Protein AF-0000000065998267 (afdb_homodimer)

Secondary structure (DSSP, 8-state):
-PPPEEEEEESTTSHHHHHHHHHHHTTTTT-TTS-EEEEEE--GGGHHHHHHHHHHHHHHT-TTEEEEEEES-HHHHHTT-SEEEE---PPPPTT--HHHHHHHHHHHHHHHHHHHHHHS-TT-EEEE-SSSHHHHHHHHHHT-TTS-GGGEEE--HHHHHHHHHHHHHHHT--GGGEE--EEEB-SSTT-EEE-SS-EETTEEHHHHH--HHHIIIIIHHHHHTHHHHHHHHHSS--HHHHHHHHHHHHHHHHH-PPTT--EEEEEE--SGGGPPTT-EEEEEEEEETTEEEE-------HHHHHHHHHHHHHHHHHHHHHHHTT--/-PPPEEEEEESTTSHHHHHHHHHHHTTTTT-TTS-EEEEEE--GGGHHHHHHHHHHHHHHT-TTEEEEEEES-HHHHHTT-SEEEE---PPPPTT--HHHHHHHHHHHHHHHHHHHHHHS-TT-EEEE-SSSHHHHHHHHHHT-TTS-GGGEEE--HHHHHHHHHHHHHHHT--GGGEE--EEEB-SSTT-EEE-SS-EETTEEHHHHH--HHHIIIIIHHHHHTHHHHHHHHHSS--HHHHHHHHHHHHHHHHH-PPTT--EEEEEE--SGGGPPTT-EEEEEEEEETTEEEE-------HHHHHHHHHHHHHHHHHHHHHHHTT--

Sequence (656 aa):
MSSPIKIAVTGAAGQIGYSLLFRIASGALFGGDTPVQLRLLEITPALKALEGVVMELDDCAFPALDSVEIGDDADHIFDGVTLALLVGARPRSKGMERGDLLSANGAIFTAQGKALNRVAADDVRIGVTGNPANTNALIAMSNAPDIPASRFSALTRLDHNRAIGQLAAKTHARVGDIRKMTVWGNHSATQYPDIFHAEVAGRNAAEVVNDQDWIENEFIPTVAGRGAAIIEARGASSAASAASATIDAARDWLLGTPEGDWVSMAVASDGSYGVPEGLMYSYPVTTSGGNWEIVEGLEVNDFSRRKMDATAAELFDERAAVANLGLIMSSPIKIAVTGAAGQIGYSLLFRIASGALFGGDTPVQLRLLEITPALKALEGVVMELDDCAFPALDSVEIGDDADHIFDGVTLALLVGARPRSKGMERGDLLSANGAIFTAQGKALNRVAADDVRIGVTGNPANTNALIAMSNAPDIPASRFSALTRLDHNRAIGQLAAKTHARVGDIRKMTVWGNHSATQYPDIFHAEVAGRNAAEVVNDQDWIENEFIPTVAGRGAAIIEARGASSAASAASATIDAARDWLLGTPEGDWVSMAVASDGSYGVPEGLMYSYPVTTSGGNWEIVEGLEVNDFSRRKMDATAAELFDERAAVANLGLI

Solvent-accessible surface area (backbone atoms only — not comparable to full-atom values): 32032 Å² total; per-residue (Å²): 129,80,79,57,46,36,34,25,32,30,32,36,62,39,64,36,27,57,48,30,51,59,42,48,36,60,15,72,53,72,34,56,83,44,33,29,28,42,20,31,28,31,58,72,90,44,43,52,32,30,50,19,53,49,52,34,56,40,26,46,42,37,67,12,45,68,48,76,46,75,46,65,47,58,49,72,40,32,51,53,18,42,33,36,39,40,44,49,50,64,74,86,52,93,88,58,48,70,68,56,50,50,51,56,38,41,53,53,26,30,54,47,15,39,27,41,50,72,33,32,32,95,73,36,35,37,40,18,56,19,61,60,14,31,61,41,32,43,26,16,48,58,35,13,80,82,47,62,63,86,33,42,27,18,59,33,28,40,51,37,24,27,41,46,29,53,51,18,64,74,69,71,44,58,50,73,39,51,41,37,49,29,26,37,26,36,73,45,78,51,32,35,66,43,44,78,72,8,24,49,73,84,36,51,30,46,68,72,66,66,43,70,63,48,49,66,71,41,49,37,53,48,44,45,43,39,58,59,54,25,26,69,36,46,74,43,72,62,25,58,25,46,22,47,20,52,40,51,46,50,31,28,38,49,69,24,41,61,87,96,39,38,43,29,40,15,29,60,29,82,35,68,97,75,39,64,62,64,39,42,32,18,34,39,25,36,29,50,82,55,39,74,42,74,68,75,86,71,88,73,52,72,69,56,47,54,44,47,49,53,13,44,49,52,50,50,52,50,51,52,53,40,41,75,70,64,48,85,131,80,78,57,46,36,35,25,31,29,33,36,61,40,64,36,27,57,48,29,51,60,42,48,36,59,15,72,54,74,35,56,84,46,33,29,27,43,20,32,29,32,59,71,91,45,44,52,32,31,50,20,53,49,52,32,54,42,26,46,42,38,66,12,45,70,47,76,47,76,45,65,48,57,51,71,40,31,49,54,18,41,33,37,39,38,44,49,51,66,74,88,51,95,88,59,49,70,67,56,50,49,51,56,39,39,54,54,26,30,53,47,15,38,26,39,50,72,33,32,33,94,75,35,35,37,40,18,56,19,62,61,14,32,61,42,32,45,25,17,48,58,35,12,81,82,47,64,62,87,32,40,28,20,58,32,28,39,50,36,25,26,42,45,27,53,51,18,64,74,68,73,47,60,48,73,38,51,40,36,48,28,26,35,26,36,71,46,80,51,32,34,65,43,45,76,73,8,23,49,73,86,35,52,30,46,68,72,66,65,45,71,64,48,47,66,72,41,50,37,53,47,46,46,43,39,58,59,53,25,25,70,35,44,74,44,72,60,26,59,23,47,22,45,21,50,41,52,46,51,32,28,36,49,71,24,42,61,87,96,40,38,43,30,41,14,27,59,31,82,36,68,96,76,38,65,62,66,41,42,34,18,34,40,25,38,28,49,80,55,38,75,43,74,66,74,86,71,86,74,54,72,69,55,45,53,43,48,49,54,15,43,49,53,52,50,51,50,50,51,52,39,41,74,70,65,46,84

pLDDT: mean 97.34, std 3.9, range [50.59, 98.94]

Foldseek 3Di:
DPPAAEEEEEPLLDLLNLLQVLCVLQAVQPRLVHAHEYQYAYAPVCVVSVVVSVVVSVVVVRPRHPYYDYDHDLLVSQAAHQEYEYQDADDDDPPDDPLNRCLRLLVVLLRNLQSNLPGYHQNHAYEAEHPQFQLSQLLSLVNNVSHDLQRTWYFPLLLQLLLLVVLCVLLVADSVQKFAWFWKFGLALLIATDQQCIDRNNHRSCVSNVCVCCRPPPSSNCSRCVQVVCCVVVVDGDSNSSSVSSSVVSNCLQAWDPPPGWGWIQGQDPCAPNQDGGGRIIATWTHHNNGIDGDDDDDADPVNNVSNVVSSVVSVVSNVSCVVVVSD/DPDAAEEEEEPLLDLLNLLQVLCVLQAVQPRLVHAYEYQYAYAPVCVVSVVVSVVVSVVVVRPRHPYYDYDHDLLVSQAAHQEYEYQDADDDDVPDDPLNRCLRLLVVLLRNLQSNLPGYHQNHAYEAEYPQFQLSQLLSLVNNVSHDLQRTWYFPLLLQLLLLVVLCVLLVADSVQKFAWFWKFGLALLIQTDQQCIDGNNHRSCVSNVCVCCRPPPSSNCSRCVQVVCCVVVVDGDSNSSSVSSSVVSNCLQAWDPPPGWGWIQGQDPCAPNQDGGGRIIATWTHHNNGIDGDDDDDADPVNNVSNVVSSVVSVVSNVSCVVVVSD

InterPro domains:
  IPR001236 Lactate/malate dehydrogenase, N-terminal [PF00056] (5-146)
  IPR001252 Malate dehydrogenase, active site [PS00068] (155-167)
  IPR001557 L-lactate/malate dehydrogenase [PIRSF000102] (3-313)
  IPR010945 Malate dehydrogenase, type 2 [MF_01517] (1-326)
  IPR010945 Malate dehydrogenase, type 2 [PTHR23382] (4-321)
  IPR010945 Malate dehydrogenase, type 2 [TIGR01759] (3-321)
  IPR015955 Lactate dehydrogenase/glycoside hydrolase, family 4, C-terminal [G3DSA:3.90.110.10] (155-328)
  IPR015955 Lactate dehydrogenase/glycoside hydrolase, family 4, C-terminal [SSF56327] (156-324)
  IPR022383 Lactate/malate dehydrogenase, C-terminal [PF02866] (156-319)
  IPR036291 NAD(P)-binding domain superfamily [SSF51735] (1-154)

Nearest PDB structures (foldseek):
  5kvv-assembly1_B  TM=9.875E-01  e=3.300E-54  Mycobacterium tuberculosis H37Rv
  6pbl-assembly1_B  TM=9.837E-01  e=1.401E-45  Legionella pneumophila subsp. pneumophila str. Philadelphia 1
  6um4-assembly4_G  TM=9.756E-01  e=4.490E-41  Naegleria fowleri
  7mdh-assembly2_D  TM=9.771E-01  e=2.054E-38  Sorghum bicolor
  7mdh-assembly2_C  TM=9.773E-01  e=6.644E-37  Sorghum bicolor

Structure (mmCIF, N/CA/C/O backbone):
data_AF-0000000065998267-model_v1
#
loop_
_entity.id
_entity.type
_entity.pdbx_description
1 polymer 'Malate dehydrogenase'
#
loop_
_atom_site.group_PDB
_atom_site.id
_atom_site.type_symbol
_atom_site.label_atom_id
_atom_site.label_alt_id
_atom_site.label_comp_id
_atom_site.label_asym_id
_atom_site.label_entity_id
_atom_site.label_seq_id
_atom_site.pdbx_PDB_ins_code
_atom_site.Cartn_x
_atom_site.Cartn_y
_atom_site.Cartn_z
_atom_site.occupancy
_atom_site.B_iso_or_equiv
_atom_site.auth_seq_id
_atom_site.auth_comp_id
_atom_site.auth_asym_id
_atom_site.auth_atom_id
_atom_site.pdbx_PDB_model_num
ATOM 1 N N . MET A 1 1 ? 19.359 -5.352 18.625 1 50.59 1 MET A N 1
ATOM 2 C CA . MET A 1 1 ? 18.312 -5.32 17.609 1 50.59 1 MET A CA 1
ATOM 3 C C . MET A 1 1 ? 18.547 -6.402 16.562 1 50.59 1 MET A C 1
ATOM 5 O O . MET A 1 1 ? 19.672 -6.816 16.328 1 50.59 1 MET A O 1
ATOM 9 N N . SER A 1 2 ? 17.406 -7.129 16.156 1 72.19 2 SER A N 1
ATOM 10 C CA . SER A 1 2 ? 17.547 -8.188 15.156 1 72.19 2 SER A CA 1
ATOM 11 C C . SER A 1 2 ? 18.188 -7.652 13.875 1 72.19 2 SER A C 1
ATOM 13 O O . SER A 1 2 ? 18.031 -6.473 13.547 1 72.19 2 SER A O 1
ATOM 15 N N . SER A 1 3 ? 19.156 -8.273 13.25 1 89.62 3 SER A N 1
ATOM 16 C CA . SER A 1 3 ? 19.797 -7.914 11.992 1 89.62 3 SER A CA 1
ATOM 17 C C . SER A 1 3 ? 18.75 -7.648 10.906 1 89.62 3 SER A C 1
ATOM 19 O O . SER A 1 3 ? 17.781 -8.398 10.758 1 89.62 3 SER A O 1
ATOM 21 N N . PRO A 1 4 ? 18.812 -6.512 10.273 1 96.19 4 PRO A N 1
ATOM 22 C CA . PRO A 1 4 ? 17.859 -6.191 9.219 1 96.19 4 PRO A CA 1
ATOM 23 C C . PRO A 1 4 ? 17.781 -7.262 8.133 1 96.19 4 PRO A C 1
ATOM 25 O O . PRO A 1 4 ? 18.812 -7.871 7.801 1 96.19 4 PRO A O 1
ATOM 28 N N . ILE A 1 5 ? 16.688 -7.555 7.676 1 98.06 5 ILE A N 1
ATOM 29 C CA . ILE A 1 5 ? 16.484 -8.477 6.562 1 98.06 5 ILE A CA 1
ATOM 30 C C . ILE A 1 5 ? 16.688 -7.734 5.242 1 98.06 5 ILE A C 1
ATOM 32 O O . ILE A 1 5 ? 16.062 -6.707 4.996 1 98.06 5 ILE A O 1
ATOM 36 N N . LYS A 1 6 ? 17.625 -8.203 4.453 1 98.56 6 LYS A N 1
ATOM 37 C CA . LYS A 1 6 ? 17.922 -7.59 3.162 1 98.56 6 LYS A CA 1
ATOM 38 C C . LYS A 1 6 ? 17.016 -8.156 2.07 1 98.56 6 LYS A C 1
ATOM 40 O O . LYS A 1 6 ? 17.094 -9.336 1.736 1 98.56 6 LYS A O 1
ATOM 45 N N . ILE A 1 7 ? 16.125 -7.297 1.419 1 98.94 7 ILE A N 1
ATOM 46 C CA . ILE A 1 7 ? 15.117 -7.691 0.444 1 98.94 7 ILE A CA 1
ATOM 47 C C . ILE A 1 7 ? 15.375 -6.977 -0.882 1 98.94 7 ILE A C 1
ATOM 49 O O . ILE A 1 7 ? 15.414 -5.746 -0.934 1 98.94 7 ILE A O 1
ATOM 53 N N . ALA A 1 8 ? 15.57 -7.707 -1.922 1 98.94 8 ALA A N 1
ATOM 54 C CA . ALA A 1 8 ? 15.695 -7.117 -3.252 1 98.94 8 ALA A CA 1
ATOM 55 C C . ALA A 1 8 ? 14.352 -7.074 -3.967 1 98.94 8 ALA A C 1
ATOM 57 O O . ALA A 1 8 ? 13.562 -8.016 -3.869 1 98.94 8 ALA A O 1
ATOM 58 N N . VAL A 1 9 ? 14.055 -6.012 -4.637 1 98.94 9 VAL A N 1
ATOM 59 C CA . VAL A 1 9 ? 12.898 -5.879 -5.527 1 98.94 9 VAL A CA 1
ATOM 60 C C . VAL A 1 9 ? 13.359 -5.367 -6.891 1 98.94 9 VAL A C 1
ATOM 62 O O . VAL A 1 9 ? 14.023 -4.332 -6.98 1 98.94 9 VAL A O 1
ATOM 65 N N . THR A 1 10 ? 13.086 -6.094 -7.945 1 98.94 10 THR A N 1
ATOM 66 C CA . THR A 1 10 ? 13.398 -5.633 -9.297 1 98.94 10 THR A CA 1
ATOM 67 C C . THR A 1 10 ? 12.195 -4.93 -9.914 1 98.94 10 THR A C 1
ATOM 69 O O . THR A 1 10 ? 11.047 -5.191 -9.531 1 98.94 10 THR A O 1
ATOM 72 N N . GLY A 1 11 ? 12.508 -4.074 -10.945 1 98.44 11 GLY A N 1
ATOM 73 C CA . GLY A 1 11 ? 11.406 -3.27 -11.453 1 98.44 11 GLY A CA 1
ATOM 74 C C . GLY A 1 11 ? 10.766 -2.393 -10.398 1 98.44 11 GLY A C 1
ATOM 75 O O . GLY A 1 11 ? 9.547 -2.223 -10.383 1 98.44 11 GLY A O 1
ATOM 76 N N . ALA A 1 12 ? 11.555 -1.846 -9.516 1 98.44 12 ALA A N 1
ATOM 77 C CA . ALA A 1 12 ? 11.094 -1.256 -8.258 1 98.44 12 ALA A CA 1
ATOM 78 C C . ALA A 1 12 ? 10.352 0.055 -8.508 1 98.44 12 ALA A C 1
ATOM 80 O O . ALA A 1 12 ? 9.523 0.47 -7.695 1 98.44 12 ALA A O 1
ATOM 81 N N . ALA A 1 13 ? 10.609 0.722 -9.609 1 98 13 ALA A N 1
ATOM 82 C CA . ALA A 1 13 ? 9.969 1.998 -9.906 1 98 13 ALA A CA 1
ATOM 83 C C . ALA A 1 13 ? 8.602 1.786 -10.562 1 98 13 ALA A C 1
ATOM 85 O O . ALA A 1 13 ? 7.816 2.727 -10.695 1 98 13 ALA A O 1
ATOM 86 N N . GLY A 1 14 ? 8.328 0.519 -11.023 1 97.12 14 GLY A N 1
ATOM 87 C CA . GLY A 1 14 ? 7.055 0.227 -11.664 1 97.12 14 GLY A CA 1
ATOM 88 C C . GLY A 1 14 ? 5.879 0.256 -10.703 1 97.12 14 GLY A C 1
ATOM 89 O O . GLY A 1 14 ? 6.062 0.443 -9.5 1 97.12 14 GLY A O 1
ATOM 90 N N . GLN A 1 15 ? 4.719 0.016 -11.211 1 96.81 15 GLN A N 1
ATOM 91 C CA . GLN A 1 15 ? 3.494 0.172 -10.43 1 96.81 15 GLN A CA 1
ATOM 92 C C . GLN A 1 15 ? 3.379 -0.913 -9.367 1 96.81 15 GLN A C 1
ATOM 94 O O . GLN A 1 15 ? 2.92 -0.649 -8.25 1 96.81 15 GLN A O 1
ATOM 99 N N . ILE A 1 16 ? 3.734 -2.152 -9.695 1 98.25 16 ILE A N 1
ATOM 100 C CA . ILE A 1 16 ? 3.693 -3.193 -8.672 1 98.25 16 ILE A CA 1
ATOM 101 C C . ILE A 1 16 ? 4.711 -2.883 -7.578 1 98.25 16 ILE A C 1
ATOM 103 O O . ILE A 1 16 ? 4.414 -3.01 -6.391 1 98.25 16 ILE A O 1
ATOM 107 N N . GLY A 1 17 ? 5.953 -2.492 -8.016 1 98.31 17 GLY A N 1
ATOM 108 C CA . GLY A 1 17 ? 6.945 -2.074 -7.043 1 98.31 17 GLY A CA 1
ATOM 109 C C . GLY A 1 17 ? 6.453 -0.971 -6.125 1 98.31 17 GLY A C 1
ATOM 110 O O . GLY A 1 17 ? 6.617 -1.054 -4.902 1 98.31 17 GLY A O 1
ATOM 111 N N . TYR A 1 18 ? 5.809 0.015 -6.684 1 98.12 18 TYR A N 1
ATOM 112 C CA . TYR A 1 18 ? 5.285 1.151 -5.938 1 98.12 18 TYR A CA 1
ATOM 113 C C . TYR A 1 18 ? 4.242 0.701 -4.918 1 98.12 18 TYR A C 1
ATOM 115 O O . TYR A 1 18 ? 4.18 1.233 -3.809 1 98.12 18 TYR A O 1
ATOM 123 N N . SER A 1 19 ? 3.412 -0.257 -5.27 1 98.19 19 SER A N 1
ATOM 124 C CA . SER A 1 19 ? 2.4 -0.779 -4.355 1 98.19 19 SER A CA 1
ATOM 125 C C . SER A 1 19 ? 3.016 -1.725 -3.33 1 98.19 19 SER A C 1
ATOM 127 O O . SER A 1 19 ? 2.451 -1.935 -2.256 1 98.19 19 SER A O 1
ATOM 129 N N . LEU A 1 20 ? 4.16 -2.24 -3.607 1 98.75 20 LEU A N 1
ATOM 130 C CA . LEU A 1 20 ? 4.801 -3.295 -2.83 1 98.75 20 LEU A CA 1
ATOM 131 C C . LEU A 1 20 ? 5.742 -2.703 -1.784 1 98.75 20 LEU A C 1
ATOM 133 O O . LEU A 1 20 ? 5.707 -3.096 -0.616 1 98.75 20 LEU A O 1
ATOM 137 N N . LEU A 1 21 ? 6.566 -1.745 -2.158 1 98.88 21 LEU A N 1
ATOM 138 C CA . LEU A 1 21 ? 7.68 -1.263 -1.349 1 98.88 21 LEU A CA 1
ATOM 139 C C . LEU A 1 21 ? 7.176 -0.635 -0.052 1 98.88 21 LEU A C 1
ATOM 141 O O . LEU A 1 21 ? 7.715 -0.908 1.023 1 98.88 21 LEU A O 1
ATOM 145 N N . PHE A 1 22 ? 6.145 0.145 -0.114 1 98.69 22 PHE A N 1
ATOM 146 C CA . PHE A 1 22 ? 5.648 0.855 1.06 1 98.69 22 PHE A CA 1
ATOM 147 C C . PHE A 1 22 ? 4.977 -0.107 2.031 1 98.69 22 PHE A C 1
ATOM 149 O O . PHE A 1 22 ? 5.039 0.087 3.248 1 98.69 22 PHE A O 1
ATOM 156 N N . ARG A 1 23 ? 4.363 -1.182 1.485 1 98.5 23 ARG A N 1
ATOM 157 C CA . ARG A 1 23 ? 3.787 -2.221 2.332 1 98.5 23 ARG A CA 1
ATOM 158 C C . ARG A 1 23 ? 4.875 -2.996 3.064 1 98.5 23 ARG A C 1
ATOM 160 O O . ARG A 1 23 ? 4.762 -3.252 4.266 1 98.5 23 ARG A O 1
ATOM 167 N N . ILE A 1 24 ? 5.938 -3.303 2.338 1 98.62 24 ILE A N 1
ATOM 168 C CA . ILE A 1 24 ? 7.043 -4.027 2.957 1 98.62 24 ILE A CA 1
ATOM 169 C C . ILE A 1 24 ? 7.691 -3.154 4.031 1 98.62 24 ILE A C 1
ATOM 171 O O . ILE A 1 24 ? 7.902 -3.604 5.16 1 98.62 24 ILE A O 1
ATOM 175 N N . ALA A 1 25 ? 7.965 -1.896 3.701 1 98.38 25 ALA A N 1
ATOM 176 C CA . ALA A 1 25 ? 8.664 -0.973 4.59 1 98.38 25 ALA A CA 1
ATOM 177 C C . ALA A 1 25 ? 7.84 -0.689 5.844 1 98.38 25 ALA A C 1
ATOM 179 O O . ALA A 1 25 ? 8.391 -0.41 6.91 1 98.38 25 ALA A O 1
ATOM 180 N N . SER A 1 26 ? 6.508 -0.768 5.703 1 97.69 26 SER A N 1
ATOM 181 C CA . SER A 1 26 ? 5.629 -0.476 6.832 1 97.69 26 SER A CA 1
ATOM 182 C C . SER A 1 26 ? 5.426 -1.709 7.707 1 97.69 26 SER A C 1
ATOM 184 O O . SER A 1 26 ? 4.746 -1.642 8.734 1 97.69 26 SER A O 1
ATOM 186 N N . GLY A 1 27 ? 5.965 -2.91 7.273 1 96.81 27 GLY A N 1
ATOM 187 C CA . GLY A 1 27 ? 5.945 -4.074 8.141 1 96.81 27 GLY A CA 1
ATOM 188 C C . GLY A 1 27 ? 4.945 -5.129 7.707 1 96.81 27 GLY A C 1
ATOM 189 O O . GLY A 1 27 ? 4.641 -6.055 8.461 1 96.81 27 GLY A O 1
ATOM 190 N N . ALA A 1 28 ? 4.414 -5.059 6.516 1 96.56 28 ALA A N 1
ATOM 191 C CA . ALA A 1 28 ? 3.369 -5.973 6.062 1 96.56 28 ALA A CA 1
ATOM 192 C C . ALA A 1 28 ? 3.9 -7.398 5.945 1 96.56 28 ALA A C 1
ATOM 194 O O . ALA A 1 28 ? 3.143 -8.367 6.07 1 96.56 28 ALA A O 1
ATOM 195 N N . LEU A 1 29 ? 5.203 -7.531 5.727 1 96.44 29 LEU A N 1
ATOM 196 C CA . LEU A 1 29 ? 5.77 -8.859 5.508 1 96.44 29 LEU A CA 1
ATOM 197 C C . LEU A 1 29 ? 6.27 -9.453 6.816 1 96.44 29 LEU A C 1
ATOM 199 O O . LEU A 1 29 ? 5.887 -10.57 7.184 1 96.44 29 LEU A O 1
ATOM 203 N N . PHE A 1 30 ? 7.066 -8.68 7.629 1 95.88 30 PHE A N 1
ATOM 204 C CA . PHE A 1 30 ? 7.762 -9.234 8.781 1 95.88 30 PHE A CA 1
ATOM 205 C C . PHE A 1 30 ? 7.285 -8.578 10.07 1 95.88 30 PHE A C 1
ATOM 207 O O . PHE A 1 30 ? 7.781 -8.891 11.156 1 95.88 30 PHE A O 1
ATOM 214 N N . GLY A 1 31 ? 6.301 -7.715 9.977 1 92.81 31 GLY A N 1
ATOM 215 C CA . GLY A 1 31 ? 5.879 -6.953 11.141 1 92.81 31 GLY A CA 1
ATOM 216 C C . GLY A 1 31 ? 6.609 -5.633 11.281 1 92.81 31 GLY A C 1
ATOM 217 O O . GLY A 1 31 ? 7.688 -5.449 10.711 1 92.81 31 GLY A O 1
ATOM 218 N N . GLY A 1 32 ? 6.086 -4.746 12.031 1 90.88 32 GLY A N 1
ATOM 219 C CA . GLY A 1 32 ? 6.586 -3.383 12.156 1 90.88 32 GLY A CA 1
ATOM 220 C C . GLY A 1 32 ? 7.844 -3.281 12.992 1 90.88 32 GLY A C 1
ATOM 221 O O . GLY A 1 32 ? 8.531 -2.26 12.969 1 90.88 32 GLY A O 1
ATOM 222 N N . ASP A 1 33 ? 8.211 -4.34 13.672 1 91.75 33 ASP A N 1
ATOM 223 C CA . ASP A 1 33 ? 9.344 -4.285 14.578 1 91.75 33 ASP A CA 1
ATOM 224 C C . ASP A 1 33 ? 10.586 -4.914 13.945 1 91.75 33 ASP A C 1
ATOM 226 O O . ASP A 1 33 ? 11.672 -4.891 14.531 1 91.75 33 ASP A O 1
ATOM 230 N N . THR A 1 34 ? 10.469 -5.492 12.781 1 95.88 34 THR A N 1
ATOM 231 C CA . THR A 1 34 ? 11.594 -6.133 12.102 1 95.88 34 THR A CA 1
ATOM 232 C C . THR A 1 34 ? 12.211 -5.191 11.07 1 95.88 34 THR A C 1
ATOM 234 O O . THR A 1 34 ? 11.57 -4.852 10.078 1 95.88 34 THR A O 1
ATOM 237 N N . PRO A 1 35 ? 13.438 -4.781 11.289 1 97.19 35 PRO A N 1
ATOM 238 C CA . PRO A 1 35 ? 14.062 -3.871 10.32 1 97.19 35 PRO A CA 1
ATOM 239 C C . PRO A 1 35 ? 14.312 -4.531 8.969 1 97.19 35 PRO A C 1
ATOM 241 O O . PRO A 1 35 ? 14.68 -5.707 8.914 1 97.19 35 PRO A O 1
ATOM 244 N N . VAL A 1 36 ? 14.086 -3.805 7.922 1 98.31 36 VAL A N 1
ATOM 245 C CA . VAL A 1 36 ? 14.344 -4.312 6.578 1 98.31 36 VAL A CA 1
ATOM 246 C C . VAL A 1 36 ? 15.266 -3.352 5.828 1 98.31 36 VAL A C 1
ATOM 248 O O . VAL A 1 36 ? 15.227 -2.141 6.055 1 98.31 36 VAL A O 1
ATOM 251 N N . GLN A 1 37 ? 16.172 -3.887 5.016 1 98.75 37 GLN A N 1
ATOM 252 C CA . GLN A 1 37 ? 16.953 -3.168 4.016 1 98.75 37 GLN A CA 1
ATOM 253 C C . GLN A 1 37 ? 16.422 -3.438 2.609 1 98.75 37 GLN A C 1
ATOM 255 O O . GLN A 1 37 ? 16.375 -4.586 2.166 1 98.75 37 GLN A O 1
ATOM 260 N N . LEU A 1 38 ? 15.977 -2.387 1.96 1 98.94 38 LEU A N 1
ATOM 261 C CA . LEU A 1 38 ? 15.461 -2.533 0.601 1 98.94 38 LEU A CA 1
ATOM 262 C C . LEU A 1 38 ? 16.578 -2.33 -0.423 1 98.94 38 LEU A C 1
ATOM 264 O O . LEU A 1 38 ? 17.266 -1.313 -0.394 1 98.94 38 LEU A O 1
ATOM 268 N N . ARG A 1 39 ? 16.797 -3.324 -1.256 1 98.94 39 ARG A N 1
ATOM 269 C CA . ARG A 1 39 ? 17.703 -3.307 -2.398 1 98.94 39 ARG A CA 1
ATOM 270 C C . ARG A 1 39 ? 16.922 -3.26 -3.713 1 98.94 39 ARG A C 1
ATOM 272 O O . ARG A 1 39 ? 16.359 -4.27 -4.145 1 98.94 39 ARG A O 1
ATOM 279 N N . LEU A 1 40 ? 16.984 -2.086 -4.363 1 98.94 40 LEU A N 1
ATOM 280 C CA . LEU A 1 40 ? 16.031 -1.856 -5.445 1 98.94 40 LEU A CA 1
ATOM 281 C C . LEU A 1 40 ? 16.75 -1.797 -6.793 1 98.94 40 LEU A C 1
ATOM 283 O O . LEU A 1 40 ? 17.625 -0.955 -6.996 1 98.94 40 LEU A O 1
ATOM 287 N N . LEU A 1 41 ? 16.375 -2.686 -7.707 1 98.94 41 LEU A N 1
ATOM 288 C CA . LEU A 1 41 ? 17 -2.807 -9.023 1 98.94 41 LEU A CA 1
ATOM 289 C C . LEU A 1 41 ? 16.109 -2.205 -10.102 1 98.94 41 LEU A C 1
ATOM 291 O O . LEU A 1 41 ? 14.898 -2.443 -10.117 1 98.94 41 LEU A O 1
ATOM 295 N N . GLU A 1 42 ? 16.672 -1.38 -10.914 1 98.31 42 GLU A N 1
ATOM 296 C CA . GLU A 1 42 ? 16 -0.826 -12.086 1 98.31 42 GLU A CA 1
ATOM 297 C C . GLU A 1 42 ? 16.938 -0.735 -13.281 1 98.31 42 GLU A C 1
ATOM 299 O O . GLU A 1 42 ? 18.172 -0.824 -13.125 1 98.31 42 GLU A O 1
ATOM 304 N N . ILE A 1 43 ? 16.312 -0.662 -14.461 1 97.5 43 ILE A N 1
ATOM 305 C CA . ILE A 1 43 ? 17.109 -0.294 -15.625 1 97.5 43 ILE A CA 1
ATOM 306 C C . ILE A 1 43 ? 17.562 1.16 -15.508 1 97.5 43 ILE A C 1
ATOM 308 O O . ILE A 1 43 ? 16.891 1.97 -14.852 1 97.5 43 ILE A O 1
ATOM 312 N N . THR A 1 44 ? 18.609 1.511 -16.172 1 98 44 THR A N 1
ATOM 313 C CA . THR A 1 44 ? 19.25 2.809 -16.016 1 98 44 THR A CA 1
ATOM 314 C C . THR A 1 44 ? 18.266 3.941 -16.297 1 98 44 THR A C 1
ATOM 316 O O . THR A 1 44 ? 18.188 4.898 -15.523 1 98 44 THR A O 1
ATOM 319 N N . PRO A 1 45 ? 17.422 3.842 -17.344 1 97.25 45 PRO A N 1
ATOM 320 C CA . PRO A 1 45 ? 16.531 4.957 -17.656 1 97.25 45 PRO A CA 1
ATOM 321 C C . PRO A 1 45 ? 15.477 5.203 -16.578 1 97.25 45 PRO A C 1
ATOM 323 O O . PRO A 1 45 ? 14.875 6.281 -16.531 1 97.25 45 PRO A O 1
ATOM 326 N N . ALA A 1 46 ? 15.25 4.234 -15.719 1 97.75 46 ALA A N 1
ATOM 327 C CA . ALA A 1 46 ? 14.18 4.348 -14.734 1 97.75 46 ALA A CA 1
ATOM 328 C C . ALA A 1 46 ? 14.734 4.723 -13.367 1 97.75 46 ALA A C 1
ATOM 330 O O . ALA A 1 46 ? 13.984 4.824 -12.391 1 97.75 46 ALA A O 1
ATOM 331 N N . LEU A 1 47 ? 16.062 4.934 -13.234 1 98.56 47 LEU A N 1
ATOM 332 C CA . LEU A 1 47 ? 16.703 5.203 -11.953 1 98.56 47 LEU A CA 1
ATOM 333 C C . LEU A 1 47 ? 16.203 6.527 -11.367 1 98.56 47 LEU A C 1
ATOM 335 O O . LEU A 1 47 ? 16.047 6.652 -10.156 1 98.56 47 LEU A O 1
ATOM 339 N N . LYS A 1 48 ? 16 7.543 -12.219 1 98.38 48 LYS A N 1
ATOM 340 C CA . LYS A 1 48 ? 15.523 8.828 -11.719 1 98.38 48 LYS A CA 1
ATOM 341 C C . LYS A 1 48 ? 14.148 8.68 -11.07 1 98.38 48 LYS A C 1
ATOM 343 O O . LYS A 1 48 ? 13.906 9.211 -9.984 1 98.38 48 LYS A O 1
ATOM 348 N N . ALA A 1 49 ? 13.242 7.98 -11.781 1 98.44 49 ALA A N 1
ATOM 349 C CA . ALA A 1 49 ? 11.922 7.715 -11.211 1 98.44 49 ALA A CA 1
ATOM 350 C C . ALA A 1 49 ? 12.039 6.953 -9.891 1 98.44 49 ALA A C 1
ATOM 352 O O . ALA A 1 49 ? 11.297 7.215 -8.945 1 98.44 49 ALA A O 1
ATOM 353 N N . LEU A 1 50 ? 12.977 6.008 -9.82 1 98.75 50 LEU A N 1
ATOM 354 C CA . LEU A 1 50 ? 13.188 5.234 -8.602 1 98.75 50 LEU A CA 1
ATOM 355 C C . LEU A 1 50 ? 13.656 6.133 -7.461 1 98.75 50 LEU A C 1
ATOM 357 O O . LEU A 1 50 ? 13.289 5.914 -6.305 1 98.75 50 LEU A O 1
ATOM 361 N N . GLU A 1 51 ? 14.453 7.137 -7.742 1 98.75 51 GLU A N 1
ATOM 362 C CA . GLU A 1 51 ? 14.852 8.102 -6.727 1 98.75 51 GLU A CA 1
ATOM 363 C C . GLU A 1 51 ? 13.641 8.797 -6.117 1 98.75 51 GLU A C 1
ATOM 365 O O . GLU A 1 51 ? 13.609 9.062 -4.914 1 98.75 51 GLU A O 1
ATOM 370 N N . GLY A 1 52 ? 12.68 9.125 -6.977 1 98.69 52 GLY A N 1
ATOM 371 C CA . GLY A 1 52 ? 11.438 9.688 -6.469 1 98.69 52 GLY A CA 1
ATOM 372 C C . GLY A 1 52 ? 10.703 8.766 -5.52 1 98.69 52 GLY A C 1
ATOM 373 O O . GLY A 1 52 ? 10.172 9.211 -4.5 1 98.69 52 GLY A O 1
ATOM 374 N N . VAL A 1 53 ? 10.695 7.469 -5.879 1 98.81 53 VAL A N 1
ATOM 375 C CA . VAL A 1 53 ? 10.078 6.477 -5.008 1 98.81 53 VAL A CA 1
ATOM 376 C C . VAL A 1 53 ? 10.805 6.441 -3.664 1 98.81 53 VAL A C 1
ATOM 378 O O . VAL A 1 53 ? 10.164 6.375 -2.609 1 98.81 53 VAL A O 1
ATOM 381 N N . VAL A 1 54 ? 12.141 6.535 -3.666 1 98.81 54 VAL A N 1
ATOM 382 C CA . VAL A 1 54 ? 12.953 6.512 -2.453 1 98.81 54 VAL A CA 1
ATOM 383 C C . VAL A 1 54 ? 12.648 7.742 -1.604 1 98.81 54 VAL A C 1
ATOM 385 O O . VAL A 1 54 ? 12.57 7.656 -0.376 1 98.81 54 VAL A O 1
ATOM 388 N N . MET A 1 55 ? 12.469 8.922 -2.285 1 98.75 55 MET A N 1
ATOM 389 C CA . MET A 1 55 ? 12.078 10.117 -1.546 1 98.75 55 MET A CA 1
ATOM 390 C C . MET A 1 55 ? 10.797 9.867 -0.755 1 98.75 55 MET A C 1
ATOM 392 O O . MET A 1 55 ? 10.695 10.25 0.412 1 98.75 55 MET A O 1
ATOM 396 N N . GLU A 1 56 ? 9.867 9.203 -1.369 1 98.88 56 GLU A N 1
ATOM 397 C CA . GLU A 1 56 ? 8.609 8.93 -0.677 1 98.88 56 GLU A CA 1
ATOM 398 C C . GLU A 1 56 ? 8.812 7.938 0.461 1 98.88 56 GLU A C 1
ATOM 400 O O . GLU A 1 56 ? 8.172 8.047 1.51 1 98.88 56 GLU A O 1
ATOM 405 N N . LEU A 1 57 ? 9.641 6.941 0.213 1 98.81 57 LEU A N 1
ATOM 406 C CA . LEU A 1 57 ? 9.945 6.016 1.299 1 98.81 57 LEU A CA 1
ATOM 407 C C . LEU A 1 57 ? 10.516 6.758 2.502 1 98.81 57 LEU A C 1
ATOM 409 O O . LEU A 1 57 ? 10.109 6.512 3.641 1 98.81 57 LEU A O 1
ATOM 413 N N . ASP A 1 58 ? 11.422 7.676 2.236 1 98.31 58 ASP A N 1
ATOM 414 C CA . ASP A 1 58 ? 11.984 8.508 3.297 1 98.31 58 ASP A CA 1
ATOM 415 C C . ASP A 1 58 ? 10.898 9.328 3.988 1 98.31 58 ASP A C 1
ATOM 417 O O . ASP A 1 58 ? 10.906 9.469 5.211 1 98.31 58 ASP A O 1
ATOM 421 N N . ASP A 1 59 ? 9.984 9.781 3.172 1 98.69 59 ASP A N 1
ATOM 422 C CA . ASP A 1 59 ? 8.938 10.68 3.648 1 98.69 59 ASP A CA 1
ATOM 423 C C . ASP A 1 59 ? 7.91 9.93 4.488 1 98.69 59 ASP A C 1
ATOM 425 O O . ASP A 1 59 ? 7.086 10.547 5.172 1 98.69 59 ASP A O 1
ATOM 429 N N . CYS A 1 60 ? 7.914 8.625 4.438 1 98.69 60 CYS A N 1
ATOM 430 C CA . CYS A 1 60 ? 6.988 7.84 5.242 1 98.69 60 CYS A CA 1
ATOM 431 C C . CYS A 1 60 ? 7.527 7.637 6.656 1 98.69 60 CYS A C 1
ATOM 433 O O . CYS A 1 60 ? 6.781 7.277 7.566 1 98.69 60 CYS A O 1
ATOM 435 N N . ALA A 1 61 ? 8.859 7.816 6.828 1 98.12 61 ALA A N 1
ATOM 436 C CA . ALA A 1 61 ? 9.508 7.699 8.133 1 98.12 61 ALA A CA 1
ATOM 437 C C . ALA A 1 61 ? 9.117 6.398 8.82 1 98.12 61 ALA A C 1
ATOM 439 O O . ALA A 1 61 ? 8.766 6.395 10.008 1 98.12 61 ALA A O 1
ATOM 440 N N . PHE A 1 62 ? 9.086 5.281 8.109 1 97.75 62 PHE A N 1
ATOM 441 C CA . PHE A 1 62 ? 8.789 3.984 8.703 1 97.75 62 PHE A CA 1
ATOM 442 C C . PHE A 1 62 ? 9.883 3.564 9.672 1 97.75 62 PHE A C 1
ATOM 444 O O . PHE A 1 62 ? 11.055 3.482 9.297 1 97.75 62 PHE A O 1
ATOM 451 N N . PRO A 1 63 ? 9.555 3.207 10.875 1 95.62 63 PRO A N 1
ATOM 452 C CA . PRO A 1 63 ? 10.586 2.785 11.828 1 95.62 63 PRO A CA 1
ATOM 453 C C . PRO A 1 63 ? 11.289 1.497 11.406 1 95.62 63 PRO A C 1
ATOM 455 O O . PRO A 1 63 ? 12.461 1.296 11.727 1 95.62 63 PRO A O 1
ATOM 458 N N . ALA A 1 64 ? 10.602 0.664 10.633 1 95.75 64 ALA A N 1
ATOM 459 C CA . ALA A 1 64 ? 11.133 -0.647 10.273 1 95.75 64 ALA A CA 1
ATOM 460 C C . ALA A 1 64 ? 12.039 -0.553 9.047 1 95.75 64 ALA A C 1
ATOM 462 O O . ALA A 1 64 ? 12.75 -1.505 8.719 1 95.75 64 ALA A O 1
ATOM 463 N N . LEU A 1 65 ? 12.07 0.58 8.352 1 97.88 65 LEU A N 1
ATOM 464 C CA . LEU A 1 65 ? 12.922 0.735 7.18 1 97.88 65 LEU A CA 1
ATOM 465 C C . LEU A 1 65 ? 14.336 1.15 7.59 1 97.88 65 LEU A C 1
ATOM 467 O O . LEU A 1 65 ? 14.555 2.295 7.988 1 97.88 65 LEU A O 1
ATOM 471 N N . ASP A 1 66 ? 15.242 0.243 7.484 1 97.38 66 ASP A N 1
ATOM 472 C CA . ASP A 1 66 ? 16.609 0.46 7.922 1 97.38 66 ASP A CA 1
ATOM 473 C C . ASP A 1 66 ? 17.391 1.269 6.887 1 97.38 66 ASP A C 1
ATOM 475 O O . ASP A 1 66 ? 18.109 2.207 7.238 1 97.38 66 ASP A O 1
ATOM 479 N N . SER A 1 67 ? 17.281 0.881 5.645 1 97.62 67 SER A N 1
ATOM 480 C CA . SER A 1 67 ? 17.984 1.57 4.574 1 97.62 67 SER A CA 1
ATOM 481 C C . SER A 1 67 ? 17.438 1.186 3.207 1 97.62 67 SER A C 1
ATOM 483 O O . SER A 1 67 ? 16.719 0.196 3.08 1 97.62 67 SER A O 1
ATOM 485 N N . VAL A 1 68 ? 17.703 1.98 2.25 1 98.69 68 VAL A N 1
ATOM 486 C CA . VAL A 1 68 ? 17.359 1.744 0.853 1 98.69 68 VAL A CA 1
ATOM 487 C C . VAL A 1 68 ? 18.594 1.939 -0.025 1 98.69 68 VAL A C 1
ATOM 489 O O . VAL A 1 68 ? 19.312 2.93 0.119 1 98.69 68 VAL A O 1
ATOM 492 N N . GLU A 1 69 ? 18.875 0.997 -0.817 1 98.75 69 GLU A N 1
ATOM 493 C CA . GLU A 1 69 ? 19.906 1.104 -1.851 1 98.75 69 GLU A CA 1
ATOM 494 C C . GLU A 1 69 ? 19.312 0.844 -3.236 1 98.75 69 GLU A C 1
ATOM 496 O O . GLU A 1 69 ? 18.516 -0.07 -3.414 1 98.75 69 GLU A O 1
ATOM 501 N N . ILE A 1 70 ? 19.672 1.714 -4.168 1 98.88 70 ILE A N 1
ATOM 502 C CA . ILE A 1 70 ? 19.125 1.562 -5.516 1 98.88 70 ILE A CA 1
ATOM 503 C C . ILE A 1 70 ? 20.281 1.399 -6.512 1 98.88 70 ILE A C 1
ATOM 505 O O . ILE A 1 70 ? 21.406 1.8 -6.234 1 98.88 70 ILE A O 1
ATOM 509 N N . GLY A 1 71 ? 20 0.801 -7.688 1 98.81 71 GLY A N 1
ATOM 510 C CA . GLY A 1 71 ? 21 0.688 -8.734 1 98.81 71 GLY A CA 1
ATOM 511 C C . GLY A 1 71 ? 20.516 -0.104 -9.938 1 98.81 71 GLY A C 1
ATOM 512 O O . GLY A 1 71 ? 19.422 -0.668 -9.914 1 98.81 71 GLY A O 1
ATOM 513 N N . ASP A 1 72 ? 21.344 -0.108 -10.984 1 98.75 72 ASP A N 1
ATOM 514 C CA . ASP A 1 72 ? 21.016 -0.845 -12.203 1 98.75 72 ASP A CA 1
ATOM 515 C C . ASP A 1 72 ? 21.969 -2.027 -12.398 1 98.75 72 ASP A C 1
ATOM 517 O O . ASP A 1 72 ? 21.969 -2.656 -13.461 1 98.75 72 ASP A O 1
ATOM 521 N N . ASP A 1 73 ? 22.766 -2.35 -11.398 1 98.69 73 ASP A N 1
ATOM 522 C CA . ASP A 1 73 ? 23.672 -3.492 -11.406 1 98.69 73 ASP A CA 1
ATOM 523 C C . ASP A 1 73 ? 23.156 -4.613 -10.5 1 98.69 73 ASP A C 1
ATOM 525 O O . ASP A 1 73 ? 23.141 -4.473 -9.281 1 98.69 73 ASP A O 1
ATOM 529 N N . ALA A 1 74 ? 22.844 -5.738 -11.07 1 98.81 74 ALA A N 1
ATOM 530 C CA . ALA A 1 74 ? 22.203 -6.84 -10.352 1 98.81 74 ALA A CA 1
ATOM 531 C C . ALA A 1 74 ? 23.125 -7.41 -9.281 1 98.81 74 ALA A C 1
ATOM 533 O O . ALA A 1 74 ? 22.688 -7.73 -8.18 1 98.81 74 ALA A O 1
ATOM 534 N N . ASP A 1 75 ? 24.438 -7.539 -9.57 1 98.88 75 ASP A N 1
ATOM 535 C CA . ASP A 1 75 ? 25.375 -8.07 -8.586 1 98.88 75 ASP A CA 1
ATOM 536 C C . ASP A 1 75 ? 25.406 -7.207 -7.332 1 98.88 75 ASP A C 1
ATOM 538 O O . ASP A 1 75 ? 25.406 -7.723 -6.215 1 98.88 75 ASP A O 1
ATOM 542 N N . HIS A 1 76 ? 25.406 -5.957 -7.574 1 98.81 76 HIS A N 1
ATOM 543 C CA . HIS A 1 76 ? 25.438 -5.012 -6.465 1 98.81 76 HIS A CA 1
ATOM 544 C C . HIS A 1 76 ? 24.141 -5.078 -5.656 1 98.81 76 HIS A C 1
ATOM 546 O O . HIS A 1 76 ? 24.172 -5.164 -4.426 1 98.81 76 HIS A O 1
ATOM 552 N N . ILE A 1 77 ? 23.016 -5.113 -6.266 1 98.88 77 ILE A N 1
ATOM 553 C CA . ILE A 1 77 ? 21.703 -5.023 -5.613 1 98.88 77 ILE A CA 1
ATOM 554 C C . ILE A 1 77 ? 21.391 -6.344 -4.922 1 98.88 77 ILE A C 1
ATOM 556 O O . ILE A 1 77 ? 20.797 -6.355 -3.842 1 98.88 77 ILE A O 1
ATOM 560 N N . PHE A 1 78 ? 21.828 -7.477 -5.48 1 98.94 78 PHE A N 1
ATOM 561 C CA . PHE A 1 78 ? 21.453 -8.781 -4.953 1 98.94 78 PHE A CA 1
ATOM 562 C C . PHE A 1 78 ? 22.453 -9.242 -3.883 1 98.94 78 PHE A C 1
ATOM 564 O O . PHE A 1 78 ? 22.25 -10.273 -3.248 1 98.94 78 PHE A O 1
ATOM 571 N N . ASP A 1 79 ? 23.531 -8.453 -3.676 1 98.88 79 ASP A N 1
ATOM 572 C CA . ASP A 1 79 ? 24.609 -8.859 -2.77 1 98.88 79 ASP A CA 1
ATOM 573 C C . ASP A 1 79 ? 24.062 -9.117 -1.364 1 98.88 79 ASP A C 1
ATOM 575 O O . ASP A 1 79 ? 23.688 -8.18 -0.659 1 98.88 79 ASP A O 1
ATOM 579 N N . GLY A 1 80 ? 24 -10.367 -1.007 1 98.81 80 GLY A N 1
ATOM 580 C CA . GLY A 1 80 ? 23.688 -10.75 0.363 1 98.81 80 GLY A CA 1
ATOM 581 C C . GLY A 1 80 ? 22.203 -10.758 0.666 1 98.81 80 GLY A C 1
ATOM 582 O O . GLY A 1 80 ? 21.812 -10.883 1.824 1 98.81 80 GLY A O 1
ATOM 583 N N . VAL A 1 81 ? 21.375 -10.648 -0.328 1 98.81 81 VAL A N 1
ATOM 584 C CA . VAL A 1 81 ? 19.953 -10.609 -0.059 1 98.81 81 VAL A CA 1
ATOM 585 C C . VAL A 1 81 ? 19.469 -11.992 0.357 1 98.81 81 VAL A C 1
ATOM 587 O O . VAL A 1 81 ? 19.953 -13.008 -0.136 1 98.81 81 VAL A O 1
ATOM 590 N N . THR A 1 82 ? 18.516 -12.008 1.26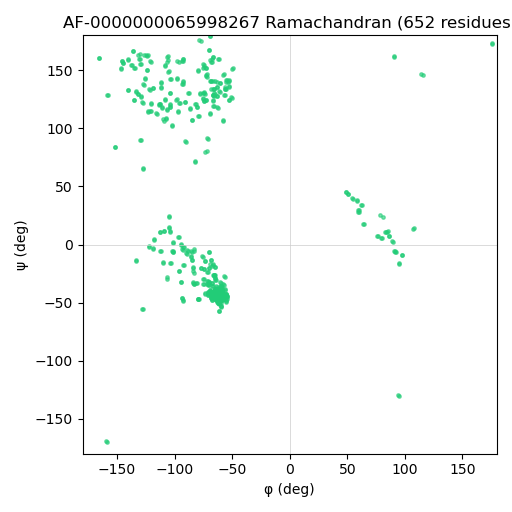8 1 98.62 82 THR A N 1
ATOM 591 C CA . THR A 1 82 ? 17.922 -13.266 1.711 1 98.62 82 THR A CA 1
ATOM 592 C C . THR A 1 82 ? 16.547 -13.461 1.084 1 98.62 82 THR A C 1
ATOM 594 O O . THR A 1 82 ? 15.992 -14.57 1.12 1 98.62 82 THR A O 1
ATOM 597 N N . LEU A 1 83 ? 15.953 -12.453 0.546 1 98.88 83 LEU A N 1
ATOM 598 C CA . LEU A 1 83 ? 14.703 -12.484 -0.205 1 98.88 83 LEU A CA 1
ATOM 599 C C . LEU A 1 83 ? 14.812 -11.641 -1.471 1 98.88 83 LEU A C 1
ATOM 601 O O . LEU A 1 83 ? 15.227 -10.477 -1.416 1 98.88 83 LEU A O 1
ATOM 605 N N . ALA A 1 84 ? 14.555 -12.195 -2.584 1 98.94 84 ALA A N 1
ATOM 606 C CA . ALA A 1 84 ? 14.531 -11.5 -3.867 1 98.94 84 ALA A CA 1
ATOM 607 C C . ALA A 1 84 ? 13.164 -11.609 -4.531 1 98.94 84 ALA A C 1
ATOM 609 O O . ALA A 1 84 ? 12.711 -12.711 -4.844 1 98.94 84 ALA A O 1
ATOM 610 N N . LEU A 1 85 ? 12.523 -10.508 -4.668 1 98.94 85 LEU A N 1
ATOM 611 C CA . LEU A 1 85 ? 11.242 -10.422 -5.367 1 98.94 85 LEU A CA 1
ATOM 612 C C . LEU A 1 85 ? 11.438 -9.852 -6.77 1 98.94 85 LEU A C 1
ATOM 614 O O . LEU A 1 85 ? 11.648 -8.648 -6.934 1 98.94 85 LEU A O 1
ATOM 618 N N . LEU A 1 86 ? 11.414 -10.719 -7.746 1 98.94 86 LEU A N 1
ATOM 619 C CA . LEU A 1 86 ? 11.68 -10.344 -9.133 1 98.94 86 LEU A CA 1
ATOM 620 C C . LEU A 1 86 ? 10.383 -9.969 -9.852 1 98.94 86 LEU A C 1
ATOM 622 O O . LEU A 1 86 ? 9.758 -10.812 -10.492 1 98.94 86 LEU A O 1
ATOM 626 N N . VAL A 1 87 ? 10.062 -8.672 -9.742 1 98.62 87 VAL A N 1
ATOM 627 C CA . VAL A 1 87 ? 8.789 -8.141 -10.219 1 98.62 87 VAL A CA 1
ATOM 628 C C . VAL A 1 87 ? 8.961 -7.594 -11.633 1 98.62 87 VAL A C 1
ATOM 630 O O . VAL A 1 87 ? 8.047 -7.688 -12.453 1 98.62 87 VAL A O 1
ATOM 633 N N . GLY A 1 88 ? 10.133 -7.082 -11.938 1 97.25 88 GLY A N 1
ATOM 634 C CA . GLY A 1 88 ? 10.367 -6.414 -13.203 1 97.25 88 GLY A CA 1
ATOM 635 C C . GLY A 1 88 ? 10.477 -7.379 -14.375 1 97.25 88 GLY A C 1
ATOM 636 O O . GLY A 1 88 ? 11.281 -8.305 -14.352 1 97.25 88 GLY A O 1
ATOM 637 N N . ALA A 1 89 ? 9.656 -7.188 -15.359 1 96.75 89 ALA A N 1
ATOM 638 C CA . ALA A 1 89 ? 9.695 -7.898 -16.641 1 96.75 89 ALA A CA 1
ATOM 639 C C . ALA A 1 89 ? 9.281 -6.988 -17.781 1 96.75 89 ALA A C 1
ATOM 641 O O . ALA A 1 89 ? 8.656 -5.949 -17.578 1 96.75 89 ALA A O 1
ATOM 642 N N . ARG A 1 90 ? 9.703 -7.309 -18.938 1 93.06 90 ARG A N 1
ATOM 643 C CA . ARG A 1 90 ? 9.258 -6.57 -20.109 1 93.06 90 ARG A CA 1
ATOM 644 C C . ARG A 1 90 ? 7.805 -6.895 -20.453 1 93.06 90 ARG A C 1
ATOM 646 O O . ARG A 1 90 ? 7.445 -8.062 -20.594 1 93.06 90 ARG A O 1
ATOM 653 N N . PRO A 1 91 ? 7.031 -5.832 -20.516 1 87.62 91 PRO A N 1
ATOM 654 C CA . PRO A 1 91 ? 5.648 -6.094 -20.922 1 87.62 91 PRO A CA 1
ATOM 655 C C . PRO A 1 91 ? 5.527 -6.434 -22.406 1 87.62 91 PRO A C 1
ATOM 657 O O . PRO A 1 91 ? 6.391 -6.051 -23.203 1 87.62 91 PRO A O 1
ATOM 660 N N . ARG A 1 92 ? 4.484 -7.227 -22.656 1 81.88 92 ARG A N 1
ATOM 661 C CA . ARG A 1 92 ? 4.223 -7.496 -24.062 1 81.88 92 ARG A CA 1
ATOM 662 C C . ARG A 1 92 ? 3.781 -6.23 -24.781 1 81.88 92 ARG A C 1
ATOM 664 O O . ARG A 1 92 ? 2.91 -5.504 -24.312 1 81.88 92 ARG A O 1
ATOM 671 N N . SER A 1 93 ? 4.422 -5.828 -25.828 1 84.62 93 SER A N 1
ATOM 672 C CA . SER A 1 93 ? 4.047 -4.668 -26.625 1 84.62 93 SER A CA 1
ATOM 673 C C . SER A 1 93 ? 3.246 -5.086 -27.859 1 84.62 93 SER A C 1
ATOM 675 O O . SER A 1 93 ? 3.238 -6.262 -28.234 1 84.62 93 SER A O 1
ATOM 677 N N . LYS A 1 94 ? 2.443 -4.098 -28.406 1 82.38 94 LYS A N 1
ATOM 678 C CA . LYS A 1 94 ? 1.651 -4.336 -29.609 1 82.38 94 LYS A CA 1
ATOM 679 C C . LYS A 1 94 ? 2.52 -4.883 -30.734 1 82.38 94 LYS A C 1
ATOM 681 O O . LYS A 1 94 ? 3.578 -4.324 -31.031 1 82.38 94 LYS A O 1
ATOM 686 N N . GLY A 1 95 ? 2.066 -6.047 -31.234 1 85.56 95 GLY A N 1
ATOM 687 C CA . GLY A 1 95 ? 2.766 -6.621 -32.375 1 85.56 95 GLY A CA 1
ATOM 688 C C . GLY A 1 95 ? 3.869 -7.582 -31.969 1 85.56 95 GLY A C 1
ATOM 689 O O . GLY A 1 95 ? 4.461 -8.25 -32.812 1 85.56 95 GLY A O 1
ATOM 690 N N . MET A 1 96 ? 4.145 -7.676 -30.719 1 86 96 MET A N 1
ATOM 691 C CA . MET A 1 96 ? 5.23 -8.531 -30.234 1 86 96 MET A CA 1
ATOM 692 C C . MET A 1 96 ? 4.82 -10 -30.281 1 86 96 MET A C 1
ATOM 694 O O . MET A 1 96 ? 3.779 -10.375 -29.734 1 86 96 MET A O 1
ATOM 698 N N . GLU A 1 97 ? 5.684 -10.727 -30.969 1 87 97 GLU A N 1
ATOM 699 C CA . GLU A 1 97 ? 5.457 -12.172 -31 1 87 97 GLU A CA 1
ATOM 700 C C . GLU A 1 97 ? 5.828 -12.82 -29.672 1 87 97 GLU A C 1
ATOM 702 O O . GLU A 1 97 ? 6.652 -12.289 -28.922 1 87 97 GLU A O 1
ATOM 707 N N . ARG A 1 98 ? 5.188 -13.938 -29.438 1 83.81 98 ARG A N 1
ATOM 708 C CA . ARG A 1 98 ? 5.434 -14.648 -28.188 1 83.81 98 ARG A CA 1
ATOM 709 C C . ARG A 1 98 ? 6.91 -14.984 -28.031 1 83.81 98 ARG A C 1
ATOM 711 O O . ARG A 1 98 ? 7.473 -14.844 -26.938 1 83.81 98 ARG A O 1
ATOM 718 N N . GLY A 1 99 ? 7.434 -15.43 -29.016 1 86.69 99 GLY A N 1
ATOM 719 C CA . GLY A 1 99 ? 8.852 -15.766 -28.984 1 86.69 99 GLY A CA 1
ATOM 720 C C . GLY A 1 99 ? 9.742 -14.586 -28.656 1 86.69 99 GLY A C 1
ATOM 721 O O . GLY A 1 99 ? 10.734 -14.734 -27.938 1 86.69 99 GLY A O 1
ATOM 722 N N . ASP A 1 100 ? 9.453 -13.414 -29.125 1 90.56 100 ASP A N 1
ATOM 723 C CA . ASP A 1 100 ? 10.203 -12.195 -28.828 1 90.56 100 ASP A CA 1
ATOM 724 C C . ASP A 1 100 ? 10.102 -11.836 -27.344 1 90.56 100 ASP A C 1
ATOM 726 O O . ASP A 1 100 ? 11.086 -11.445 -26.719 1 90.56 100 ASP A O 1
ATOM 730 N N . LEU A 1 101 ? 8.945 -12 -26.844 1 91.62 101 LEU A N 1
ATOM 731 C CA . LEU A 1 101 ? 8.734 -11.727 -25.422 1 91.62 101 LEU A CA 1
ATOM 732 C C . LEU A 1 101 ? 9.547 -12.672 -24.547 1 91.62 101 LEU A C 1
ATOM 734 O O . LEU A 1 101 ? 10.195 -12.242 -23.594 1 91.62 101 LEU A O 1
ATOM 738 N N . LEU A 1 102 ? 9.531 -13.914 -24.938 1 93.12 102 LEU A N 1
ATOM 739 C CA . LEU A 1 102 ? 10.281 -14.914 -24.188 1 93.12 102 LEU A CA 1
ATOM 740 C C . LEU A 1 102 ? 11.781 -14.633 -24.266 1 93.12 102 LEU A C 1
ATOM 742 O O . LEU A 1 102 ? 12.492 -14.789 -23.266 1 93.12 102 LEU A O 1
ATOM 746 N N . SER A 1 103 ? 12.219 -14.203 -25.391 1 93.25 103 SER A N 1
ATOM 747 C CA . SER A 1 103 ? 13.633 -13.898 -25.547 1 93.25 103 SER A CA 1
ATOM 748 C C . SER A 1 103 ? 14.031 -12.688 -24.719 1 93.25 103 SER A C 1
ATOM 750 O O . SER A 1 103 ? 15.078 -12.695 -24.047 1 93.25 103 SER A O 1
ATOM 752 N N . ALA A 1 104 ? 13.258 -11.695 -24.781 1 93.81 104 ALA A N 1
ATOM 753 C CA . ALA A 1 104 ? 13.555 -10.469 -24.047 1 93.81 104 ALA A CA 1
ATOM 754 C C . ALA A 1 104 ? 13.57 -10.727 -22.547 1 93.81 104 ALA A C 1
ATOM 756 O O . ALA A 1 104 ? 14.523 -10.336 -21.859 1 93.81 104 ALA A O 1
ATOM 757 N N . ASN A 1 105 ? 12.555 -11.344 -22.062 1 95.75 105 ASN A N 1
ATOM 758 C CA . ASN A 1 105 ? 12.5 -11.648 -20.625 1 95.75 105 ASN A CA 1
ATOM 759 C C . ASN A 1 105 ? 13.516 -12.727 -20.25 1 95.75 105 ASN A C 1
ATOM 761 O O . ASN A 1 105 ? 14.062 -12.703 -19.141 1 95.75 105 ASN A O 1
ATOM 765 N N . GLY A 1 106 ? 13.742 -13.625 -21.203 1 96.94 106 GLY A N 1
ATOM 766 C CA . GLY A 1 106 ? 14.781 -14.625 -20.969 1 96.94 106 GLY A CA 1
ATOM 767 C C . GLY A 1 106 ? 16.125 -14.016 -20.641 1 96.94 106 GLY A C 1
ATOM 768 O O . GLY A 1 106 ? 16.828 -14.492 -19.75 1 96.94 106 GLY A O 1
ATOM 769 N N . ALA A 1 107 ? 16.5 -12.961 -21.375 1 96.5 107 ALA A N 1
ATOM 770 C CA . ALA A 1 107 ? 17.766 -12.281 -21.125 1 96.5 107 ALA A CA 1
ATOM 771 C C . ALA A 1 107 ? 17.797 -11.672 -19.719 1 96.5 107 ALA A C 1
ATOM 773 O O . ALA A 1 107 ? 18.797 -11.758 -19.016 1 96.5 107 ALA A O 1
ATOM 774 N N . ILE A 1 108 ? 16.719 -11.078 -19.328 1 97.88 108 ILE A N 1
ATOM 775 C CA . ILE A 1 108 ? 16.609 -10.414 -18.031 1 97.88 108 ILE A CA 1
ATOM 776 C C . ILE A 1 108 ? 16.766 -11.438 -16.906 1 97.88 108 ILE A C 1
ATOM 778 O O . ILE A 1 108 ? 17.594 -11.273 -16.016 1 97.88 108 ILE A O 1
ATOM 782 N N . PHE A 1 109 ? 16.078 -12.531 -16.969 1 98.75 109 PHE A N 1
ATOM 783 C CA . PHE A 1 109 ? 16.016 -13.484 -15.867 1 98.75 109 PHE A CA 1
ATOM 784 C C . PHE A 1 109 ? 17.219 -14.414 -15.891 1 98.75 109 PHE A C 1
ATOM 786 O O . PHE A 1 109 ? 17.594 -14.984 -14.859 1 98.75 109 PHE A O 1
ATOM 793 N N . THR A 1 110 ? 17.859 -14.609 -17.078 1 98.75 110 THR A N 1
ATOM 794 C CA . THR A 1 110 ? 19.156 -15.266 -17.125 1 98.75 110 THR A CA 1
ATOM 795 C C . THR A 1 110 ? 20.188 -14.469 -16.344 1 98.75 110 THR A C 1
ATOM 797 O O . THR A 1 110 ? 20.875 -15.016 -15.461 1 98.75 110 THR A O 1
ATOM 800 N N . ALA A 1 111 ? 20.266 -13.172 -16.641 1 98.62 111 ALA A N 1
ATOM 801 C CA . ALA A 1 111 ? 21.234 -12.305 -15.969 1 98.62 111 ALA A CA 1
ATOM 802 C C . ALA A 1 111 ? 20.969 -12.242 -14.469 1 98.62 111 ALA A C 1
ATOM 804 O O . ALA A 1 111 ? 21.906 -12.258 -13.664 1 98.62 111 ALA A O 1
ATOM 805 N N . GLN A 1 112 ? 19.719 -12.164 -14.086 1 98.88 112 GLN A N 1
ATOM 806 C CA . GLN A 1 112 ? 19.375 -12.078 -12.672 1 98.88 112 GLN A CA 1
ATOM 807 C C . GLN A 1 112 ? 19.656 -13.391 -11.945 1 98.88 112 GLN A C 1
ATOM 809 O O . GLN A 1 112 ? 20.156 -13.391 -10.82 1 98.88 112 GLN A O 1
ATOM 814 N N . GLY A 1 113 ? 19.297 -14.531 -12.594 1 98.94 113 GLY A N 1
ATOM 815 C CA . GLY A 1 113 ? 19.672 -15.812 -12.023 1 98.94 113 GLY A CA 1
ATOM 816 C C . GLY A 1 113 ? 21.156 -15.938 -11.758 1 98.94 113 GLY A C 1
ATOM 817 O O . GLY A 1 113 ? 21.562 -16.328 -10.656 1 98.94 113 GLY A O 1
ATOM 818 N N . LYS A 1 114 ? 21.969 -15.555 -12.75 1 98.94 114 LYS A N 1
ATOM 819 C CA . LYS A 1 114 ? 23.422 -15.641 -12.625 1 98.94 114 LYS A CA 1
ATOM 820 C C . LYS A 1 114 ? 23.922 -14.727 -11.508 1 98.94 114 LYS A C 1
ATOM 822 O O . LYS A 1 114 ? 24.797 -15.117 -10.727 1 98.94 114 LYS A O 1
ATOM 827 N N . ALA A 1 115 ? 23.391 -13.531 -11.438 1 98.94 115 ALA A N 1
ATOM 828 C CA . ALA A 1 115 ? 23.812 -12.594 -10.398 1 98.94 115 ALA A CA 1
ATOM 829 C C . ALA A 1 115 ? 23.453 -13.125 -9.008 1 98.94 115 ALA A C 1
ATOM 831 O O . ALA A 1 115 ? 24.297 -13.117 -8.109 1 98.94 115 ALA A O 1
ATOM 832 N N . LEU A 1 116 ? 22.219 -13.625 -8.828 1 98.94 116 LEU A N 1
ATOM 833 C CA . LEU A 1 116 ? 21.812 -14.219 -7.562 1 98.94 116 LEU A CA 1
ATOM 834 C C . LEU A 1 116 ? 22.734 -15.375 -7.184 1 98.94 116 LEU A C 1
ATOM 836 O O . LEU A 1 116 ? 23.156 -15.484 -6.031 1 98.94 116 LEU A O 1
ATOM 840 N N . ASN A 1 117 ? 23.031 -16.156 -8.18 1 98.94 117 ASN A N 1
ATOM 841 C CA . ASN A 1 117 ? 23.906 -17.297 -7.965 1 98.94 117 ASN A CA 1
ATOM 842 C C . ASN A 1 117 ? 25.266 -16.875 -7.398 1 98.94 117 ASN A C 1
ATOM 844 O O . ASN A 1 117 ? 25.828 -17.562 -6.559 1 98.94 117 ASN A O 1
ATOM 848 N N . ARG A 1 118 ? 25.688 -15.719 -7.828 1 98.88 118 ARG A N 1
ATOM 849 C CA . ARG A 1 118 ? 27.031 -15.258 -7.469 1 98.88 118 ARG A CA 1
ATOM 850 C C . ARG A 1 118 ? 27.031 -14.602 -6.09 1 98.88 118 ARG A C 1
ATOM 852 O O . ARG A 1 118 ? 27.984 -14.75 -5.328 1 98.88 118 ARG A O 1
ATOM 859 N N . VAL A 1 119 ? 25.906 -13.891 -5.723 1 98.94 119 VAL A N 1
ATOM 860 C CA . VAL A 1 119 ? 26.203 -12.93 -4.664 1 98.94 119 VAL A CA 1
ATOM 861 C C . VAL A 1 119 ? 25.125 -13.023 -3.58 1 98.94 119 VAL A C 1
ATOM 863 O O . VAL A 1 119 ? 25.281 -12.469 -2.492 1 98.94 119 VAL A O 1
ATOM 866 N N . ALA A 1 120 ? 23.969 -13.695 -3.807 1 98.88 120 ALA A N 1
ATOM 867 C CA . ALA A 1 120 ? 22.906 -13.727 -2.812 1 98.88 120 ALA A CA 1
ATOM 868 C C . ALA A 1 120 ? 23.328 -14.547 -1.591 1 98.88 120 ALA A C 1
ATOM 870 O O . ALA A 1 120 ? 24.297 -15.297 -1.642 1 98.88 120 ALA A O 1
ATOM 871 N N . ALA A 1 121 ? 22.703 -14.336 -0.487 1 98.75 121 ALA A N 1
ATOM 872 C CA . ALA A 1 121 ? 22.938 -15.141 0.707 1 98.75 121 ALA A CA 1
ATOM 873 C C . ALA A 1 121 ? 22.594 -16.609 0.454 1 98.75 121 ALA A C 1
ATOM 875 O O . ALA A 1 121 ? 21.781 -16.906 -0.429 1 98.75 121 ALA A O 1
ATOM 876 N N . ASP A 1 122 ? 23.109 -17.484 1.241 1 98 122 ASP A N 1
ATOM 877 C CA . ASP A 1 122 ? 22.922 -18.938 1.078 1 98 122 ASP A CA 1
ATOM 878 C C . ASP A 1 122 ? 21.469 -19.328 1.294 1 98 122 ASP A C 1
ATOM 880 O O . ASP A 1 122 ? 21 -20.312 0.722 1 98 122 ASP A O 1
ATOM 884 N N . ASP A 1 123 ? 20.766 -18.562 2.053 1 97.75 123 ASP A N 1
ATOM 885 C CA . ASP A 1 123 ? 19.391 -18.938 2.398 1 97.75 123 ASP A CA 1
ATOM 886 C C . ASP A 1 123 ? 18.391 -18.094 1.608 1 97.75 123 ASP A C 1
ATOM 888 O O . ASP A 1 123 ? 17.234 -17.938 2.031 1 97.75 123 ASP A O 1
ATOM 892 N N . VAL A 1 124 ? 18.781 -17.578 0.482 1 98.69 124 VAL A N 1
ATOM 893 C CA . VAL A 1 124 ? 17.938 -16.703 -0.323 1 98.69 124 VAL A CA 1
ATOM 894 C C . VAL A 1 124 ? 16.672 -17.438 -0.74 1 98.69 124 VAL A C 1
ATOM 896 O O . VAL A 1 124 ? 16.703 -18.656 -0.997 1 98.69 124 VAL A O 1
ATOM 899 N N . ARG A 1 125 ? 15.562 -16.781 -0.703 1 98.88 125 ARG A N 1
ATOM 900 C CA . ARG A 1 125 ? 14.32 -17.188 -1.364 1 98.88 125 ARG A CA 1
ATOM 901 C C . ARG A 1 125 ? 13.977 -16.234 -2.502 1 98.88 125 ARG A C 1
ATOM 903 O O . ARG A 1 125 ? 14.07 -15.016 -2.35 1 98.88 125 ARG A O 1
ATOM 910 N N . ILE A 1 126 ? 13.586 -16.797 -3.641 1 98.94 126 ILE A N 1
ATOM 911 C CA . ILE A 1 126 ? 13.398 -16 -4.852 1 98.94 126 ILE A CA 1
ATOM 912 C C . ILE A 1 126 ? 11.977 -16.172 -5.371 1 98.94 126 ILE A C 1
ATOM 914 O O . ILE A 1 126 ? 11.555 -17.281 -5.703 1 98.94 126 ILE A O 1
ATOM 918 N N . GLY A 1 127 ? 11.219 -15.102 -5.348 1 98.88 127 GLY A N 1
ATOM 919 C CA . GLY A 1 127 ? 9.875 -15.07 -5.902 1 98.88 127 GLY A CA 1
ATOM 920 C C . GLY A 1 127 ? 9.773 -14.266 -7.188 1 98.88 127 GLY A C 1
ATOM 921 O O . GLY A 1 127 ? 10.109 -13.086 -7.211 1 98.88 127 GLY A O 1
ATOM 922 N N . VAL A 1 128 ? 9.266 -14.875 -8.258 1 98.94 128 VAL A N 1
ATOM 923 C CA . VAL A 1 128 ? 9.156 -14.211 -9.555 1 98.94 128 VAL A CA 1
ATOM 924 C C . VAL A 1 128 ? 7.707 -13.812 -9.805 1 98.94 128 VAL A C 1
ATOM 926 O O . VAL A 1 128 ? 6.805 -14.656 -9.773 1 98.94 128 VAL A O 1
ATOM 929 N N . THR A 1 129 ? 7.453 -12.539 -10 1 98.31 129 THR A N 1
ATOM 930 C CA . THR A 1 129 ? 6.137 -11.992 -10.312 1 98.31 129 THR A CA 1
ATOM 931 C C . THR A 1 129 ? 6.062 -11.578 -11.781 1 98.31 129 THR A C 1
ATOM 933 O O . THR A 1 129 ? 4.996 -11.648 -12.398 1 98.31 129 THR A O 1
ATOM 936 N N . GLY A 1 130 ? 7.176 -11.18 -12.375 1 97 130 GLY A N 1
ATOM 937 C CA . GLY A 1 130 ? 7.199 -10.695 -13.75 1 97 130 GLY A CA 1
ATOM 938 C C . GLY A 1 130 ? 6.715 -11.727 -14.758 1 97 130 GLY A C 1
ATOM 939 O O . GLY A 1 130 ? 7.199 -12.859 -14.766 1 97 130 GLY A O 1
ATOM 940 N N . ASN A 1 131 ? 5.848 -11.414 -15.633 1 94.31 131 ASN A N 1
ATOM 941 C CA . ASN A 1 131 ? 5.273 -12.336 -16.609 1 94.31 131 ASN A CA 1
ATOM 942 C C . ASN A 1 131 ? 6.219 -12.57 -17.781 1 94.31 131 ASN A C 1
ATOM 944 O O . ASN A 1 131 ? 6.941 -11.656 -18.188 1 94.31 131 ASN A O 1
ATOM 948 N N . PRO A 1 132 ? 6.117 -13.781 -18.344 1 96.38 132 PRO A N 1
ATOM 949 C CA . PRO A 1 132 ? 5.414 -14.969 -17.844 1 96.38 132 PRO A CA 1
ATOM 950 C C . PRO A 1 132 ? 6.082 -15.578 -16.625 1 96.38 132 PRO A C 1
ATOM 952 O O . PRO A 1 132 ? 7.168 -16.156 -16.719 1 96.38 132 PRO A O 1
ATOM 955 N N . ALA A 1 133 ? 5.465 -15.539 -15.492 1 97.94 133 ALA A N 1
ATOM 956 C CA . ALA A 1 133 ? 6.07 -15.719 -14.172 1 97.94 133 ALA A CA 1
ATOM 957 C C . ALA A 1 133 ? 6.691 -17.109 -14.039 1 97.94 133 ALA A C 1
ATOM 959 O O . ALA A 1 133 ? 7.855 -17.234 -13.656 1 97.94 133 ALA A O 1
ATOM 960 N N . ASN A 1 134 ? 5.934 -18.188 -14.383 1 98.44 134 ASN A N 1
ATOM 961 C CA . ASN A 1 134 ? 6.43 -19.547 -14.242 1 98.44 134 ASN A CA 1
ATOM 962 C C . ASN A 1 134 ? 7.672 -19.781 -15.094 1 98.44 134 ASN A C 1
ATOM 964 O O . ASN A 1 134 ? 8.672 -20.312 -14.609 1 98.44 134 ASN A O 1
ATOM 968 N N . THR A 1 135 ? 7.578 -19.328 -16.312 1 97.94 135 THR A N 1
ATOM 969 C CA . THR A 1 135 ? 8.68 -19.547 -17.25 1 97.94 135 THR A CA 1
ATOM 970 C C . THR A 1 135 ? 9.891 -18.719 -16.859 1 97.94 135 THR A C 1
ATOM 972 O O . THR A 1 135 ? 11.023 -19.188 -16.906 1 97.94 135 THR A O 1
ATOM 975 N N . ASN A 1 136 ? 9.688 -17.484 -16.453 1 98.56 136 ASN A N 1
ATOM 976 C CA . ASN A 1 136 ? 10.781 -16.641 -15.992 1 98.56 136 ASN A CA 1
ATOM 977 C C . ASN A 1 136 ? 11.469 -17.219 -14.758 1 98.56 136 ASN A C 1
ATOM 979 O O . ASN A 1 136 ? 12.688 -17.141 -14.625 1 98.56 136 ASN A O 1
ATOM 983 N N . ALA A 1 137 ? 10.672 -17.797 -13.883 1 98.88 137 ALA A N 1
ATOM 984 C CA . ALA A 1 137 ? 11.234 -18.469 -12.711 1 98.88 137 ALA A CA 1
ATOM 985 C C . ALA A 1 137 ? 12.109 -19.656 -13.117 1 98.88 137 ALA A C 1
ATOM 987 O O . ALA A 1 137 ? 13.18 -19.859 -12.547 1 98.88 137 ALA A O 1
ATOM 988 N N . LEU A 1 138 ? 11.617 -20.422 -14.078 1 98.75 138 LEU A N 1
ATOM 989 C CA . LEU A 1 138 ? 12.391 -21.547 -14.586 1 98.75 138 LEU A CA 1
ATOM 990 C C . LEU A 1 138 ? 13.719 -21.078 -15.156 1 98.75 138 LEU A C 1
ATOM 992 O O . LEU A 1 138 ? 14.758 -21.703 -14.906 1 98.75 138 LEU A O 1
ATOM 996 N N . ILE A 1 139 ? 13.688 -20 -15.93 1 98.75 139 ILE A N 1
ATOM 997 C CA . ILE A 1 139 ? 14.898 -19.453 -16.531 1 98.75 139 ILE A CA 1
ATOM 998 C C . ILE A 1 139 ? 15.867 -19 -15.445 1 98.75 139 ILE A C 1
ATOM 1000 O O . ILE A 1 139 ? 17.047 -19.344 -15.477 1 98.75 139 ILE A O 1
ATOM 1004 N N . ALA A 1 140 ? 15.383 -18.234 -14.469 1 98.94 140 ALA A N 1
ATOM 1005 C CA . ALA A 1 140 ? 16.25 -17.766 -13.383 1 98.94 140 ALA A CA 1
ATOM 1006 C C . ALA A 1 140 ? 16.859 -18.938 -12.625 1 98.94 140 ALA A C 1
ATOM 1008 O O . ALA A 1 140 ? 18.062 -18.969 -12.375 1 98.94 140 ALA A O 1
ATOM 1009 N N . MET A 1 141 ? 16.031 -19.922 -12.273 1 98.88 141 MET A N 1
ATOM 1010 C CA . MET A 1 141 ? 16.453 -21.109 -11.539 1 98.88 141 MET A CA 1
ATOM 1011 C C . MET A 1 141 ? 17.531 -21.875 -12.305 1 98.88 141 MET A C 1
ATOM 1013 O O . MET A 1 141 ? 18.531 -22.281 -11.719 1 98.88 141 MET A O 1
ATOM 1017 N N . SER A 1 142 ? 17.359 -22.016 -13.586 1 98.69 142 SER A N 1
ATOM 1018 C CA . SER A 1 142 ? 18.281 -22.781 -14.43 1 98.69 142 SER A CA 1
ATOM 1019 C C . SER A 1 142 ? 19.625 -22.062 -14.57 1 98.69 142 SER A C 1
ATOM 1021 O O . SER A 1 142 ? 20.625 -22.688 -14.93 1 98.69 142 SER A O 1
ATOM 1023 N N . ASN A 1 143 ? 19.656 -20.812 -14.32 1 98.81 143 ASN A N 1
ATOM 1024 C CA . ASN A 1 143 ? 20.875 -20.031 -14.453 1 98.81 143 ASN A CA 1
ATOM 1025 C C . ASN A 1 143 ? 21.484 -19.719 -13.094 1 98.81 143 ASN A C 1
ATOM 1027 O O . ASN A 1 143 ? 22.375 -18.859 -12.984 1 98.81 143 ASN A O 1
ATOM 1031 N N . ALA A 1 144 ? 21.016 -20.328 -12.109 1 98.81 144 ALA A N 1
ATOM 1032 C CA . ALA A 1 144 ? 21.547 -20.25 -10.75 1 98.81 144 ALA A CA 1
ATOM 1033 C C . ALA A 1 144 ? 21.812 -21.656 -10.188 1 98.81 144 ALA A C 1
ATOM 1035 O O . ALA A 1 144 ? 21.219 -22.047 -9.18 1 98.81 144 ALA A O 1
ATOM 1036 N N . PRO A 1 145 ? 22.719 -22.375 -10.758 1 98.25 145 PRO A N 1
ATOM 1037 C CA . PRO A 1 145 ? 22.891 -23.797 -10.445 1 98.25 145 PRO A CA 1
ATOM 1038 C C . PRO A 1 145 ? 23.328 -24.031 -9 1 98.25 145 PRO A C 1
ATOM 1040 O O . PRO A 1 145 ? 23.156 -25.141 -8.477 1 98.25 145 PRO A O 1
ATOM 1043 N N . ASP A 1 146 ? 23.875 -23.062 -8.297 1 98.62 146 ASP A N 1
ATOM 1044 C CA . ASP A 1 146 ? 24.359 -23.25 -6.93 1 98.62 146 ASP A CA 1
ATOM 1045 C C . ASP A 1 146 ? 23.25 -22.969 -5.914 1 98.62 146 ASP A C 1
ATOM 1047 O O . ASP A 1 146 ? 23.438 -23.172 -4.711 1 98.62 146 ASP A O 1
ATOM 1051 N N . ILE A 1 147 ? 22.156 -22.484 -6.32 1 98.81 147 ILE A N 1
ATOM 1052 C CA . ILE A 1 147 ? 21 -22.266 -5.457 1 98.81 147 ILE A CA 1
ATOM 1053 C C . ILE A 1 147 ? 20.016 -23.422 -5.605 1 98.81 147 ILE A C 1
ATOM 1055 O O . ILE A 1 147 ? 19.594 -23.75 -6.719 1 98.81 147 ILE A O 1
ATOM 1059 N N . PRO A 1 148 ? 19.688 -24.031 -4.496 1 98.62 148 PRO A N 1
ATOM 1060 C CA . PRO A 1 148 ? 18.719 -25.125 -4.594 1 98.62 148 PRO A CA 1
ATOM 1061 C C . PRO A 1 148 ? 17.422 -24.719 -5.285 1 98.62 148 PRO A C 1
ATOM 1063 O O . PRO A 1 148 ? 16.938 -23.609 -5.07 1 98.62 148 PRO A O 1
ATOM 1066 N N . ALA A 1 149 ? 16.859 -25.609 -6.109 1 98.31 149 ALA A N 1
ATOM 1067 C CA . ALA A 1 149 ? 15.633 -25.359 -6.855 1 98.31 149 ALA A CA 1
ATOM 1068 C C . ALA A 1 149 ? 14.484 -25 -5.914 1 98.31 149 ALA A C 1
ATOM 1070 O O . ALA A 1 149 ? 13.594 -24.234 -6.285 1 98.31 149 ALA A O 1
ATOM 1071 N N . SER A 1 150 ? 14.562 -25.5 -4.668 1 98.38 150 SER A N 1
ATOM 1072 C CA . SER A 1 150 ? 13.492 -25.297 -3.693 1 98.38 150 SER A CA 1
ATOM 1073 C C . SER A 1 150 ? 13.438 -23.828 -3.244 1 98.38 150 SER A C 1
ATOM 1075 O O . SER A 1 150 ? 12.508 -23.422 -2.549 1 98.38 150 SER A O 1
ATOM 1077 N N . ARG A 1 151 ? 14.43 -23.031 -3.689 1 98.69 151 ARG A N 1
ATOM 1078 C CA . ARG A 1 151 ? 14.5 -21.625 -3.279 1 98.69 151 ARG A CA 1
ATOM 1079 C C . ARG A 1 151 ? 13.82 -20.734 -4.301 1 98.69 151 ARG A C 1
ATOM 1081 O O . ARG A 1 151 ? 13.781 -19.5 -4.129 1 98.69 151 ARG A O 1
ATOM 1088 N N . PHE A 1 152 ? 13.266 -21.297 -5.395 1 98.88 152 PHE A N 1
ATOM 1089 C CA . PHE A 1 152 ? 12.617 -20.516 -6.445 1 98.88 152 PHE A CA 1
ATOM 1090 C C . PHE A 1 152 ? 11.117 -20.781 -6.469 1 98.88 152 PHE A C 1
ATOM 1092 O O . PHE A 1 152 ? 10.68 -21.922 -6.305 1 98.88 152 PHE A O 1
ATOM 1099 N N . SER A 1 153 ? 10.336 -19.75 -6.66 1 98.88 153 SER A N 1
ATOM 1100 C CA . SER A 1 153 ? 8.891 -19.844 -6.848 1 98.88 153 SER A CA 1
ATOM 1101 C C . SER A 1 153 ? 8.391 -18.766 -7.809 1 98.88 153 SER A C 1
ATOM 1103 O O . SER A 1 153 ? 9.062 -17.75 -8.016 1 98.88 153 SER A O 1
ATOM 1105 N N . ALA A 1 154 ? 7.348 -19 -8.5 1 98.81 154 ALA A N 1
ATOM 1106 C CA . ALA A 1 154 ? 6.625 -18.016 -9.281 1 98.81 154 ALA A CA 1
ATOM 1107 C C . ALA A 1 154 ? 5.281 -17.672 -8.641 1 98.81 154 ALA A C 1
ATOM 1109 O O . ALA A 1 154 ? 4.695 -18.5 -7.941 1 98.81 154 ALA A O 1
ATOM 1110 N N . LEU A 1 155 ? 4.789 -16.5 -8.906 1 98.75 155 LEU A N 1
ATOM 1111 C CA . LEU A 1 155 ? 3.605 -16 -8.211 1 98.75 155 LEU A CA 1
ATOM 1112 C C . LEU A 1 155 ? 2.336 -16.609 -8.797 1 98.75 155 LEU A C 1
ATOM 1114 O O . LEU A 1 155 ? 1.925 -16.266 -9.906 1 98.75 155 LEU A O 1
ATOM 1118 N N . THR A 1 156 ? 1.691 -17.438 -8.086 1 98.88 156 THR A N 1
ATOM 1119 C CA . THR A 1 156 ? 0.346 -17.906 -8.375 1 98.88 156 THR A CA 1
ATOM 1120 C C . THR A 1 156 ? -0.601 -17.609 -7.219 1 98.88 156 THR A C 1
ATOM 1122 O O . THR A 1 156 ? -1.798 -17.891 -7.297 1 98.88 156 THR A O 1
ATOM 1125 N N . ARG A 1 157 ? -0.063 -17.016 -6.176 1 98.81 157 ARG A N 1
ATOM 1126 C CA . ARG A 1 157 ? -0.848 -16.562 -5.027 1 98.81 157 ARG A CA 1
ATOM 1127 C C . ARG A 1 157 ? -1.895 -15.539 -5.445 1 98.81 157 ARG A C 1
ATOM 1129 O O . ARG A 1 157 ? -2.975 -15.469 -4.855 1 98.81 157 ARG A O 1
ATOM 1136 N N . LEU A 1 158 ? -1.586 -14.703 -6.484 1 98.81 158 LEU A N 1
ATOM 1137 C CA . LEU A 1 158 ? -2.572 -13.75 -6.988 1 98.81 158 LEU A CA 1
ATOM 1138 C C . LEU A 1 158 ? -3.838 -14.469 -7.441 1 98.81 158 LEU A C 1
ATOM 1140 O O . LEU A 1 158 ? -4.945 -14.078 -7.074 1 98.81 158 LEU A O 1
ATOM 1144 N N . ASP A 1 159 ? -3.689 -15.516 -8.188 1 98.88 159 ASP A N 1
ATOM 1145 C CA . ASP A 1 159 ? -4.812 -16.328 -8.648 1 98.88 159 ASP A CA 1
ATOM 1146 C C . ASP A 1 159 ? -5.52 -17 -7.48 1 98.88 159 ASP A C 1
ATOM 1148 O O . ASP A 1 159 ? -6.746 -17.109 -7.469 1 98.88 159 ASP A O 1
ATOM 1152 N N . HIS A 1 160 ? -4.688 -17.484 -6.578 1 98.88 160 HIS A N 1
ATOM 1153 C CA . HIS A 1 160 ? -5.191 -18.094 -5.348 1 98.88 160 HIS A CA 1
ATOM 1154 C C . HIS A 1 160 ? -6.105 -17.125 -4.598 1 98.88 160 HIS A C 1
ATOM 1156 O O . HIS A 1 160 ? -7.215 -17.484 -4.211 1 98.88 160 HIS A O 1
ATOM 1162 N N . ASN A 1 161 ? -5.664 -15.875 -4.402 1 98.88 161 ASN A N 1
ATOM 1163 C CA . ASN A 1 161 ? -6.453 -14.867 -3.711 1 98.88 161 ASN A CA 1
ATOM 1164 C C . ASN A 1 161 ? -7.695 -14.484 -4.508 1 98.88 161 ASN A C 1
ATOM 1166 O O . ASN A 1 161 ? -8.773 -14.305 -3.939 1 98.88 161 ASN A O 1
ATOM 1170 N N . ARG A 1 162 ? -7.543 -14.344 -5.848 1 98.88 162 ARG A N 1
ATOM 1171 C CA . ARG A 1 162 ? -8.688 -14.078 -6.707 1 98.88 162 ARG A CA 1
ATOM 1172 C C . ARG A 1 162 ? -9.758 -15.156 -6.539 1 98.88 162 ARG A C 1
ATOM 1174 O O . ARG A 1 162 ? -10.945 -14.852 -6.473 1 98.88 162 ARG A O 1
ATOM 1181 N N . ALA A 1 163 ? -9.312 -16.422 -6.5 1 98.94 163 ALA A N 1
ATOM 1182 C CA . ALA A 1 163 ? -10.234 -17.547 -6.34 1 98.94 163 ALA A CA 1
ATOM 1183 C C . ALA A 1 163 ? -10.984 -17.453 -5.016 1 98.94 163 ALA A C 1
ATOM 1185 O O . ALA A 1 163 ? -12.195 -17.672 -4.961 1 98.94 163 ALA A O 1
ATOM 1186 N N . ILE A 1 164 ? -10.25 -17.125 -3.986 1 98.88 164 ILE A N 1
ATOM 1187 C CA . ILE A 1 164 ? -10.867 -16.969 -2.674 1 98.88 164 ILE A CA 1
ATOM 1188 C C . ILE A 1 164 ? -11.93 -15.875 -2.729 1 98.88 164 ILE A C 1
ATOM 1190 O O . ILE A 1 164 ? -13.047 -16.062 -2.244 1 98.88 164 ILE A O 1
ATOM 1194 N N . GLY A 1 165 ? -11.586 -14.75 -3.322 1 98.5 165 GLY A N 1
ATOM 1195 C CA . GLY A 1 165 ? -12.531 -13.656 -3.447 1 98.5 165 GLY A CA 1
ATOM 1196 C C . GLY A 1 165 ? -13.797 -14.047 -4.191 1 98.5 165 GLY A C 1
ATOM 1197 O O . GLY A 1 165 ? -14.906 -13.742 -3.746 1 98.5 165 GLY A O 1
ATOM 1198 N N . GLN A 1 166 ? -13.656 -14.719 -5.328 1 98.62 166 GLN A N 1
ATOM 1199 C CA . GLN A 1 166 ? -14.797 -15.133 -6.141 1 98.62 166 GLN A CA 1
ATOM 1200 C C . GLN A 1 166 ? -15.672 -16.125 -5.391 1 98.62 166 GLN A C 1
ATOM 1202 O O . GLN A 1 166 ? -16.906 -16.047 -5.449 1 98.62 166 GLN A O 1
ATOM 1207 N N . LEU A 1 167 ? -15 -17.094 -4.742 1 98.81 167 LEU A N 1
ATOM 1208 C CA . LEU A 1 167 ? -15.742 -18.109 -3.99 1 98.81 167 LEU A CA 1
ATOM 1209 C C . LEU A 1 167 ? -16.484 -17.469 -2.826 1 98.81 167 LEU A C 1
ATOM 1211 O O . LEU A 1 167 ? -17.641 -17.828 -2.549 1 98.81 167 LEU A O 1
ATOM 1215 N N . ALA A 1 168 ? -15.867 -16.516 -2.104 1 98.56 168 ALA A N 1
ATOM 1216 C CA . ALA A 1 168 ? -16.516 -15.797 -1.015 1 98.56 168 ALA A CA 1
ATOM 1217 C C . ALA A 1 168 ? -17.766 -15.078 -1.507 1 98.56 168 ALA A C 1
ATOM 1219 O O . ALA A 1 168 ? -18.828 -15.148 -0.871 1 98.56 168 ALA A O 1
ATOM 1220 N N . ALA A 1 169 ? -17.672 -14.438 -2.637 1 97.81 169 ALA A N 1
ATOM 1221 C CA . ALA A 1 169 ? -18.797 -13.711 -3.209 1 97.81 169 ALA A CA 1
ATOM 1222 C C . ALA A 1 169 ? -19.938 -14.664 -3.574 1 97.81 169 ALA A C 1
ATOM 1224 O O . ALA A 1 169 ? -21.094 -14.391 -3.291 1 97.81 169 ALA A O 1
ATOM 1225 N N . LYS A 1 170 ? -19.609 -15.797 -4.207 1 98.44 170 LYS A N 1
ATOM 1226 C CA . LYS A 1 170 ? -20.594 -16.781 -4.652 1 98.44 170 LYS A CA 1
ATOM 1227 C C . LYS A 1 170 ? -21.344 -17.391 -3.469 1 98.44 170 LYS A C 1
ATOM 1229 O O . LYS A 1 170 ? -22.547 -17.641 -3.551 1 98.44 170 LYS A O 1
ATOM 1234 N N . THR A 1 171 ? -20.672 -17.625 -2.387 1 98.38 171 THR A N 1
ATOM 1235 C CA . THR A 1 171 ? -21.25 -18.391 -1.275 1 98.38 171 THR A CA 1
ATOM 1236 C C . THR A 1 171 ? -21.688 -17.453 -0.154 1 98.38 171 THR A C 1
ATOM 1238 O O . THR A 1 171 ? -22.25 -17.891 0.849 1 98.38 171 THR A O 1
ATOM 1241 N N . HIS A 1 172 ? -21.375 -16.109 -0.28 1 96.62 172 HIS A N 1
ATOM 1242 C CA . HIS A 1 172 ? -21.656 -15.102 0.741 1 96.62 172 HIS A CA 1
ATOM 1243 C C . HIS A 1 172 ? -20.953 -15.43 2.049 1 96.62 172 HIS A C 1
ATOM 1245 O O . HIS A 1 172 ? -21.5 -15.195 3.131 1 96.62 172 HIS A O 1
ATOM 1251 N N . ALA A 1 173 ? -19.812 -16.109 1.921 1 97.19 173 ALA A N 1
ATOM 1252 C CA . ALA A 1 173 ? -18.984 -16.422 3.082 1 97.19 173 ALA A CA 1
ATOM 1253 C C . ALA A 1 173 ? -17.922 -15.336 3.297 1 97.19 173 ALA A C 1
ATOM 1255 O O . ALA A 1 173 ? -17.641 -14.547 2.391 1 97.19 173 ALA A O 1
ATOM 1256 N N . ARG A 1 174 ? -17.438 -15.32 4.539 1 95.75 174 ARG A N 1
ATOM 1257 C CA . ARG A 1 174 ? -16.266 -14.484 4.789 1 95.75 174 ARG A CA 1
ATOM 1258 C C . ARG A 1 174 ? -15.016 -15.094 4.16 1 95.75 174 ARG A C 1
ATOM 1260 O O . ARG A 1 174 ? -14.852 -16.312 4.133 1 95.75 174 ARG A O 1
ATOM 1267 N N . VAL A 1 175 ? -14.094 -14.219 3.689 1 96.62 175 VAL A N 1
ATOM 1268 C CA . VAL A 1 175 ? -12.836 -14.648 3.076 1 96.62 175 VAL A CA 1
ATOM 1269 C C . VAL A 1 175 ? -12.07 -15.547 4.043 1 96.62 175 VAL A C 1
ATOM 1271 O O . VAL A 1 175 ? -11.477 -16.547 3.637 1 96.62 175 VAL A O 1
ATOM 1274 N N . GLY A 1 176 ? -12.109 -15.195 5.355 1 94.06 176 GLY A N 1
ATOM 1275 C CA . GLY A 1 176 ? -11.367 -15.93 6.367 1 94.06 176 GLY A CA 1
ATOM 1276 C C . GLY A 1 176 ? -11.898 -17.328 6.598 1 94.06 176 GLY A C 1
ATOM 1277 O O . GLY A 1 176 ? -11.227 -18.172 7.203 1 94.06 176 GLY A O 1
ATOM 1278 N N . ASP A 1 177 ? -13.109 -17.609 6.07 1 96.19 177 ASP A N 1
ATOM 1279 C CA . ASP A 1 177 ? -13.734 -18.906 6.254 1 96.19 177 ASP A CA 1
ATOM 1280 C C . ASP A 1 177 ? -13.398 -19.844 5.102 1 96.19 177 ASP A C 1
ATOM 1282 O O . ASP A 1 177 ? -13.797 -21.016 5.105 1 96.19 177 ASP A O 1
ATOM 1286 N N . ILE A 1 178 ? -12.711 -19.391 4.098 1 98.25 178 ILE A N 1
ATOM 1287 C CA . ILE A 1 178 ? -12.328 -20.188 2.943 1 98.25 178 ILE A CA 1
ATOM 1288 C C . ILE A 1 178 ? -10.914 -20.719 3.139 1 98.25 178 ILE A C 1
ATOM 1290 O O . ILE A 1 178 ? -9.977 -19.953 3.361 1 98.25 178 ILE A O 1
ATOM 1294 N N . ARG A 1 179 ? -10.742 -22.016 3.111 1 98.31 179 ARG A N 1
ATOM 1295 C CA . ARG A 1 179 ? -9.469 -22.703 3.334 1 98.31 179 ARG A CA 1
ATOM 1296 C C . ARG A 1 179 ? -9.195 -23.719 2.236 1 98.31 179 ARG A C 1
ATOM 1298 O O . ARG A 1 179 ? -10.109 -24.125 1.509 1 98.31 179 ARG A O 1
ATOM 1305 N N . LYS A 1 180 ? -7.93 -24.062 2.113 1 98.75 180 LYS A N 1
ATOM 1306 C CA . LYS A 1 180 ? -7.477 -25.156 1.257 1 98.75 180 LYS A CA 1
ATOM 1307 C C . LYS A 1 180 ? -7.797 -24.875 -0.209 1 98.75 180 LYS A C 1
ATOM 1309 O O . LYS A 1 180 ? -8.219 -25.766 -0.941 1 98.75 180 LYS A O 1
ATOM 1314 N N . MET A 1 181 ? -7.73 -23.578 -0.563 1 98.88 181 MET A N 1
ATOM 1315 C CA . MET A 1 181 ? -7.82 -23.188 -1.97 1 98.88 181 MET A CA 1
ATOM 1316 C C . MET A 1 181 ? -6.586 -23.641 -2.738 1 98.88 181 MET A C 1
ATOM 1318 O O . MET A 1 181 ? -5.469 -23.562 -2.225 1 98.88 181 MET A O 1
ATOM 1322 N N . THR A 1 182 ? -6.801 -24.125 -4.012 1 98.88 182 THR A N 1
ATOM 1323 C CA . THR A 1 182 ? -5.688 -24.578 -4.832 1 98.88 182 THR A CA 1
ATOM 1324 C C . THR A 1 182 ? -5.762 -23.984 -6.234 1 98.88 182 THR A C 1
ATOM 1326 O O . THR A 1 182 ? -6.824 -23.969 -6.859 1 98.88 182 THR A O 1
ATOM 1329 N N . VAL A 1 183 ? -4.707 -23.438 -6.656 1 98.94 183 VAL A N 1
ATOM 1330 C CA . VAL A 1 183 ? -4.5 -23.125 -8.062 1 98.94 183 VAL A CA 1
ATOM 1331 C C . VAL A 1 183 ? -3.418 -24.031 -8.648 1 98.94 183 VAL A C 1
ATOM 1333 O O . VAL A 1 183 ? -2.281 -24.047 -8.164 1 98.94 183 VAL A O 1
ATOM 1336 N N . TRP A 1 184 ? -3.756 -24.828 -9.617 1 98.88 184 TRP A N 1
ATOM 1337 C CA . TRP A 1 184 ? -2.805 -25.719 -10.281 1 98.88 184 TRP A CA 1
ATOM 1338 C C . TRP A 1 184 ? -2.201 -25.047 -11.508 1 98.88 184 TRP A C 1
ATOM 1340 O O . TRP A 1 184 ? -2.904 -24.375 -12.266 1 98.88 184 TRP A O 1
ATOM 1350 N N . GLY A 1 185 ? -0.954 -25.25 -11.719 1 98.75 185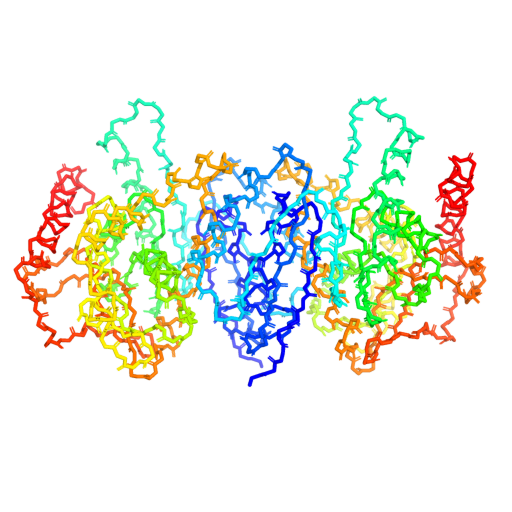 GLY A N 1
ATOM 1351 C CA . GLY A 1 185 ? -0.365 -25.062 -13.031 1 98.75 185 GLY A CA 1
ATOM 1352 C C . GLY A 1 185 ? 0.245 -23.672 -13.219 1 98.75 185 GLY A C 1
ATOM 1353 O O . GLY A 1 185 ? 1.044 -23.234 -12.391 1 98.75 185 GLY A O 1
ATOM 1354 N N . ASN A 1 186 ? -0.098 -23.016 -14.273 1 98.44 186 ASN A N 1
ATOM 1355 C CA . ASN A 1 186 ? 0.545 -21.812 -14.789 1 98.44 186 ASN A CA 1
ATOM 1356 C C . ASN A 1 186 ? -0.209 -20.547 -14.367 1 98.44 186 ASN A C 1
ATOM 1358 O O . ASN A 1 186 ? -1.432 -20.578 -14.219 1 98.44 186 ASN A O 1
ATOM 1362 N N . HIS A 1 187 ? 0.486 -19.453 -14.062 1 98.06 187 HIS A N 1
ATOM 1363 C CA . HIS A 1 187 ? -0.157 -18.141 -14.062 1 98.06 187 HIS A CA 1
ATOM 1364 C C . HIS A 1 187 ? -0.427 -17.656 -15.484 1 98.06 187 HIS A C 1
ATOM 1366 O O . HIS A 1 187 ? 0.315 -16.828 -16.016 1 98.06 187 HIS A O 1
ATOM 1372 N N . SER A 1 188 ? -1.412 -18.094 -16.109 1 96.38 188 SER A N 1
ATOM 1373 C CA . SER A 1 188 ? -1.862 -17.828 -17.469 1 96.38 188 SER A CA 1
ATOM 1374 C C . SER A 1 188 ? -3.344 -18.141 -17.641 1 96.38 188 SER A C 1
ATOM 1376 O O . SER A 1 188 ? -4.055 -18.344 -16.656 1 96.38 188 SER A O 1
ATOM 1378 N N . ALA A 1 189 ? -3.789 -18.125 -18.844 1 95.19 189 ALA A N 1
ATOM 1379 C CA . ALA A 1 189 ? -5.195 -18.422 -19.109 1 95.19 189 ALA A CA 1
ATOM 1380 C C . ALA A 1 189 ? -5.52 -19.875 -18.812 1 95.19 189 ALA A C 1
ATOM 1382 O O . ALA A 1 189 ? -6.684 -20.234 -18.594 1 95.19 189 ALA A O 1
ATOM 1383 N N . THR A 1 190 ? -4.492 -20.75 -18.734 1 97.69 190 THR A N 1
ATOM 1384 C CA . THR A 1 190 ? -4.754 -22.172 -18.531 1 97.69 190 THR A CA 1
ATOM 1385 C C . THR A 1 190 ? -4.758 -22.516 -17.047 1 97.69 190 THR A C 1
ATOM 1387 O O . THR A 1 190 ? -4.953 -23.672 -16.688 1 97.69 190 THR A O 1
ATOM 1390 N N . GLN A 1 191 ? -4.469 -21.469 -16.188 1 98.62 191 GLN A N 1
ATOM 1391 C CA . GLN A 1 191 ? -4.484 -21.734 -14.758 1 98.62 191 GLN A CA 1
ATOM 1392 C C . GLN A 1 191 ? -5.762 -22.453 -14.336 1 98.62 191 GLN A C 1
ATOM 1394 O O . GLN A 1 191 ? -6.812 -22.266 -14.953 1 98.62 191 GLN A O 1
ATOM 1399 N N . TYR A 1 192 ? -5.633 -23.25 -13.234 1 98.88 192 TYR A N 1
ATOM 1400 C CA . TYR A 1 192 ? -6.801 -24.016 -12.82 1 98.88 192 TYR A CA 1
ATOM 1401 C C . TYR A 1 192 ? -7.074 -23.828 -11.328 1 98.88 192 TYR A C 1
ATOM 1403 O O . TYR A 1 192 ? -6.52 -24.531 -10.492 1 98.88 192 TYR A O 1
ATOM 1411 N N . PRO A 1 193 ? -7.918 -22.781 -10.961 1 98.94 193 PRO A N 1
ATOM 1412 C CA . PRO A 1 193 ? -8.438 -22.75 -9.594 1 98.94 193 PRO A CA 1
ATOM 1413 C C . PRO A 1 193 ? -9.391 -23.906 -9.281 1 98.94 193 PRO A C 1
ATOM 1415 O O . PRO A 1 193 ? -10.398 -24.078 -9.969 1 98.94 193 PRO A O 1
ATOM 1418 N N . ASP A 1 194 ? -9.055 -24.703 -8.344 1 98.88 194 ASP A N 1
ATOM 1419 C CA . ASP A 1 194 ? -9.742 -25.938 -7.996 1 98.88 194 ASP A CA 1
ATOM 1420 C C . ASP A 1 194 ? -10.383 -25.844 -6.617 1 98.88 194 ASP A C 1
ATOM 1422 O O . ASP A 1 194 ? -9.688 -25.688 -5.609 1 98.88 194 ASP A O 1
ATOM 1426 N N . ILE A 1 195 ? -11.75 -26.016 -6.523 1 98.81 195 ILE A N 1
ATOM 1427 C CA . ILE A 1 195 ? -12.414 -25.828 -5.238 1 98.81 195 ILE A CA 1
ATOM 1428 C C . ILE A 1 195 ? -12.891 -27.172 -4.695 1 98.81 195 ILE A C 1
ATOM 1430 O O . ILE A 1 195 ? -13.641 -27.219 -3.723 1 98.81 195 ILE A O 1
ATOM 1434 N N . PHE A 1 196 ? -12.414 -28.297 -5.336 1 98.75 196 PHE A N 1
ATOM 1435 C CA . PHE A 1 196 ? -12.945 -29.594 -4.973 1 98.75 196 PHE A CA 1
ATOM 1436 C C . PHE A 1 196 ? -12.391 -30.047 -3.631 1 98.75 196 PHE A C 1
ATOM 1438 O O . PHE A 1 196 ? -12.93 -30.969 -3.006 1 98.75 196 PHE A O 1
ATOM 1445 N N . HIS A 1 197 ? -11.289 -29.531 -3.17 1 98.75 197 HIS A N 1
ATOM 1446 C CA . HIS A 1 197 ? -10.781 -29.828 -1.837 1 98.75 197 HIS A CA 1
ATOM 1447 C C . HIS A 1 197 ? -10.844 -28.609 -0.934 1 98.75 197 HIS A C 1
ATOM 1449 O O . HIS A 1 197 ? -10.461 -28.672 0.236 1 98.75 197 HIS A O 1
ATOM 1455 N N . ALA A 1 198 ? -11.234 -27.438 -1.489 1 98.81 198 ALA A N 1
ATOM 1456 C CA . ALA A 1 198 ? -11.391 -26.219 -0.683 1 98.81 198 ALA A CA 1
ATOM 1457 C C . ALA A 1 198 ? -12.547 -26.375 0.302 1 98.81 198 ALA A C 1
ATOM 1459 O O . ALA A 1 198 ? -13.383 -27.25 0.155 1 98.81 198 ALA A O 1
ATOM 1460 N N . GLU A 1 199 ? -12.523 -25.531 1.308 1 98.81 199 GLU A N 1
ATOM 1461 C CA . GLU A 1 199 ? -13.57 -25.531 2.324 1 98.81 199 GLU A CA 1
ATOM 1462 C C . GLU A 1 199 ? -14.172 -24.156 2.508 1 98.81 199 GLU A C 1
ATOM 1464 O O . GLU A 1 199 ? -13.461 -23.141 2.434 1 98.81 199 GLU A O 1
ATOM 1469 N N . VAL A 1 200 ? -15.445 -24.062 2.623 1 98.62 200 VAL A N 1
ATOM 1470 C CA . VAL A 1 200 ? -16.188 -22.891 3.086 1 98.62 200 VAL A CA 1
ATOM 1471 C C . VAL A 1 200 ? -16.781 -23.156 4.465 1 98.62 200 VAL A C 1
ATOM 1473 O O . VAL A 1 200 ? -17.719 -23.938 4.602 1 98.62 200 VAL A O 1
ATOM 1476 N N . ALA A 1 201 ? -16.188 -22.547 5.461 1 97.5 201 ALA A N 1
ATOM 1477 C CA . ALA A 1 201 ? -16.625 -22.719 6.84 1 97.5 201 ALA A CA 1
ATOM 1478 C C . ALA A 1 201 ? -16.641 -24.203 7.223 1 97.5 201 ALA A C 1
ATOM 1480 O O . ALA A 1 201 ? -17.625 -24.688 7.801 1 97.5 201 ALA A O 1
ATOM 1481 N N . GLY A 1 202 ? -15.68 -24.906 6.781 1 97.75 202 GLY A N 1
ATOM 1482 C CA . GLY A 1 202 ? -15.477 -26.281 7.199 1 97.75 202 GLY A CA 1
ATOM 1483 C C . GLY A 1 202 ? -16.172 -27.281 6.305 1 97.75 202 GLY A C 1
ATOM 1484 O O . GLY A 1 202 ? -15.992 -28.5 6.457 1 97.75 202 GLY A O 1
ATOM 1485 N N . ARG A 1 203 ? -16.938 -26.812 5.379 1 98.69 203 ARG A N 1
ATOM 1486 C CA . ARG A 1 203 ? -17.625 -27.688 4.438 1 98.69 203 ARG A CA 1
ATOM 1487 C C . ARG A 1 203 ? -16.953 -27.656 3.066 1 98.69 203 ARG A C 1
ATOM 1489 O O . ARG A 1 203 ? -16.438 -26.625 2.645 1 98.69 203 ARG A O 1
ATOM 1496 N N . ASN A 1 204 ? -17.062 -28.781 2.41 1 98.69 204 ASN A N 1
ATOM 1497 C CA . ASN A 1 204 ? -16.484 -28.828 1.075 1 98.69 204 ASN A CA 1
ATOM 1498 C C . ASN A 1 204 ? -17.047 -27.734 0.17 1 98.69 204 ASN A C 1
ATOM 1500 O O . ASN A 1 204 ? -18.266 -27.625 0.036 1 98.69 204 ASN A O 1
ATOM 1504 N N . ALA A 1 205 ? -16.188 -26.984 -0.469 1 98.88 205 ALA A N 1
ATOM 1505 C CA . ALA A 1 205 ? -16.594 -25.812 -1.234 1 98.88 205 ALA A CA 1
ATOM 1506 C C . ALA A 1 205 ? -17.422 -26.203 -2.455 1 98.88 205 ALA A C 1
ATOM 1508 O O . ALA A 1 205 ? -18.406 -25.547 -2.781 1 98.88 205 ALA A O 1
ATOM 1509 N N . ALA A 1 206 ? -16.938 -27.25 -3.201 1 98.69 206 ALA A N 1
ATOM 1510 C CA . ALA A 1 206 ? -17.672 -27.688 -4.387 1 98.69 206 ALA A CA 1
ATOM 1511 C C . ALA A 1 206 ? -19.094 -28.125 -4.027 1 98.69 206 ALA A C 1
ATOM 1513 O O . ALA A 1 206 ? -20.031 -27.906 -4.793 1 98.69 206 ALA A O 1
ATOM 1514 N N . GLU A 1 207 ? -19.234 -28.75 -2.857 1 98.44 207 GLU A N 1
ATOM 1515 C CA . GLU A 1 207 ? -20.547 -29.172 -2.385 1 98.44 207 GLU A CA 1
ATOM 1516 C C . GLU A 1 207 ? -21.406 -27.969 -2 1 98.44 207 GLU A C 1
ATOM 1518 O O . GLU A 1 207 ? -22.609 -27.938 -2.277 1 98.44 207 GLU A O 1
ATOM 1523 N N . VAL A 1 208 ? -20.812 -26.969 -1.338 1 98.62 208 VAL A N 1
ATOM 1524 C CA . VAL A 1 208 ? -21.516 -25.766 -0.938 1 98.62 208 VAL A CA 1
ATOM 1525 C C . VAL A 1 208 ? -22.016 -25.016 -2.176 1 98.62 208 VAL A C 1
ATOM 1527 O O . VAL A 1 208 ? -23.172 -24.578 -2.217 1 98.62 208 VAL A O 1
ATOM 1530 N N . VAL A 1 209 ? -21.156 -24.875 -3.184 1 98.56 209 VAL A N 1
ATOM 1531 C CA . VAL A 1 209 ? -21.531 -24.203 -4.426 1 98.56 209 VAL A CA 1
ATOM 1532 C C . VAL A 1 209 ? -22.578 -25.031 -5.164 1 98.56 209 VAL A C 1
ATOM 1534 O O . VAL A 1 209 ? -23.594 -24.5 -5.633 1 98.56 209 VAL A O 1
ATOM 1537 N N . ASN A 1 210 ? -22.375 -26.359 -5.266 1 98.44 210 ASN A N 1
ATOM 1538 C CA . ASN A 1 210 ? -23.266 -27.328 -5.887 1 98.44 210 ASN A CA 1
ATOM 1539 C C . ASN A 1 210 ? -23.719 -26.859 -7.266 1 98.44 210 ASN A C 1
ATOM 1541 O O . ASN A 1 210 ? -24.922 -26.859 -7.559 1 98.44 210 ASN A O 1
ATOM 1545 N N . ASP A 1 211 ? -22.891 -26.375 -8.109 1 98.44 211 ASP A N 1
ATOM 1546 C CA . ASP A 1 211 ? -23.141 -25.812 -9.43 1 98.44 211 ASP A CA 1
ATOM 1547 C C . ASP A 1 211 ? -21.938 -25.984 -10.344 1 98.44 211 ASP A C 1
ATOM 1549 O O . ASP A 1 211 ? -21.141 -25.047 -10.508 1 98.44 211 ASP A O 1
ATOM 1553 N N . GLN A 1 212 ? -21.812 -27.188 -11.008 1 98.06 212 GLN A N 1
ATOM 1554 C CA . GLN A 1 212 ? -20.672 -27.516 -11.867 1 98.06 212 GLN A CA 1
ATOM 1555 C C . GLN A 1 212 ? -20.562 -26.516 -13.016 1 98.06 212 GLN A C 1
ATOM 1557 O O . GLN A 1 212 ? -19.453 -26.203 -13.461 1 98.06 212 GLN A O 1
ATOM 1562 N N . ASP A 1 213 ? -21.656 -26.078 -13.5 1 98.56 213 ASP A N 1
ATOM 1563 C CA . ASP A 1 213 ? -21.641 -25.109 -14.586 1 98.56 213 ASP A CA 1
ATOM 1564 C C . ASP A 1 213 ? -20.984 -23.797 -14.141 1 98.56 213 ASP A C 1
ATOM 1566 O O . ASP A 1 213 ? -20.203 -23.219 -14.891 1 98.56 213 ASP A O 1
ATOM 1570 N N . TRP A 1 214 ? -21.297 -23.297 -12.953 1 98.81 214 TRP A N 1
ATOM 1571 C CA . TRP A 1 214 ? -20.672 -22.094 -12.422 1 98.81 214 TRP A CA 1
ATOM 1572 C C . TRP A 1 214 ? -19.156 -22.281 -12.258 1 98.81 214 TRP A C 1
ATOM 1574 O O . TRP A 1 214 ? -18.375 -21.406 -12.609 1 98.81 214 TRP A O 1
ATOM 1584 N N . ILE A 1 215 ? -18.75 -23.453 -11.75 1 98.75 215 ILE A N 1
ATOM 1585 C CA . ILE A 1 215 ? -17.328 -23.734 -11.539 1 98.75 215 ILE A CA 1
ATOM 1586 C C . ILE A 1 215 ? -16.578 -23.672 -12.867 1 98.75 215 ILE A C 1
ATOM 1588 O O . ILE A 1 215 ? -15.586 -22.953 -12.992 1 98.75 215 ILE A O 1
ATOM 1592 N N . GLU A 1 216 ? -17.125 -24.359 -13.859 1 98.31 216 GLU A N 1
ATOM 1593 C CA . GLU A 1 216 ? -16.406 -24.594 -15.109 1 98.31 216 GLU A CA 1
ATOM 1594 C C . GLU A 1 216 ? -16.5 -23.375 -16.031 1 98.31 216 GLU A C 1
ATOM 1596 O O . GLU A 1 216 ? -15.531 -23.031 -16.703 1 98.31 216 GLU A O 1
ATOM 1601 N N . ASN A 1 217 ? -17.578 -22.656 -16 1 98.56 217 ASN A N 1
ATOM 1602 C CA . ASN A 1 217 ? -17.828 -21.688 -17.062 1 98.56 217 ASN A CA 1
ATOM 1603 C C . ASN A 1 217 ? -17.906 -20.266 -16.516 1 98.56 217 ASN A C 1
ATOM 1605 O O . ASN A 1 217 ? -18.016 -19.297 -17.281 1 98.56 217 ASN A O 1
ATOM 1609 N N . GLU A 1 218 ? -17.828 -20.062 -15.25 1 98.75 218 GLU A N 1
ATOM 1610 C CA . GLU A 1 218 ? -17.828 -18.719 -14.656 1 98.75 218 GLU A CA 1
ATOM 1611 C C . GLU A 1 218 ? -16.641 -18.531 -13.719 1 98.75 218 GLU A C 1
ATOM 1613 O O . GLU A 1 218 ? -15.812 -17.641 -13.922 1 98.75 218 GLU A O 1
ATOM 1618 N N . PHE A 1 219 ? -16.516 -19.438 -12.719 1 98.81 219 PHE A N 1
ATOM 1619 C CA . PHE A 1 219 ? -15.484 -19.312 -11.688 1 98.81 219 PHE A CA 1
ATOM 1620 C C . PHE A 1 219 ? -14.086 -19.359 -12.305 1 98.81 219 PHE A C 1
ATOM 1622 O O . PHE A 1 219 ? -13.305 -18.422 -12.156 1 98.81 219 PHE A O 1
ATOM 1629 N N . ILE A 1 220 ? -13.75 -20.422 -13.031 1 98.88 220 ILE A N 1
ATOM 1630 C CA . ILE A 1 220 ? -12.414 -20.641 -13.578 1 98.88 220 ILE A CA 1
ATOM 1631 C C . ILE A 1 220 ? -12.078 -19.547 -14.578 1 98.88 220 ILE A C 1
ATOM 1633 O O . ILE A 1 220 ? -11.047 -18.875 -14.453 1 98.88 220 ILE A O 1
ATOM 1637 N N . PRO A 1 221 ? -13.023 -19.172 -15.539 1 98.69 221 PRO A N 1
ATOM 1638 C CA . PRO A 1 221 ? -12.695 -18.094 -16.484 1 98.69 221 PRO A CA 1
ATOM 1639 C C . PRO A 1 221 ? -12.578 -16.734 -15.805 1 98.69 221 PRO A C 1
ATOM 1641 O O . PRO A 1 221 ? -11.773 -15.898 -16.219 1 98.69 221 PRO A O 1
ATOM 1644 N N . THR A 1 222 ? -13.367 -16.469 -14.734 1 98.75 222 THR A N 1
ATOM 1645 C CA . THR A 1 222 ? -13.312 -15.18 -14.047 1 98.75 222 THR A CA 1
ATOM 1646 C C . THR A 1 222 ? -11.961 -14.984 -13.367 1 98.75 222 THR A C 1
ATOM 1648 O O . THR A 1 222 ? -11.352 -13.922 -13.477 1 98.75 222 THR A O 1
ATOM 1651 N N . VAL A 1 223 ? -11.469 -16.016 -12.695 1 98.81 223 VAL A N 1
ATOM 1652 C CA . VAL A 1 223 ? -10.18 -15.938 -12.023 1 98.81 223 VAL A CA 1
ATOM 1653 C C . VAL A 1 223 ? -9.07 -15.727 -13.055 1 98.81 223 VAL A C 1
ATOM 1655 O O . VAL A 1 223 ? -8.234 -14.836 -12.898 1 98.81 223 VAL A O 1
ATOM 1658 N N . ALA A 1 224 ? -9.109 -16.5 -14.156 1 98.38 224 ALA A N 1
ATOM 1659 C CA . ALA A 1 224 ? -8.07 -16.438 -15.18 1 98.38 224 ALA A CA 1
ATOM 1660 C C . ALA A 1 224 ? -8.094 -15.094 -15.906 1 98.38 224 ALA A C 1
ATOM 1662 O O . ALA A 1 224 ? -7.047 -14.57 -16.281 1 98.38 224 ALA A O 1
ATOM 1663 N N . GLY A 1 225 ? -9.289 -14.492 -16.125 1 98 225 GLY A N 1
ATOM 1664 C CA . GLY A 1 225 ? -9.461 -13.289 -16.922 1 98 225 GLY A CA 1
ATOM 1665 C C . GLY A 1 225 ? -9.508 -12.023 -16.094 1 98 225 GLY A C 1
ATOM 1666 O O . GLY A 1 225 ? -9.789 -10.945 -16.609 1 98 225 GLY A O 1
ATOM 1667 N N . ARG A 1 226 ? -9.258 -12.133 -14.805 1 98.38 226 ARG A N 1
ATOM 1668 C CA . ARG A 1 226 ? -9.477 -11.023 -13.883 1 98.38 226 ARG A CA 1
ATOM 1669 C C . ARG A 1 226 ? -8.578 -9.844 -14.219 1 98.38 226 ARG A C 1
ATOM 1671 O O . ARG A 1 226 ? -8.992 -8.688 -14.117 1 98.38 226 ARG A O 1
ATOM 1678 N N . GLY A 1 227 ? -7.281 -10.102 -14.594 1 97 227 GLY A N 1
ATOM 1679 C CA . GLY A 1 227 ? -6.395 -9.023 -14.992 1 97 227 GLY A CA 1
ATOM 1680 C C . GLY A 1 227 ? -6.953 -8.18 -16.125 1 97 227 GLY A C 1
ATOM 1681 O O . GLY A 1 227 ? -6.891 -6.945 -16.078 1 97 227 GLY A O 1
ATOM 1682 N N . ALA A 1 228 ? -7.5 -8.828 -17.109 1 96.75 228 ALA A N 1
ATOM 1683 C CA . ALA A 1 228 ? -8.094 -8.133 -18.25 1 96.75 228 ALA A CA 1
ATOM 1684 C C . ALA A 1 228 ? -9.305 -7.309 -17.812 1 96.75 228 ALA A C 1
ATOM 1686 O O . ALA A 1 228 ? -9.508 -6.195 -18.297 1 96.75 228 ALA A O 1
ATOM 1687 N N . ALA A 1 229 ? -10.117 -7.891 -16.906 1 98.25 229 ALA A N 1
ATOM 1688 C CA . ALA A 1 229 ? -11.289 -7.18 -16.406 1 98.25 229 ALA A CA 1
ATOM 1689 C C . ALA A 1 229 ? -10.891 -5.898 -15.68 1 98.25 229 ALA A C 1
ATOM 1691 O O . ALA A 1 229 ? -11.539 -4.863 -15.828 1 98.25 229 ALA A O 1
ATOM 1692 N N . ILE A 1 230 ? -9.852 -5.949 -14.945 1 98.38 230 ILE A N 1
ATOM 1693 C CA . ILE A 1 230 ? -9.367 -4.797 -14.195 1 98.38 230 ILE A CA 1
ATOM 1694 C C . ILE A 1 230 ? -8.836 -3.74 -15.156 1 98.38 230 ILE A C 1
ATOM 1696 O O . ILE A 1 230 ? -9.117 -2.551 -15.008 1 98.38 230 ILE A O 1
ATOM 1700 N N . ILE A 1 231 ? -8.047 -4.18 -16.125 1 97 231 ILE A N 1
ATOM 1701 C CA . ILE A 1 231 ? -7.512 -3.242 -17.109 1 97 231 ILE A CA 1
ATOM 1702 C C . ILE A 1 231 ? -8.664 -2.523 -17.812 1 97 231 ILE A C 1
ATOM 1704 O O . ILE A 1 231 ? -8.617 -1.308 -18.016 1 97 231 ILE A O 1
ATOM 1708 N N . GLU A 1 232 ? -9.664 -3.291 -18.172 1 97.94 232 GLU A N 1
ATOM 1709 C CA . GLU A 1 232 ? -10.82 -2.709 -18.844 1 97.94 232 GLU A CA 1
ATOM 1710 C C . GLU A 1 232 ? -11.516 -1.683 -17.953 1 97.94 232 GLU A C 1
ATOM 1712 O O . GLU A 1 232 ? -11.938 -0.627 -18.438 1 97.94 232 GLU A O 1
ATOM 1717 N N . ALA A 1 233 ? -11.641 -1.946 -16.688 1 98.12 233 ALA A N 1
ATOM 1718 C CA . ALA A 1 233 ? -12.375 -1.088 -15.766 1 98.12 233 ALA A CA 1
ATOM 1719 C C . ALA A 1 233 ? -11.531 0.109 -15.344 1 98.12 233 ALA A C 1
ATOM 1721 O O . ALA A 1 233 ? -11.992 1.252 -15.391 1 98.12 233 ALA A O 1
ATOM 1722 N N . ARG A 1 234 ? -10.312 -0.093 -14.977 1 96.56 234 ARG A N 1
ATOM 1723 C CA . ARG A 1 234 ? -9.484 0.914 -14.32 1 96.56 234 ARG A CA 1
ATOM 1724 C C . ARG A 1 234 ? -8.609 1.641 -15.336 1 96.56 234 ARG A C 1
ATOM 1726 O O . ARG A 1 234 ? -8.102 2.73 -15.055 1 96.56 234 ARG A O 1
ATOM 1733 N N . GLY A 1 235 ? -8.359 0.985 -16.516 1 95.62 235 GLY A N 1
ATOM 1734 C CA . GLY A 1 235 ? -7.422 1.53 -17.484 1 95.62 235 GLY A CA 1
ATOM 1735 C C . GLY A 1 235 ? -5.973 1.256 -17.125 1 95.62 235 GLY A C 1
ATOM 1736 O O . GLY A 1 235 ? -5.062 1.805 -17.75 1 95.62 235 GLY A O 1
ATOM 1737 N N . ALA A 1 236 ? -5.723 0.461 -16.062 1 94.94 236 ALA A N 1
ATOM 1738 C CA . ALA A 1 236 ? -4.379 0.103 -15.617 1 94.94 236 ALA A CA 1
ATOM 1739 C C . ALA A 1 236 ? -4.348 -1.316 -15.062 1 94.94 236 ALA A C 1
ATOM 1741 O O . ALA A 1 236 ? -5.371 -1.837 -14.609 1 94.94 236 ALA A O 1
ATOM 1742 N N . SER A 1 237 ? -3.176 -1.893 -15.055 1 94.5 237 SER A N 1
ATOM 1743 C CA . SER A 1 237 ? -3.01 -3.266 -14.594 1 94.5 237 SER A CA 1
ATOM 1744 C C . SER A 1 237 ? -3.205 -3.363 -13.078 1 94.5 237 SER A C 1
ATOM 1746 O O . SER A 1 237 ? -3.195 -2.348 -12.383 1 94.5 237 SER A O 1
ATOM 1748 N N . SER A 1 238 ? -3.342 -4.578 -12.578 1 96.5 238 SER A N 1
ATOM 1749 C CA . SER A 1 238 ? -3.652 -4.879 -11.18 1 96.5 238 SER A CA 1
ATOM 1750 C C . SER A 1 238 ? -2.398 -4.832 -10.312 1 96.5 238 SER A C 1
ATOM 1752 O O . SER A 1 238 ? -2.002 -5.844 -9.734 1 96.5 238 SER A O 1
ATOM 1754 N N . ALA A 1 239 ? -1.901 -3.682 -10.109 1 97.75 239 ALA A N 1
ATOM 1755 C CA . ALA A 1 239 ? -0.63 -3.521 -9.414 1 97.75 239 ALA A CA 1
ATOM 1756 C C . ALA A 1 239 ? -0.791 -3.785 -7.918 1 97.75 239 ALA A C 1
ATOM 1758 O O . ALA A 1 239 ? 0.007 -4.512 -7.32 1 97.75 239 ALA A O 1
ATOM 1759 N N . ALA A 1 240 ? -1.855 -3.295 -7.316 1 98.5 240 ALA A N 1
ATOM 1760 C CA . ALA A 1 240 ? -2.021 -3.389 -5.867 1 98.5 240 ALA A CA 1
ATOM 1761 C C . ALA A 1 240 ? -2.305 -4.824 -5.438 1 98.5 240 ALA A C 1
ATOM 1763 O O . ALA A 1 240 ? -1.766 -5.297 -4.438 1 98.5 240 ALA A O 1
ATOM 1764 N N . SER A 1 241 ? -3.184 -5.512 -6.184 1 98.75 241 SER A N 1
ATOM 1765 C CA . SER A 1 241 ? -3.492 -6.891 -5.816 1 98.75 241 SER A CA 1
ATOM 1766 C C . SER A 1 241 ? -2.309 -7.812 -6.09 1 98.75 241 SER A C 1
ATOM 1768 O O . SER A 1 241 ? -2.074 -8.766 -5.344 1 98.75 241 SER A O 1
ATOM 1770 N N . ALA A 1 242 ? -1.54 -7.539 -7.176 1 98.69 242 ALA A N 1
ATOM 1771 C CA . ALA A 1 242 ? -0.318 -8.305 -7.418 1 98.69 242 ALA A CA 1
ATOM 1772 C C . ALA A 1 242 ? 0.694 -8.086 -6.297 1 98.69 242 ALA A C 1
ATOM 1774 O O . ALA A 1 242 ? 1.34 -9.031 -5.844 1 98.69 242 ALA A O 1
ATOM 1775 N N . ALA A 1 243 ? 0.851 -6.855 -5.844 1 98.81 243 ALA A N 1
ATOM 1776 C CA . ALA A 1 243 ? 1.739 -6.547 -4.727 1 98.81 243 ALA A CA 1
ATOM 1777 C C . ALA A 1 243 ? 1.302 -7.277 -3.461 1 98.81 243 ALA A C 1
ATOM 1779 O O . ALA A 1 243 ? 2.129 -7.859 -2.754 1 98.81 243 ALA A O 1
ATOM 1780 N N . SER A 1 244 ? -0.016 -7.262 -3.184 1 98.75 244 SER A N 1
ATOM 1781 C CA . SER A 1 244 ? -0.543 -7.949 -2.008 1 98.75 244 SER A CA 1
ATOM 1782 C C . SER A 1 244 ? -0.261 -9.445 -2.066 1 98.75 244 SER A C 1
ATOM 1784 O O . SER A 1 244 ? 0.138 -10.047 -1.067 1 98.75 244 SER A O 1
ATOM 1786 N N . ALA A 1 245 ? -0.485 -10.008 -3.229 1 98.88 245 ALA A N 1
ATOM 1787 C CA . ALA A 1 245 ? -0.239 -11.438 -3.402 1 98.88 245 ALA A CA 1
ATOM 1788 C C . ALA A 1 245 ? 1.24 -11.766 -3.221 1 98.88 245 ALA A C 1
ATOM 1790 O O . ALA A 1 245 ? 1.588 -12.812 -2.676 1 98.88 245 ALA A O 1
ATOM 1791 N N . THR A 1 246 ? 2.119 -10.898 -3.734 1 98.88 246 THR A N 1
ATOM 1792 C CA . THR A 1 246 ? 3.559 -11.078 -3.58 1 98.88 246 THR A CA 1
ATOM 1793 C C . THR A 1 246 ? 3.947 -11.086 -2.105 1 98.88 246 THR A C 1
ATOM 1795 O O . THR A 1 246 ? 4.734 -11.93 -1.672 1 98.88 246 THR A O 1
ATOM 1798 N N . ILE A 1 247 ? 3.357 -10.211 -1.32 1 98.69 247 ILE A N 1
ATOM 1799 C CA . ILE A 1 247 ? 3.617 -10.133 0.113 1 98.69 247 ILE A CA 1
ATOM 1800 C C . ILE A 1 247 ? 3.09 -11.391 0.8 1 98.69 247 ILE A C 1
ATOM 1802 O O . ILE A 1 247 ? 3.799 -12.016 1.59 1 98.69 247 ILE A O 1
ATOM 1806 N N . ASP A 1 248 ? 1.845 -11.781 0.478 1 98.38 248 ASP A N 1
ATOM 1807 C CA . ASP A 1 248 ? 1.236 -12.961 1.08 1 98.38 248 ASP A CA 1
ATOM 1808 C C . ASP A 1 248 ? 2.072 -14.211 0.804 1 98.38 248 ASP A C 1
ATOM 1810 O O . ASP A 1 248 ? 2.303 -15.023 1.704 1 98.38 248 ASP A O 1
ATOM 1814 N N . ALA A 1 249 ? 2.486 -14.312 -0.467 1 98.69 249 ALA A N 1
ATOM 1815 C CA . ALA A 1 249 ? 3.268 -15.484 -0.871 1 98.69 249 ALA A CA 1
ATOM 1816 C C . ALA A 1 249 ? 4.586 -15.555 -0.103 1 98.69 249 ALA A C 1
ATOM 1818 O O . ALA A 1 249 ? 4.941 -16.609 0.436 1 98.69 249 ALA A O 1
ATOM 1819 N N . ALA A 1 250 ? 5.312 -14.445 -0.045 1 98.69 250 ALA A N 1
ATOM 1820 C CA . ALA A 1 250 ? 6.59 -14.398 0.662 1 98.69 250 ALA A CA 1
ATOM 1821 C C . ALA A 1 250 ? 6.398 -14.664 2.152 1 98.69 250 ALA A C 1
ATOM 1823 O O . ALA A 1 250 ? 7.16 -15.422 2.76 1 98.69 250 ALA A O 1
ATOM 1824 N N . ARG A 1 251 ? 5.406 -14.031 2.746 1 97.88 251 ARG A N 1
ATOM 1825 C CA . ARG A 1 251 ? 5.145 -14.18 4.172 1 97.88 251 ARG A CA 1
ATOM 1826 C C . ARG A 1 251 ? 4.859 -15.633 4.527 1 97.88 251 ARG A C 1
ATOM 1828 O O . ARG A 1 251 ? 5.477 -16.188 5.438 1 97.88 251 ARG A O 1
ATOM 1835 N N . ASP A 1 252 ? 3.895 -16.25 3.82 1 97.75 252 ASP A N 1
ATOM 1836 C CA . ASP A 1 252 ? 3.545 -17.625 4.109 1 97.75 252 ASP A CA 1
ATOM 1837 C C . ASP A 1 252 ? 4.734 -18.562 3.873 1 97.75 252 ASP A C 1
ATOM 1839 O O . ASP A 1 252 ? 4.945 -19.516 4.625 1 97.75 252 ASP A O 1
ATOM 1843 N N . TRP A 1 253 ? 5.484 -18.266 2.777 1 98.31 253 TRP A N 1
ATOM 1844 C CA . TRP A 1 253 ? 6.66 -19.078 2.49 1 98.31 253 TRP A CA 1
ATOM 1845 C C . TRP A 1 253 ? 7.652 -19.031 3.646 1 98.31 253 TRP A C 1
ATOM 1847 O O . TRP A 1 253 ? 8.125 -20.062 4.113 1 98.31 253 TRP A O 1
ATOM 1857 N N . LEU A 1 254 ? 7.961 -17.844 4.168 1 97.44 254 LEU A N 1
ATOM 1858 C CA . LEU A 1 254 ? 9.039 -17.625 5.125 1 97.44 254 LEU A CA 1
ATOM 1859 C C . LEU A 1 254 ? 8.57 -17.922 6.547 1 97.44 254 LEU A C 1
ATOM 1861 O O . LEU A 1 254 ? 9.344 -18.391 7.379 1 97.44 254 LEU A O 1
ATOM 1865 N N . LEU A 1 255 ? 7.25 -17.641 6.805 1 95.81 255 LEU A N 1
ATOM 1866 C CA . LEU A 1 255 ? 6.812 -17.703 8.195 1 95.81 255 LEU A CA 1
ATOM 1867 C C . LEU A 1 255 ? 5.887 -18.891 8.414 1 95.81 255 LEU A C 1
ATOM 1869 O O . LEU A 1 255 ? 5.605 -19.266 9.562 1 95.81 255 LEU A O 1
ATOM 1873 N N . GLY A 1 256 ? 5.395 -19.469 7.359 1 97.69 256 GLY A N 1
ATOM 1874 C CA . GLY A 1 256 ? 4.594 -20.672 7.48 1 97.69 256 GLY A CA 1
ATOM 1875 C C . GLY A 1 256 ? 3.15 -20.469 7.059 1 97.69 256 GLY A C 1
ATOM 1876 O O . GLY A 1 256 ? 2.6 -19.375 7.211 1 97.69 256 GLY A O 1
ATOM 1877 N N . THR A 1 257 ? 2.553 -21.484 6.504 1 97.56 257 THR A N 1
ATOM 1878 C CA . THR A 1 257 ? 1.123 -21.484 6.207 1 97.56 257 THR A CA 1
ATOM 1879 C C . THR A 1 257 ? 0.307 -21.672 7.484 1 97.56 257 THR A C 1
ATOM 1881 O O . THR A 1 257 ? 0.791 -22.25 8.461 1 97.56 257 THR A O 1
ATOM 1884 N N . PRO A 1 258 ? -0.913 -21.156 7.52 1 94.44 258 PRO A N 1
ATOM 1885 C CA . PRO A 1 258 ? -1.752 -21.406 8.695 1 94.44 258 PRO A CA 1
ATOM 1886 C C . PRO A 1 258 ? -1.958 -22.891 8.961 1 94.44 258 PRO A C 1
ATOM 1888 O O . PRO A 1 258 ? -2.037 -23.688 8.023 1 94.44 258 PRO A O 1
ATOM 1891 N N . GLU A 1 259 ? -2.059 -23.234 10.234 1 94.5 259 GLU A N 1
ATOM 1892 C CA . GLU A 1 259 ? -2.254 -24.641 10.617 1 94.5 259 GLU A CA 1
ATOM 1893 C C . GLU A 1 259 ? -3.492 -25.219 9.945 1 94.5 259 GLU A C 1
ATOM 1895 O O . GLU A 1 259 ? -4.555 -24.594 9.938 1 94.5 259 GLU A O 1
ATOM 1900 N N . GLY A 1 260 ? -3.332 -26.359 9.414 1 95.56 260 GLY A N 1
ATOM 1901 C CA . GLY A 1 260 ? -4.441 -27.094 8.828 1 95.56 260 GLY A CA 1
ATOM 1902 C C . GLY A 1 260 ? -4.855 -26.547 7.469 1 95.56 260 GLY A C 1
ATOM 1903 O O . GLY A 1 260 ? -5.891 -26.953 6.926 1 95.56 260 GLY A O 1
ATOM 1904 N N . ASP A 1 261 ? -4.125 -25.641 6.953 1 98.12 261 ASP A N 1
ATOM 1905 C CA . ASP A 1 261 ? -4.41 -25.047 5.648 1 98.12 261 ASP A CA 1
ATOM 1906 C C . ASP A 1 261 ? -3.217 -25.203 4.707 1 98.12 261 ASP A C 1
ATOM 1908 O O . ASP A 1 261 ? -2.164 -25.703 5.105 1 98.12 261 ASP A O 1
ATOM 1912 N N . TRP A 1 262 ? -3.402 -25.031 3.41 1 98.81 262 TRP A N 1
ATOM 1913 C CA . TRP A 1 262 ? -2.32 -24.938 2.436 1 98.81 262 TRP A CA 1
ATOM 1914 C C . TRP A 1 262 ? -2.52 -23.75 1.514 1 98.81 262 TRP A C 1
ATOM 1916 O O . TRP A 1 262 ? -3.562 -23.094 1.555 1 98.81 262 TRP A O 1
ATOM 1926 N N . VAL A 1 263 ? -1.494 -23.312 0.812 1 98.62 263 VAL A N 1
ATOM 1927 C CA . VAL A 1 263 ? -1.549 -22.234 -0.156 1 98.62 263 VAL A CA 1
ATOM 1928 C C . VAL A 1 263 ? -1.011 -22.703 -1.503 1 98.62 263 VAL A C 1
ATOM 1930 O O . VAL A 1 263 ? -0.387 -23.766 -1.59 1 98.62 263 VAL A O 1
ATOM 1933 N N . SER A 1 264 ? -1.306 -21.969 -2.529 1 98.88 264 SER A N 1
ATOM 1934 C CA . SER A 1 264 ? -0.797 -22.297 -3.857 1 98.88 264 SER A CA 1
ATOM 1935 C C . SER A 1 264 ? 0.567 -21.656 -4.098 1 98.88 264 SER A C 1
ATOM 1937 O O . SER A 1 264 ? 0.756 -20.469 -3.838 1 98.88 264 SER A O 1
ATOM 1939 N N . MET A 1 265 ? 1.509 -22.391 -4.539 1 98.81 265 MET A N 1
ATOM 1940 C CA . MET A 1 265 ? 2.84 -21.922 -4.922 1 98.81 265 MET A CA 1
ATOM 1941 C C . MET A 1 265 ? 3.322 -22.656 -6.176 1 98.81 265 MET A C 1
ATOM 1943 O O . MET A 1 265 ? 3.16 -23.875 -6.297 1 98.81 265 MET A O 1
ATOM 1947 N N . ALA A 1 266 ? 3.83 -21.859 -7.105 1 98.94 266 ALA A N 1
ATOM 1948 C CA . ALA A 1 266 ? 4.527 -22.484 -8.227 1 98.94 266 ALA A CA 1
ATOM 1949 C C . ALA A 1 266 ? 5.953 -22.875 -7.844 1 98.94 266 ALA A C 1
ATOM 1951 O O . ALA A 1 266 ? 6.758 -22.016 -7.484 1 98.94 266 ALA A O 1
ATOM 1952 N N . VAL A 1 267 ? 6.262 -24.125 -7.895 1 98.81 267 VAL A N 1
ATOM 1953 C CA . VAL A 1 267 ? 7.562 -24.656 -7.488 1 98.81 267 VAL A CA 1
ATOM 1954 C C . VAL A 1 267 ? 8.055 -25.672 -8.516 1 98.81 267 VAL A C 1
ATOM 1956 O O . VAL A 1 267 ? 7.312 -26.062 -9.414 1 98.81 267 VAL A O 1
ATOM 1959 N N . ALA A 1 268 ? 9.328 -26 -8.406 1 98.44 268 ALA A N 1
ATOM 1960 C CA . ALA A 1 268 ? 9.867 -27.031 -9.289 1 98.44 268 ALA A CA 1
ATOM 1961 C C . ALA A 1 268 ? 9.18 -28.375 -9.047 1 98.44 268 ALA A C 1
ATOM 1963 O O . ALA A 1 268 ? 9.266 -28.922 -7.953 1 98.44 268 ALA A O 1
ATOM 1964 N N . SER A 1 269 ? 8.508 -28.891 -10.055 1 98.56 269 SER A N 1
ATOM 1965 C CA . SER A 1 269 ? 7.758 -30.141 -9.93 1 98.56 269 SER A CA 1
ATOM 1966 C C . SER A 1 269 ? 8.688 -31.312 -9.625 1 98.56 269 SER A C 1
ATOM 1968 O O . SER A 1 269 ? 9.758 -31.438 -10.227 1 98.56 269 SER A O 1
ATOM 1970 N N . ASP A 1 270 ? 8.297 -32.125 -8.711 1 98.19 270 ASP A N 1
ATOM 1971 C CA . ASP A 1 270 ? 9.039 -33.344 -8.391 1 98.19 270 ASP A CA 1
ATOM 1972 C C . ASP A 1 270 ? 8.344 -34.594 -8.945 1 98.19 270 ASP A C 1
ATOM 1974 O O . ASP A 1 270 ? 8.594 -35.719 -8.492 1 98.19 270 ASP A O 1
ATOM 1978 N N . GLY A 1 271 ? 7.418 -34.344 -9.844 1 98.25 271 GLY A N 1
ATOM 1979 C CA . GLY A 1 271 ? 6.668 -35.469 -10.406 1 98.25 271 GLY A CA 1
ATOM 1980 C C . GLY A 1 271 ? 5.328 -35.688 -9.734 1 98.25 271 GLY A C 1
ATOM 1981 O O . GLY A 1 271 ? 4.523 -36.5 -10.188 1 98.25 271 GLY A O 1
ATOM 1982 N N . SER A 1 272 ? 5.09 -34.969 -8.633 1 98.44 272 SER A N 1
ATOM 1983 C CA . SER A 1 272 ? 3.834 -35.094 -7.898 1 98.44 272 SER A CA 1
ATOM 1984 C C . SER A 1 272 ? 2.633 -34.906 -8.812 1 98.44 272 SER A C 1
ATOM 1986 O O . SER A 1 272 ? 2.652 -34.031 -9.695 1 98.44 272 SER A O 1
ATOM 1988 N N . TYR A 1 273 ? 1.613 -35.75 -8.664 1 98.44 273 TYR A N 1
ATOM 1989 C CA . TYR A 1 273 ? 0.336 -35.719 -9.367 1 98.44 273 TYR A CA 1
ATOM 1990 C C . TYR A 1 273 ? 0.535 -35.938 -10.859 1 98.44 273 TYR A C 1
ATOM 1992 O O . TYR A 1 273 ? -0.247 -35.438 -11.672 1 98.44 273 TYR A O 1
ATOM 2000 N N . GLY A 1 274 ? 1.672 -36.469 -11.281 1 97.94 274 GLY A N 1
ATOM 2001 C CA . GLY A 1 274 ? 1.915 -36.812 -12.672 1 97.94 274 GLY A CA 1
ATOM 2002 C C . GLY A 1 274 ? 2.436 -35.656 -13.492 1 97.94 274 GLY A C 1
ATOM 2003 O O . GLY A 1 274 ? 2.488 -35.719 -14.719 1 97.94 274 GLY A O 1
ATOM 2004 N N . VAL A 1 275 ? 2.742 -34.562 -12.891 1 98.38 275 VAL A N 1
ATOM 2005 C CA . VAL A 1 275 ? 3.301 -33.406 -13.578 1 98.38 275 VAL A CA 1
ATOM 2006 C C . VAL A 1 275 ? 4.785 -33.625 -13.852 1 98.38 275 VAL A C 1
ATOM 2008 O O . VAL A 1 275 ? 5.535 -34.031 -12.961 1 98.38 275 VAL A O 1
ATOM 2011 N N . PRO A 1 276 ? 5.195 -33.406 -15.078 1 96.75 276 PRO A N 1
ATOM 2012 C CA . PRO A 1 276 ? 6.605 -33.656 -15.398 1 96.75 276 PRO A CA 1
ATOM 2013 C C . PRO A 1 276 ? 7.562 -32.938 -14.453 1 96.75 276 PRO A C 1
ATOM 2015 O O . PRO A 1 276 ? 7.312 -31.781 -14.078 1 96.75 276 PRO A O 1
ATOM 2018 N N . GLU A 1 277 ? 8.648 -33.594 -14.086 1 97.25 277 GLU A N 1
ATOM 2019 C CA . GLU A 1 277 ? 9.656 -33.031 -13.188 1 97.25 277 GLU A CA 1
ATOM 2020 C C . GLU A 1 277 ? 10.32 -31.797 -13.797 1 97.25 277 GLU A C 1
ATOM 2022 O O . GLU A 1 277 ? 10.516 -31.734 -15.016 1 97.25 277 GLU A O 1
ATOM 2027 N N . GLY A 1 278 ? 10.539 -30.844 -12.961 1 94.81 278 GLY A N 1
ATOM 2028 C CA . GLY A 1 278 ? 11.336 -29.703 -13.359 1 94.81 278 GLY A CA 1
ATOM 2029 C C . GLY A 1 278 ? 10.508 -28.531 -13.867 1 94.81 278 GLY A C 1
ATOM 2030 O O . GLY A 1 278 ? 11.016 -27.422 -13.992 1 94.81 278 GLY A O 1
ATOM 2031 N N . LEU A 1 279 ? 9.273 -28.766 -14.188 1 98 279 LEU A N 1
ATOM 2032 C CA . LEU A 1 279 ? 8.383 -27.656 -14.523 1 98 279 LEU A CA 1
ATOM 2033 C C . LEU A 1 279 ? 8.133 -26.766 -13.312 1 98 279 LEU A C 1
ATOM 2035 O O . LEU A 1 279 ? 7.977 -27.266 -12.195 1 98 279 LEU A O 1
ATOM 2039 N N . MET A 1 280 ? 8.219 -25.469 -13.469 1 98.81 280 MET A N 1
ATOM 2040 C CA . MET A 1 280 ? 7.715 -24.578 -12.43 1 98.81 280 MET A CA 1
ATOM 2041 C C . MET A 1 280 ? 6.188 -24.609 -12.391 1 98.81 280 MET A C 1
ATOM 2043 O O . MET A 1 280 ? 5.535 -23.844 -13.102 1 98.81 280 MET A O 1
ATOM 2047 N N . TYR A 1 281 ? 5.613 -25.422 -11.648 1 98.94 281 TYR A N 1
ATOM 2048 C CA . TYR A 1 281 ? 4.191 -25.75 -11.625 1 98.94 281 TYR A CA 1
ATOM 2049 C C . TYR A 1 281 ? 3.578 -25.406 -10.266 1 98.94 281 TYR A C 1
ATOM 2051 O O . TYR A 1 281 ? 4.191 -25.656 -9.227 1 98.94 281 TYR A O 1
ATOM 2059 N N . SER A 1 282 ? 2.406 -24.766 -10.258 1 98.94 282 SER A N 1
ATOM 2060 C CA . SER A 1 282 ? 1.714 -24.391 -9.023 1 98.94 282 SER A CA 1
ATOM 2061 C C . SER A 1 282 ? 1.058 -25.609 -8.375 1 98.94 282 SER A C 1
ATOM 2063 O O . SER A 1 282 ? 0.389 -26.391 -9.055 1 98.94 282 SER A O 1
ATOM 2065 N N . TYR A 1 283 ? 1.266 -25.828 -7.137 1 98.94 283 TYR A N 1
ATOM 2066 C CA . TYR A 1 283 ? 0.728 -26.906 -6.301 1 98.94 283 TYR A CA 1
ATOM 2067 C C . TYR A 1 283 ? 0.124 -26.344 -5.02 1 98.94 283 TYR A C 1
ATOM 2069 O O . TYR A 1 283 ? 0.445 -25.219 -4.613 1 98.94 283 TYR A O 1
ATOM 2077 N N . PRO A 1 284 ? -0.85 -27.078 -4.391 1 98.88 284 PRO A N 1
ATOM 2078 C CA . PRO A 1 284 ? -1.029 -26.812 -2.959 1 98.88 284 PRO A CA 1
ATOM 2079 C C . PRO A 1 284 ? 0.194 -27.203 -2.133 1 98.88 284 PRO A C 1
ATOM 2081 O O . PRO A 1 284 ? 0.722 -28.312 -2.285 1 98.88 284 PRO A O 1
ATOM 2084 N N . VAL A 1 285 ? 0.665 -26.359 -1.322 1 98.88 285 VAL A N 1
ATOM 2085 C CA . VAL A 1 285 ? 1.836 -26.641 -0.501 1 98.88 285 VAL A CA 1
ATOM 2086 C C . VAL A 1 285 ? 1.578 -26.203 0.938 1 98.88 285 VAL A C 1
ATOM 2088 O O . VAL A 1 285 ? 0.76 -25.312 1.186 1 98.88 285 VAL A O 1
ATOM 2091 N N . THR A 1 286 ? 2.182 -26.812 1.884 1 98.81 286 THR A N 1
ATOM 2092 C CA . THR A 1 286 ? 2.369 -26.297 3.234 1 98.81 286 THR A CA 1
ATOM 2093 C C . THR A 1 286 ? 3.803 -25.812 3.436 1 98.81 286 THR A C 1
ATOM 2095 O O . THR A 1 286 ? 4.73 -26.328 2.805 1 98.81 286 THR A O 1
ATOM 2098 N N . THR A 1 287 ? 3.959 -24.75 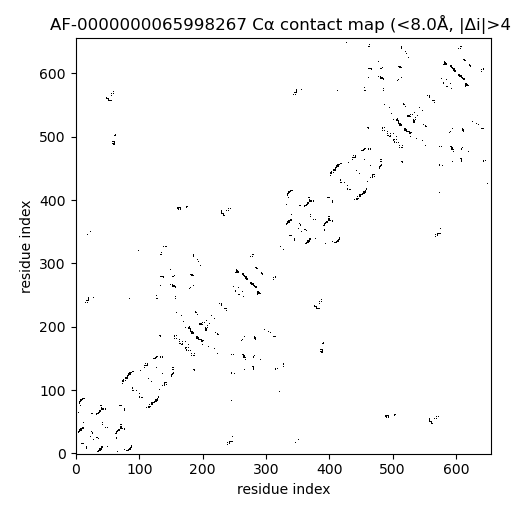4.16 1 98.5 287 THR A N 1
ATOM 2099 C CA . THR A 1 287 ? 5.281 -24.172 4.359 1 98.5 287 THR A CA 1
ATOM 2100 C C . THR A 1 287 ? 5.605 -24.062 5.848 1 98.5 287 THR A C 1
ATOM 2102 O O . THR A 1 287 ? 4.699 -23.938 6.676 1 98.5 287 THR A O 1
ATOM 2105 N N . SER A 1 288 ? 6.855 -24.141 6.211 1 96.94 288 SER A N 1
ATOM 2106 C CA . SER A 1 288 ? 7.383 -23.938 7.555 1 96.94 288 SER A CA 1
ATOM 2107 C C . SER A 1 288 ? 8.867 -23.594 7.52 1 96.94 288 SER A C 1
ATOM 2109 O O . SER A 1 288 ? 9.648 -24.266 6.848 1 96.94 288 SER A O 1
ATOM 2111 N N . GLY A 1 289 ? 9.258 -22.5 8.203 1 92.81 289 GLY A N 1
ATOM 2112 C CA . GLY A 1 289 ? 10.656 -22.125 8.328 1 92.81 289 GLY A CA 1
ATOM 2113 C C . GLY A 1 289 ? 11.328 -21.859 6.988 1 92.81 289 GLY A C 1
ATOM 2114 O O . GLY A 1 289 ? 12.492 -22.203 6.793 1 92.81 289 GLY A O 1
ATOM 2115 N N . GLY A 1 290 ? 10.602 -21.469 6.062 1 95.5 290 GLY A N 1
ATOM 2116 C CA . GLY A 1 290 ? 11.148 -21.156 4.754 1 95.5 290 GLY A CA 1
ATOM 2117 C C . GLY A 1 290 ? 11.203 -22.344 3.816 1 95.5 290 GLY A C 1
ATOM 2118 O O . GLY A 1 290 ? 11.734 -22.25 2.709 1 95.5 290 GLY A O 1
ATOM 2119 N N . ASN A 1 291 ? 10.703 -23.406 4.301 1 97.81 291 ASN A N 1
ATOM 2120 C CA . ASN A 1 291 ? 10.602 -24.609 3.471 1 97.81 291 ASN A CA 1
ATOM 2121 C C . ASN A 1 291 ? 9.164 -24.875 3.043 1 97.81 291 ASN A C 1
ATOM 2123 O O . ASN A 1 291 ? 8.234 -24.281 3.586 1 97.81 291 ASN A O 1
ATOM 2127 N N . TRP A 1 292 ? 9.016 -25.688 1.997 1 98.56 292 TRP A N 1
ATOM 2128 C CA . TRP A 1 292 ? 7.672 -26.047 1.544 1 98.56 292 TRP A CA 1
ATOM 2129 C C . TRP A 1 292 ? 7.59 -27.531 1.216 1 98.56 292 TRP A C 1
ATOM 2131 O O . TRP A 1 292 ? 8.609 -28.172 0.946 1 98.56 292 TRP A O 1
ATOM 2141 N N . GLU A 1 293 ? 6.414 -28.062 1.31 1 98.62 293 GLU A N 1
ATOM 2142 C CA . GLU A 1 293 ? 6.078 -29.422 0.9 1 98.62 293 GLU A CA 1
ATOM 2143 C C . GLU A 1 293 ? 4.789 -29.453 0.084 1 98.62 293 GLU A C 1
ATOM 2145 O O . GLU A 1 293 ? 3.797 -28.828 0.46 1 98.62 293 GLU A O 1
ATOM 2150 N N . ILE A 1 294 ? 4.844 -30.156 -1.051 1 98.81 294 ILE A N 1
ATOM 2151 C CA . ILE A 1 294 ? 3.633 -30.344 -1.841 1 98.81 294 ILE A CA 1
ATOM 2152 C C . ILE A 1 294 ? 2.648 -31.219 -1.07 1 98.81 294 ILE A C 1
ATOM 2154 O O . ILE A 1 294 ? 3.025 -32.25 -0.528 1 98.81 294 ILE A O 1
ATOM 2158 N N . VAL A 1 295 ? 1.401 -30.75 -0.946 1 98.81 295 VAL A N 1
ATOM 2159 C CA . VAL A 1 295 ? 0.365 -31.531 -0.289 1 98.81 295 VAL A CA 1
ATOM 2160 C C . VAL A 1 295 ? 0.109 -32.812 -1.081 1 98.81 295 VAL A C 1
ATOM 2162 O O . VAL A 1 295 ? -0.138 -32.75 -2.289 1 98.81 295 VAL A O 1
ATOM 2165 N N . GLU A 1 296 ? 0.141 -33.969 -0.47 1 98 296 GLU A N 1
ATOM 2166 C CA . GLU A 1 296 ? -0.021 -35.25 -1.137 1 98 296 GLU A CA 1
ATOM 2167 C C . GLU A 1 296 ? -1.391 -35.844 -0.842 1 98 296 GLU A C 1
ATOM 2169 O O . GLU A 1 296 ? -2.059 -35.438 0.116 1 98 296 GLU A O 1
ATOM 2174 N N . GLY A 1 297 ? -1.746 -36.719 -1.716 1 97.62 297 GLY A N 1
ATOM 2175 C CA . GLY A 1 297 ? -2.865 -37.594 -1.417 1 97.62 297 GLY A CA 1
ATOM 2176 C C . GLY A 1 297 ? -4.211 -36.969 -1.735 1 97.62 297 GLY A C 1
ATOM 2177 O O . GLY A 1 297 ? -5.25 -37.469 -1.295 1 97.62 297 GLY A O 1
ATOM 2178 N N . LEU A 1 298 ? -4.25 -35.875 -2.402 1 98.38 298 LEU A N 1
ATOM 2179 C CA . LEU A 1 298 ? -5.531 -35.312 -2.807 1 98.38 298 LEU A CA 1
ATOM 2180 C C . LEU A 1 298 ? -6.137 -36.094 -3.961 1 98.38 298 LEU A C 1
ATOM 2182 O O . LEU A 1 298 ? -5.445 -36.406 -4.934 1 98.38 298 LEU A O 1
ATOM 2186 N N . GLU A 1 299 ? -7.379 -36.469 -3.84 1 98.19 299 GLU A N 1
ATOM 2187 C CA . GLU A 1 299 ? -8.078 -37.094 -4.949 1 98.19 299 GLU A CA 1
ATOM 2188 C C . GLU A 1 299 ? -8.281 -36.125 -6.105 1 98.19 299 GLU A C 1
ATOM 2190 O O . GLU A 1 299 ? -8.656 -34.969 -5.895 1 98.19 299 GLU A O 1
ATOM 2195 N N . VAL A 1 300 ? -7.984 -36.594 -7.285 1 98.31 300 VAL A N 1
ATOM 2196 C CA . VAL A 1 300 ? -8.141 -35.781 -8.492 1 98.31 300 VAL A CA 1
ATOM 2197 C C . VAL A 1 300 ? -9.203 -36.406 -9.398 1 98.31 300 VAL A C 1
ATOM 2199 O O . VAL A 1 300 ? -9 -37.5 -9.945 1 98.31 300 VAL A O 1
ATOM 2202 N N . ASN A 1 301 ? -10.328 -35.75 -9.594 1 97.75 301 ASN A N 1
ATOM 2203 C CA . ASN A 1 301 ? -11.367 -36.281 -10.484 1 97.75 301 ASN A CA 1
ATOM 2204 C C . ASN A 1 301 ? -11.023 -36.031 -11.945 1 97.75 301 ASN A C 1
ATOM 2206 O O . ASN A 1 301 ? -10.023 -35.375 -12.258 1 97.75 301 ASN A O 1
ATOM 2210 N N . ASP A 1 302 ? -11.828 -36.531 -12.844 1 98.25 302 ASP A N 1
ATOM 2211 C CA . ASP A 1 302 ? -11.539 -36.5 -14.273 1 98.25 302 ASP A CA 1
ATOM 2212 C C . ASP A 1 302 ? -11.492 -35.062 -14.781 1 98.25 302 ASP A C 1
ATOM 2214 O O . ASP A 1 302 ? -10.648 -34.719 -15.617 1 98.25 302 ASP A O 1
ATOM 2218 N N . PHE A 1 303 ? -12.398 -34.281 -14.328 1 98.31 303 PHE A N 1
ATOM 2219 C CA . PHE A 1 303 ? -12.445 -32.875 -14.734 1 98.31 303 PHE A CA 1
ATOM 2220 C C . PHE A 1 303 ? -11.156 -32.156 -14.344 1 98.31 303 PHE A C 1
ATOM 2222 O O . PHE A 1 303 ? -10.531 -31.516 -15.18 1 98.31 303 PHE A O 1
ATOM 2229 N N . SER A 1 304 ? -10.773 -32.25 -13.086 1 98.69 304 SER A N 1
ATOM 2230 C CA . SER A 1 304 ? -9.555 -31.625 -12.578 1 98.69 304 SER A CA 1
ATOM 2231 C C . SER A 1 304 ? -8.32 -32.156 -13.305 1 98.69 304 SER A C 1
ATOM 2233 O O . SER A 1 304 ? -7.414 -31.375 -13.625 1 98.69 304 SER A O 1
ATOM 2235 N N . ARG A 1 305 ? -8.305 -33.469 -13.578 1 98.69 305 ARG A N 1
ATOM 2236 C CA . ARG A 1 305 ? -7.172 -34.062 -14.289 1 98.69 305 ARG A CA 1
ATOM 2237 C C . ARG A 1 305 ? -6.977 -33.406 -15.648 1 98.69 305 ARG A C 1
ATOM 2239 O O . ARG A 1 305 ? -5.855 -33.031 -16.016 1 98.69 305 ARG A O 1
ATOM 2246 N N . ARG A 1 306 ? -8.055 -33.25 -16.375 1 98.62 306 ARG A N 1
ATOM 2247 C CA . ARG A 1 306 ? -7.984 -32.625 -17.688 1 98.62 306 ARG A CA 1
ATOM 2248 C C . ARG A 1 306 ? -7.445 -31.219 -17.594 1 98.62 306 ARG A C 1
ATOM 2250 O O . ARG A 1 306 ? -6.609 -30.812 -18.391 1 98.62 306 ARG A O 1
ATOM 2257 N N . LYS A 1 307 ? -7.922 -30.453 -16.625 1 98.81 307 LYS A N 1
ATOM 2258 C CA . LYS A 1 307 ? -7.461 -29.078 -16.422 1 98.81 307 LYS A CA 1
ATOM 2259 C C . LYS A 1 307 ? -5.988 -29.047 -16.031 1 98.81 307 LYS A C 1
ATOM 2261 O O . LYS A 1 307 ? -5.219 -28.234 -16.547 1 98.81 307 LYS A O 1
ATOM 2266 N N . MET A 1 308 ? -5.625 -29.922 -15.094 1 98.88 308 MET A N 1
ATOM 2267 C CA . MET A 1 308 ? -4.246 -30.016 -14.625 1 98.88 308 MET A CA 1
ATOM 2268 C C . MET A 1 308 ? -3.303 -30.359 -15.773 1 98.88 308 MET A C 1
ATOM 2270 O O . MET A 1 308 ? -2.229 -29.766 -15.898 1 98.88 308 MET A O 1
ATOM 2274 N N . ASP A 1 309 ? -3.699 -31.25 -16.625 1 98.69 309 ASP A N 1
ATOM 2275 C CA . ASP A 1 309 ? -2.875 -31.672 -17.75 1 98.69 309 ASP A CA 1
ATOM 2276 C C . ASP A 1 309 ? -2.727 -30.547 -18.766 1 98.69 309 ASP A C 1
ATOM 2278 O O . ASP A 1 309 ? -1.657 -30.391 -19.359 1 98.69 309 ASP A O 1
ATOM 2282 N N . ALA A 1 310 ? -3.785 -29.828 -19.031 1 98.62 310 ALA A N 1
ATOM 2283 C CA . ALA A 1 310 ? -3.76 -28.75 -20 1 98.62 310 ALA A CA 1
ATOM 2284 C C . ALA A 1 310 ? -2.758 -27.672 -19.594 1 98.62 310 ALA A C 1
ATOM 2286 O O . ALA A 1 310 ? -1.996 -27.172 -20.422 1 98.62 310 ALA A O 1
ATOM 2287 N N . THR A 1 311 ? -2.789 -27.266 -18.344 1 98.62 311 THR A N 1
ATOM 2288 C CA . THR A 1 311 ? -1.882 -26.219 -17.875 1 98.62 311 THR A CA 1
ATOM 2289 C C . THR A 1 311 ? -0.451 -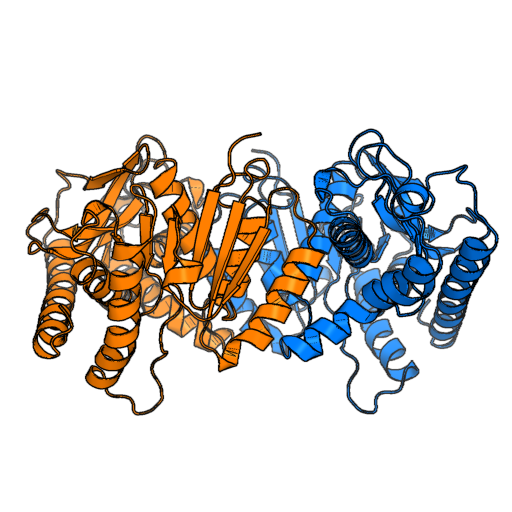26.75 -17.797 1 98.62 311 THR A C 1
ATOM 2291 O O . THR A 1 311 ? 0.503 -26.016 -18.031 1 98.62 311 THR A O 1
ATOM 2294 N N . ALA A 1 312 ? -0.247 -28.031 -17.453 1 98.75 312 ALA A N 1
ATOM 2295 C CA . ALA A 1 312 ? 1.078 -28.641 -17.484 1 98.75 312 ALA A CA 1
ATOM 2296 C C . ALA A 1 312 ? 1.638 -28.656 -18.906 1 98.75 312 ALA A C 1
ATOM 2298 O O . ALA A 1 312 ? 2.824 -28.406 -19.125 1 98.75 312 ALA A O 1
ATOM 2299 N N . ALA A 1 313 ? 0.797 -28.984 -19.859 1 98.5 313 ALA A N 1
ATOM 2300 C CA . ALA A 1 313 ? 1.209 -29.031 -21.266 1 98.5 313 ALA A CA 1
ATOM 2301 C C . ALA A 1 313 ? 1.693 -27.656 -21.734 1 98.5 313 ALA A C 1
ATOM 2303 O O . ALA A 1 313 ? 2.672 -27.562 -22.484 1 98.5 313 ALA A O 1
ATOM 2304 N N . GLU A 1 314 ? 0.993 -26.594 -21.375 1 97.81 314 GLU A N 1
ATOM 2305 C CA . GLU A 1 314 ? 1.418 -25.25 -21.719 1 97.81 314 GLU A CA 1
ATOM 2306 C C . GLU A 1 314 ? 2.812 -24.953 -21.172 1 97.81 314 GLU A C 1
ATOM 2308 O O . GLU A 1 314 ? 3.664 -24.422 -21.891 1 97.81 314 GLU A O 1
ATOM 2313 N N . LEU A 1 315 ? 3.025 -25.297 -19.906 1 98.19 315 LEU A N 1
ATOM 2314 C CA . LEU A 1 315 ? 4.324 -25.062 -19.281 1 98.19 315 LEU A CA 1
ATOM 2315 C C . LEU A 1 315 ? 5.406 -25.906 -19.953 1 98.19 315 LEU A C 1
ATOM 2317 O O . LEU A 1 315 ? 6.551 -25.469 -20.078 1 98.19 315 LEU A O 1
ATOM 2321 N N . PHE A 1 316 ? 5.031 -27.109 -20.281 1 97.94 316 PHE A N 1
ATOM 2322 C CA . PHE A 1 316 ? 5.965 -27.969 -20.984 1 97.94 316 PHE A CA 1
ATOM 2323 C C . PHE A 1 316 ? 6.391 -27.359 -22.312 1 97.94 316 PHE A C 1
ATOM 2325 O O . PHE A 1 316 ? 7.574 -27.344 -22.656 1 97.94 316 PHE A O 1
ATOM 2332 N N . ASP A 1 317 ? 5.453 -26.844 -23.094 1 96.88 317 ASP A N 1
ATOM 2333 C CA . ASP A 1 317 ? 5.723 -26.172 -24.359 1 96.88 317 ASP A CA 1
ATOM 2334 C C . ASP A 1 317 ? 6.59 -24.938 -24.156 1 96.88 317 ASP A C 1
ATOM 2336 O O . ASP A 1 317 ? 7.492 -24.672 -24.953 1 96.88 317 ASP A O 1
ATOM 2340 N N . GLU A 1 318 ? 6.285 -24.156 -23.125 1 96.19 318 GLU A N 1
ATOM 2341 C CA . GLU A 1 318 ? 7.09 -22.984 -22.828 1 96.19 318 GLU A CA 1
ATOM 2342 C C . GLU A 1 318 ? 8.523 -23.359 -22.484 1 96.19 318 GLU A C 1
ATOM 2344 O O . GLU A 1 318 ? 9.469 -22.688 -22.891 1 96.19 318 GLU A O 1
ATOM 2349 N N . ARG A 1 319 ? 8.672 -24.406 -21.672 1 97.25 319 ARG A N 1
ATOM 2350 C CA . ARG A 1 319 ? 10.008 -24.891 -21.344 1 97.25 319 ARG A CA 1
ATOM 2351 C C . ARG A 1 319 ? 10.781 -25.281 -22.609 1 97.25 319 ARG A C 1
ATOM 2353 O O . ARG A 1 319 ? 11.961 -24.953 -22.75 1 97.25 319 ARG A O 1
ATOM 2360 N N . ALA A 1 320 ? 10.125 -25.969 -23.5 1 96.81 320 ALA A N 1
ATOM 2361 C CA . ALA A 1 320 ? 10.75 -26.344 -24.75 1 96.81 320 ALA A CA 1
ATOM 2362 C C . ALA A 1 320 ? 11.188 -25.109 -25.547 1 96.81 320 ALA A C 1
ATOM 2364 O O . ALA A 1 320 ? 12.266 -25.094 -26.141 1 96.81 320 ALA A O 1
ATOM 2365 N N . ALA A 1 321 ? 10.32 -24.156 -25.594 1 96.06 321 ALA A N 1
ATOM 2366 C CA . ALA A 1 321 ? 10.609 -22.922 -26.328 1 96.06 321 ALA A CA 1
ATOM 2367 C C . ALA A 1 321 ? 11.844 -22.219 -25.766 1 96.06 321 ALA A C 1
ATOM 2369 O O . ALA A 1 321 ? 12.711 -21.781 -26.516 1 96.06 321 ALA A O 1
ATOM 2370 N N . VAL A 1 322 ? 11.922 -22.109 -24.406 1 96.94 322 VAL A N 1
ATOM 2371 C CA . VAL A 1 322 ? 13.047 -21.391 -23.828 1 96.94 322 VAL A CA 1
ATOM 2372 C C . VAL A 1 322 ? 14.312 -22.234 -23.906 1 96.94 322 VAL A C 1
ATOM 2374 O O . VAL A 1 322 ? 15.422 -21.703 -23.984 1 96.94 322 VAL A O 1
ATOM 2377 N N . ALA A 1 323 ? 14.203 -23.562 -23.875 1 97.12 323 ALA A N 1
ATOM 2378 C CA . ALA A 1 323 ? 15.352 -24.438 -24.141 1 97.12 323 ALA A CA 1
ATOM 2379 C C . ALA A 1 323 ? 15.891 -24.234 -25.547 1 97.12 323 ALA A C 1
ATOM 2381 O O . ALA A 1 323 ? 17.109 -24.156 -25.734 1 97.12 323 ALA A O 1
ATOM 2382 N N . ASN A 1 324 ? 15.031 -24.141 -26.484 1 96.44 324 ASN A N 1
ATOM 2383 C CA . ASN A 1 324 ? 15.406 -23.938 -27.875 1 96.44 324 ASN A CA 1
ATOM 2384 C C . ASN A 1 324 ? 16.109 -22.594 -28.078 1 96.44 324 ASN A C 1
ATOM 2386 O O . ASN A 1 324 ? 16.953 -22.453 -28.953 1 96.44 324 ASN A O 1
ATOM 2390 N N . LEU A 1 325 ? 15.727 -21.609 -27.25 1 95.81 325 LEU A N 1
ATOM 2391 C CA . LEU A 1 325 ? 16.328 -20.281 -27.328 1 95.81 325 LEU A CA 1
ATOM 2392 C C . LEU A 1 325 ? 17.641 -20.234 -26.562 1 95.81 325 LEU A C 1
ATOM 2394 O O . LEU A 1 325 ? 18.328 -19.219 -26.547 1 95.81 325 LEU A O 1
ATOM 2398 N N . GLY A 1 326 ? 18.031 -21.344 -25.859 1 96.25 326 GLY A N 1
ATOM 2399 C CA . GLY A 1 326 ? 19.281 -21.453 -25.141 1 96.25 326 GLY A CA 1
ATOM 2400 C C . GLY A 1 326 ? 19.266 -20.734 -23.797 1 96.25 326 GLY A C 1
ATOM 2401 O O . GLY A 1 326 ? 20.312 -20.312 -23.297 1 96.25 326 GLY A O 1
ATOM 2402 N N . LEU A 1 327 ? 18.062 -20.594 -23.266 1 96.25 327 LEU A N 1
ATOM 2403 C CA . LEU A 1 327 ? 17.906 -19.812 -22.047 1 96.25 327 LEU A CA 1
ATOM 2404 C C . LEU A 1 327 ? 18 -20.719 -20.812 1 96.25 327 LEU A C 1
ATOM 2406 O O . LEU A 1 327 ? 18.156 -20.234 -19.688 1 96.25 327 LEU A O 1
ATOM 2410 N N . ILE A 1 328 ? 17.844 -22 -21.016 1 96.56 328 ILE A N 1
ATOM 2411 C CA . ILE A 1 328 ? 17.969 -22.953 -19.922 1 96.56 328 ILE A CA 1
ATOM 2412 C C . ILE A 1 328 ? 18.766 -24.172 -20.391 1 96.56 328 ILE A C 1
ATOM 2414 O O . ILE A 1 328 ? 18.922 -24.391 -21.594 1 96.56 328 ILE A O 1
ATOM 2418 N N . MET B 1 1 ? -17.859 -11.164 17.125 1 51.31 1 MET B N 1
ATOM 2419 C CA . MET B 1 1 ? -16.875 -10.383 16.375 1 51.31 1 MET B CA 1
ATOM 2420 C C . MET B 1 1 ? -17.141 -8.891 16.531 1 51.31 1 MET B C 1
ATOM 2422 O O . MET B 1 1 ? -18.281 -8.477 16.766 1 51.31 1 MET B O 1
ATOM 2426 N N . SER B 1 2 ? -16 -8.062 16.75 1 72.5 2 SER B N 1
ATOM 2427 C CA . SER B 1 2 ? -16.188 -6.625 16.906 1 72.5 2 SER B CA 1
ATOM 2428 C C . SER B 1 2 ? -16.906 -6.016 15.711 1 72.5 2 SER B C 1
ATOM 2430 O O . SER B 1 2 ? -16.812 -6.527 14.594 1 72.5 2 SER B O 1
ATOM 2432 N N . SER B 1 3 ? -17.875 -5.156 15.844 1 89.56 3 SER B N 1
ATOM 2433 C CA . SER B 1 3 ? -18.594 -4.449 14.789 1 89.56 3 SER B CA 1
ATOM 2434 C C . SER B 1 3 ? -17.625 -3.77 13.82 1 89.56 3 SER B C 1
ATOM 2436 O O . SER B 1 3 ? -16.656 -3.154 14.25 1 89.56 3 SER B O 1
ATOM 2438 N N . PRO B 1 4 ? -17.766 -4.023 12.547 1 96.25 4 PRO B N 1
ATOM 2439 C CA . PRO B 1 4 ? -16.859 -3.406 11.57 1 96.25 4 PRO B CA 1
ATOM 2440 C C . PRO B 1 4 ? -16.828 -1.884 11.672 1 96.25 4 PRO B C 1
ATOM 2442 O O . PRO B 1 4 ? -17.844 -1.259 11.977 1 96.25 4 PRO B O 1
ATOM 2445 N N . ILE B 1 5 ? -15.758 -1.32 11.547 1 98 5 ILE B N 1
ATOM 2446 C CA . ILE B 1 5 ? -15.586 0.128 11.5 1 98 5 ILE B CA 1
ATOM 2447 C C . ILE B 1 5 ? -15.875 0.642 10.094 1 98 5 ILE B C 1
ATOM 2449 O O . ILE B 1 5 ? -15.273 0.172 9.125 1 98 5 ILE B O 1
ATOM 2453 N N . LYS B 1 6 ? -16.828 1.522 9.984 1 98.56 6 LYS B N 1
ATOM 2454 C CA . LYS B 1 6 ? -17.203 2.096 8.688 1 98.56 6 LYS B CA 1
ATOM 2455 C C . LYS B 1 6 ? -16.344 3.309 8.359 1 98.56 6 LYS B C 1
ATOM 2457 O O . LYS B 1 6 ? -16.406 4.332 9.047 1 98.56 6 LYS B O 1
ATOM 2462 N N . ILE B 1 7 ? -15.516 3.268 7.242 1 98.94 7 ILE B N 1
ATOM 2463 C CA . ILE B 1 7 ? -14.547 4.285 6.855 1 98.94 7 ILE B CA 1
ATOM 2464 C C . ILE B 1 7 ? -14.891 4.816 5.461 1 98.94 7 ILE B C 1
ATOM 2466 O O . ILE B 1 7 ? -14.953 4.051 4.5 1 98.94 7 ILE B O 1
ATOM 2470 N N . ALA B 1 8 ? -15.117 6.082 5.348 1 98.94 8 ALA B N 1
ATOM 2471 C CA . ALA B 1 8 ? -15.328 6.699 4.043 1 98.94 8 ALA B CA 1
ATOM 2472 C C . ALA B 1 8 ? -14.023 7.246 3.477 1 98.94 8 ALA B C 1
ATOM 2474 O O . ALA B 1 8 ? -13.211 7.809 4.211 1 98.94 8 ALA B O 1
ATOM 2475 N N . VAL B 1 9 ? -13.781 7.062 2.223 1 98.94 9 VAL B N 1
ATOM 2476 C CA . VAL B 1 9 ? -12.688 7.68 1.485 1 98.94 9 VAL B CA 1
ATOM 2477 C C . VAL B 1 9 ? -13.219 8.367 0.231 1 98.94 9 VAL B C 1
ATOM 2479 O O . VAL B 1 9 ? -13.914 7.742 -0.577 1 98.94 9 VAL B O 1
ATOM 2482 N N . THR B 1 10 ? -13 9.656 0.081 1 98.94 10 THR B N 1
ATOM 2483 C CA . THR B 1 10 ? -13.383 10.367 -1.133 1 98.94 10 THR B CA 1
ATOM 2484 C C . THR B 1 10 ? -12.227 10.406 -2.129 1 98.94 10 THR B C 1
ATOM 2486 O O . THR B 1 10 ? -11.062 10.305 -1.738 1 98.94 10 THR B O 1
ATOM 2489 N N . GLY B 1 11 ? -12.609 10.617 -3.434 1 98.5 11 GLY B N 1
ATOM 2490 C CA . GLY B 1 11 ? -11.562 10.5 -4.43 1 98.5 11 GLY B CA 1
ATOM 2491 C C . GLY B 1 11 ? -10.883 9.148 -4.434 1 98.5 11 GLY B C 1
ATOM 2492 O O . GLY B 1 11 ? -9.664 9.055 -4.617 1 98.5 11 GLY B O 1
ATOM 2493 N N . ALA B 1 12 ? -11.633 8.102 -4.23 1 98.44 12 ALA B N 1
ATOM 2494 C CA . ALA B 1 12 ? -11.117 6.777 -3.883 1 98.44 12 ALA B CA 1
ATOM 2495 C C . ALA B 1 12 ? -10.422 6.129 -5.074 1 98.44 12 ALA B C 1
ATOM 2497 O O . ALA B 1 12 ? -9.562 5.262 -4.902 1 98.44 12 ALA B O 1
ATOM 2498 N N . ALA B 1 13 ? -10.75 6.52 -6.285 1 98 13 ALA B N 1
ATOM 2499 C CA . ALA B 1 13 ? -10.148 5.926 -7.477 1 98 13 ALA B CA 1
ATOM 2500 C C . ALA B 1 13 ? -8.82 6.59 -7.812 1 98 13 ALA B C 1
ATOM 2502 O O . ALA B 1 13 ? -8.062 6.09 -8.648 1 98 13 ALA B O 1
ATOM 2503 N N . GLY B 1 14 ? -8.547 7.773 -7.172 1 97.19 14 GLY B N 1
ATOM 2504 C CA . GLY B 1 14 ? -7.301 8.477 -7.438 1 97.19 14 GLY B CA 1
ATOM 2505 C C . GLY B 1 14 ? -6.082 7.758 -6.891 1 97.19 14 GLY B C 1
ATOM 2506 O O . GLY B 1 14 ? -6.207 6.723 -6.238 1 97.19 14 GLY B O 1
ATOM 2507 N N . GLN B 1 15 ? -4.941 8.32 -7.098 1 96.88 15 GLN B N 1
ATOM 2508 C CA . GLN B 1 15 ? -3.684 7.66 -6.773 1 96.88 15 GLN B CA 1
ATOM 2509 C C . GLN B 1 15 ? -3.486 7.566 -5.262 1 96.88 15 GLN B C 1
ATOM 2511 O O . GLN B 1 15 ? -2.969 6.562 -4.762 1 96.88 15 GLN B O 1
ATOM 2516 N N . ILE B 1 16 ? -3.83 8.617 -4.523 1 98.25 16 ILE B N 1
ATOM 2517 C CA . ILE B 1 16 ? -3.715 8.523 -3.07 1 98.25 16 ILE B CA 1
ATOM 2518 C C . ILE B 1 16 ? -4.684 7.469 -2.543 1 98.25 16 ILE B C 1
ATOM 2520 O O . ILE B 1 16 ? -4.324 6.656 -1.687 1 98.25 16 ILE B O 1
ATOM 2524 N N . GLY B 1 17 ? -5.953 7.512 -3.062 1 98.38 17 GLY B N 1
ATOM 2525 C CA . GLY B 1 17 ? -6.906 6.477 -2.695 1 98.38 17 GLY B CA 1
ATOM 2526 C C . GLY B 1 17 ? -6.391 5.074 -2.957 1 98.38 17 GLY B C 1
ATOM 2527 O O . GLY B 1 17 ? -6.488 4.199 -2.094 1 98.38 17 GLY B O 1
ATOM 2528 N N . TYR B 1 18 ? -5.793 4.875 -4.098 1 98.19 18 TYR B N 1
ATOM 2529 C CA . TYR B 1 18 ? -5.258 3.578 -4.496 1 98.19 18 TYR B CA 1
ATOM 2530 C C . TYR B 1 18 ? -4.156 3.129 -3.547 1 98.19 18 TYR B C 1
ATOM 2532 O O . TYR B 1 18 ? -4.047 1.941 -3.23 1 98.19 18 TYR B O 1
ATOM 2540 N N . SER B 1 19 ? -3.316 4.035 -3.092 1 98.25 19 SER B N 1
ATOM 2541 C CA . SER B 1 19 ? -2.248 3.711 -2.152 1 98.25 19 SER B CA 1
ATOM 2542 C C . SER B 1 19 ? -2.789 3.535 -0.738 1 98.25 19 SER B C 1
ATOM 2544 O O . SER B 1 19 ? -2.168 2.867 0.091 1 98.25 19 SER B O 1
ATOM 2546 N N . LEU B 1 20 ? -3.936 4.051 -0.472 1 98.75 20 LEU B N 1
ATOM 2547 C CA . LEU B 1 20 ? -4.512 4.133 0.865 1 98.75 20 LEU B CA 1
ATOM 2548 C C . LEU B 1 20 ? -5.414 2.938 1.146 1 98.75 20 LEU B C 1
ATOM 2550 O O . LEU B 1 20 ? -5.305 2.309 2.201 1 98.75 20 LEU B O 1
ATOM 2554 N N . LEU B 1 21 ? -6.281 2.58 0.218 1 98.88 21 LEU B N 1
ATOM 2555 C CA . LEU B 1 21 ? -7.363 1.627 0.438 1 98.88 21 LEU B CA 1
ATOM 2556 C C . LEU B 1 21 ? -6.809 0.247 0.78 1 98.88 21 LEU B C 1
ATOM 2558 O O . LEU B 1 21 ? -7.285 -0.402 1.716 1 98.88 21 LEU B O 1
ATOM 2562 N N . PHE B 1 22 ? -5.801 -0.198 0.092 1 98.69 22 PHE B N 1
ATOM 2563 C CA . PHE B 1 22 ? -5.262 -1.538 0.292 1 98.69 22 PHE B CA 1
ATOM 2564 C C . PHE B 1 22 ? -4.523 -1.632 1.621 1 98.69 22 PHE B C 1
ATOM 2566 O O . PHE B 1 22 ? -4.527 -2.682 2.268 1 98.69 22 PHE B O 1
ATOM 2573 N N . ARG B 1 23 ? -3.91 -0.506 2.049 1 98.5 23 ARG B N 1
ATOM 2574 C CA . ARG B 1 23 ? -3.268 -0.459 3.357 1 98.5 23 ARG B CA 1
ATOM 2575 C C . ARG B 1 23 ? -4.301 -0.533 4.477 1 98.5 23 ARG B C 1
ATOM 2577 O O . ARG B 1 23 ? -4.125 -1.278 5.441 1 98.5 23 ARG B O 1
ATOM 2584 N N . ILE B 1 24 ? -5.383 0.202 4.289 1 98.62 24 ILE B N 1
ATOM 2585 C CA . ILE B 1 24 ? -6.438 0.178 5.297 1 98.62 24 ILE B CA 1
ATOM 2586 C C . ILE B 1 24 ? -7.055 -1.219 5.367 1 98.62 24 ILE B C 1
ATOM 2588 O O . ILE B 1 24 ? -7.195 -1.786 6.453 1 98.62 24 ILE B O 1
ATOM 2592 N N . ALA B 1 25 ? -7.371 -1.792 4.219 1 98.38 25 ALA B N 1
ATOM 2593 C CA . ALA B 1 25 ? -8.047 -3.086 4.133 1 98.38 25 ALA B CA 1
ATOM 2594 C C . ALA B 1 25 ? -7.164 -4.199 4.691 1 98.38 25 ALA B C 1
ATOM 2596 O O . ALA B 1 25 ? -7.668 -5.203 5.203 1 98.38 25 ALA B O 1
ATOM 2597 N N . SER B 1 26 ? -5.84 -4.023 4.594 1 97.69 26 SER B N 1
ATOM 2598 C CA . SER B 1 26 ? -4.91 -5.047 5.062 1 97.69 26 SER B CA 1
ATOM 2599 C C . SER B 1 26 ? -4.641 -4.906 6.559 1 97.69 26 SER B C 1
ATOM 2601 O O . SER B 1 26 ? -3.922 -5.719 7.141 1 97.69 26 SER B O 1
ATOM 2603 N N . GLY B 1 27 ? -5.172 -3.797 7.211 1 96.81 27 GLY B N 1
ATOM 2604 C CA . GLY B 1 27 ? -5.082 -3.695 8.656 1 96.81 27 GLY B CA 1
ATOM 2605 C C . GLY B 1 27 ? -4.078 -2.656 9.125 1 96.81 27 GLY B C 1
ATOM 2606 O O . GLY B 1 27 ? -3.719 -2.617 10.305 1 96.81 27 GLY B O 1
ATOM 2607 N N . ALA B 1 28 ? -3.613 -1.787 8.266 1 96.44 28 ALA B N 1
ATOM 2608 C CA . ALA B 1 28 ? -2.57 -0.824 8.609 1 96.44 28 ALA B CA 1
ATOM 2609 C C . ALA B 1 28 ? -3.072 0.181 9.648 1 96.44 28 ALA B C 1
ATOM 2611 O O . ALA B 1 28 ? -2.283 0.733 10.414 1 96.44 28 ALA B O 1
ATOM 2612 N N . LEU B 1 29 ? -4.379 0.405 9.664 1 96.38 29 LEU B N 1
ATOM 2613 C CA . LEU B 1 29 ? -4.922 1.425 10.555 1 96.38 29 LEU B CA 1
ATOM 2614 C C . LEU B 1 29 ? -5.344 0.814 11.891 1 96.38 29 LEU B C 1
ATOM 2616 O O . LEU B 1 29 ? -4.914 1.274 12.953 1 96.38 29 LEU B O 1
ATOM 2620 N N . PHE B 1 30 ? -6.113 -0.329 11.859 1 95.81 30 PHE B N 1
ATOM 2621 C CA . PHE B 1 30 ? -6.73 -0.856 13.07 1 95.81 30 PHE B CA 1
ATOM 2622 C C . PHE B 1 30 ? -6.203 -2.252 13.383 1 95.81 30 PHE B C 1
ATOM 2624 O O . PHE B 1 30 ? -6.633 -2.879 14.359 1 95.81 30 PHE B O 1
ATOM 2631 N N . GLY B 1 31 ? -5.25 -2.719 12.617 1 92.75 31 GLY B N 1
ATOM 2632 C CA . GLY B 1 31 ? -4.793 -4.09 12.773 1 92.75 31 GLY B CA 1
ATOM 2633 C C . GLY B 1 31 ? -5.547 -5.074 11.898 1 92.75 31 GLY B C 1
ATOM 2634 O O . GLY B 1 31 ? -6.66 -4.789 11.453 1 92.75 31 GLY B O 1
ATOM 2635 N N . GLY B 1 32 ? -5.008 -6.219 11.688 1 90.81 32 GLY B N 1
ATOM 2636 C CA . GLY B 1 32 ? -5.535 -7.207 10.758 1 90.81 32 GLY B CA 1
ATOM 2637 C C . GLY B 1 32 ? -6.75 -7.938 11.297 1 90.81 32 GLY B C 1
ATOM 2638 O O . GLY B 1 32 ? -7.465 -8.602 10.539 1 90.81 32 GLY B O 1
ATOM 2639 N N . ASP B 1 33 ? -7.059 -7.766 12.555 1 91.62 33 ASP B N 1
ATOM 2640 C CA . ASP B 1 33 ? -8.148 -8.516 13.172 1 91.62 33 ASP B CA 1
ATOM 2641 C C . ASP B 1 33 ? -9.406 -7.656 13.297 1 91.62 33 ASP B C 1
ATOM 2643 O O . ASP B 1 33 ? -10.461 -8.141 13.703 1 91.62 33 ASP B O 1
ATOM 2647 N N . THR B 1 34 ? -9.328 -6.391 12.977 1 95.75 34 THR B N 1
ATOM 2648 C CA . THR B 1 34 ? -10.469 -5.484 13.078 1 95.75 34 THR B CA 1
ATOM 2649 C C . THR B 1 34 ? -11.156 -5.336 11.727 1 95.75 34 THR B C 1
ATOM 2651 O O . THR B 1 34 ? -10.578 -4.793 10.781 1 95.75 34 THR B O 1
ATOM 2654 N N . PRO B 1 35 ? -12.391 -5.789 11.625 1 97.19 35 PRO B N 1
ATOM 2655 C CA . PRO B 1 35 ? -13.078 -5.668 10.336 1 97.19 35 PRO B CA 1
ATOM 2656 C C . PRO B 1 35 ? -13.391 -4.219 9.969 1 97.19 35 PRO B C 1
ATOM 2658 O O . PRO B 1 35 ? -13.727 -3.414 10.844 1 97.19 35 PRO B O 1
ATOM 2661 N N . VAL B 1 36 ? -13.234 -3.889 8.727 1 98.31 36 VAL B N 1
ATOM 2662 C CA . VAL B 1 36 ? -13.539 -2.547 8.25 1 98.31 36 VAL B CA 1
ATOM 2663 C C . VAL B 1 36 ? -14.523 -2.627 7.082 1 98.31 36 VAL B C 1
ATOM 2665 O O . VAL B 1 36 ? -14.5 -3.586 6.309 1 98.31 36 VAL B O 1
ATOM 2668 N N . GLN B 1 37 ? -15.453 -1.685 7.004 1 98.75 37 GLN B N 1
ATOM 2669 C CA . GLN B 1 37 ? -16.297 -1.414 5.848 1 98.75 37 GLN B CA 1
ATOM 2670 C C . GLN B 1 37 ? -15.836 -0.161 5.109 1 98.75 37 GLN B C 1
ATOM 2672 O O . GLN B 1 37 ? -15.789 0.926 5.688 1 98.75 37 GLN B O 1
ATOM 2677 N N . LEU B 1 38 ? -15.445 -0.341 3.865 1 98.94 38 LEU B N 1
ATOM 2678 C CA . LEU B 1 38 ? -15.008 0.795 3.066 1 98.94 38 LEU B CA 1
ATOM 2679 C C . LEU B 1 38 ? -16.172 1.412 2.303 1 98.94 38 LEU B C 1
ATOM 2681 O O . LEU B 1 38 ? -16.891 0.71 1.589 1 98.94 38 LEU B O 1
ATOM 2685 N N . ARG B 1 39 ? -16.406 2.689 2.527 1 98.94 39 ARG B N 1
ATOM 2686 C CA . ARG B 1 39 ? -17.375 3.52 1.816 1 98.94 39 ARG B CA 1
ATOM 2687 C C . ARG B 1 39 ? -16.672 4.504 0.887 1 98.94 39 ARG B C 1
ATOM 2689 O O . ARG B 1 39 ? -16.125 5.504 1.342 1 98.94 39 ARG B O 1
ATOM 2696 N N . LEU B 1 40 ? -16.797 4.223 -0.427 1 98.94 40 LEU B N 1
ATOM 2697 C CA . LEU B 1 40 ? -15.906 4.918 -1.354 1 98.94 40 LEU B CA 1
ATOM 2698 C C . LEU B 1 40 ? -16.688 5.883 -2.238 1 98.94 40 LEU B C 1
ATOM 2700 O O . LEU B 1 40 ? -17.594 5.469 -2.959 1 98.94 40 LEU B O 1
ATOM 2704 N N . LEU B 1 41 ? -16.344 7.172 -2.178 1 98.94 41 LEU B N 1
ATOM 2705 C CA . LEU B 1 41 ? -17.031 8.234 -2.912 1 98.94 41 LEU B CA 1
ATOM 2706 C C . LEU B 1 41 ? -16.203 8.68 -4.113 1 98.94 41 LEU B C 1
ATOM 2708 O O . LEU B 1 41 ? -14.992 8.875 -4.004 1 98.94 41 LEU B O 1
ATOM 2712 N N . GLU B 1 42 ? -16.828 8.734 -5.246 1 98.31 42 GLU B N 1
ATOM 2713 C CA . GLU B 1 42 ? -16.234 9.273 -6.457 1 98.31 42 GLU B CA 1
ATOM 2714 C C . GLU B 1 42 ? -17.234 10.094 -7.258 1 98.31 42 GLU B C 1
ATOM 2716 O O . GLU B 1 42 ? -18.438 10.008 -7.031 1 98.31 42 GLU B O 1
ATOM 2721 N N . ILE B 1 43 ? -16.672 10.961 -8.109 1 97.44 43 ILE B N 1
ATOM 2722 C CA . ILE B 1 43 ? -17.531 11.586 -9.109 1 97.44 43 ILE B CA 1
ATOM 2723 C C . ILE B 1 43 ? -18.016 10.539 -10.109 1 97.44 43 ILE B C 1
ATOM 2725 O O . ILE B 1 43 ? -17.328 9.531 -10.328 1 97.44 43 ILE B O 1
ATOM 2729 N N . THR B 1 44 ? -19.094 10.789 -10.758 1 98.06 44 THR B N 1
ATOM 2730 C CA . THR B 1 44 ? -19.766 9.812 -11.609 1 98.06 44 THR B CA 1
ATOM 2731 C C . THR B 1 44 ? -18.828 9.305 -12.695 1 98.06 44 THR B C 1
ATOM 2733 O O . THR B 1 44 ? -18.734 8.102 -12.93 1 98.06 44 THR B O 1
ATOM 2736 N N . PRO B 1 45 ? -18.031 10.18 -13.359 1 97.31 45 PRO B N 1
ATOM 2737 C CA . PRO B 1 45 ? -17.188 9.719 -14.453 1 97.31 45 PRO B CA 1
ATOM 2738 C C . PRO B 1 45 ? -16.078 8.766 -13.992 1 97.31 45 PRO B C 1
ATOM 2740 O O . PRO B 1 45 ? -15.508 8.039 -14.805 1 97.31 45 PRO B O 1
ATOM 2743 N N . ALA B 1 46 ? -15.797 8.75 -12.703 1 97.75 46 ALA B N 1
ATOM 2744 C CA . ALA B 1 46 ? -14.68 7.953 -12.195 1 97.75 46 ALA B CA 1
ATOM 2745 C C . ALA B 1 46 ? -15.172 6.656 -11.562 1 97.75 46 ALA B C 1
ATOM 2747 O O . ALA B 1 46 ? -14.375 5.867 -11.047 1 97.75 46 ALA B O 1
ATOM 2748 N N . LEU B 1 47 ? -16.5 6.391 -11.57 1 98.56 47 LEU B N 1
ATOM 2749 C CA . LEU B 1 47 ? -17.062 5.227 -10.898 1 98.56 47 LEU B CA 1
ATOM 2750 C C . LEU B 1 47 ? -16.578 3.934 -11.547 1 98.56 47 LEU B C 1
ATOM 2752 O O . LEU B 1 47 ? -16.344 2.936 -10.859 1 98.56 47 LEU B O 1
ATOM 2756 N N . LYS B 1 48 ? -16.453 3.918 -12.883 1 98.38 48 LYS B N 1
ATOM 2757 C CA . LYS B 1 48 ? -15.969 2.713 -13.555 1 98.38 48 LYS B CA 1
ATOM 2758 C C . LYS B 1 48 ? -14.555 2.354 -13.094 1 98.38 48 LYS B C 1
ATOM 2760 O O . LYS B 1 48 ? -14.273 1.192 -12.789 1 98.38 48 LYS B O 1
ATOM 2765 N N . ALA B 1 49 ? -13.672 3.367 -13.07 1 98.44 49 ALA B N 1
ATOM 2766 C CA . ALA B 1 49 ? -12.32 3.141 -12.57 1 98.44 49 ALA B CA 1
ATOM 2767 C C . ALA B 1 49 ? -12.352 2.639 -11.125 1 98.44 49 ALA B C 1
ATOM 2769 O O . ALA B 1 49 ? -11.562 1.772 -10.75 1 98.44 49 ALA B O 1
ATOM 2770 N N . LEU B 1 50 ? -13.258 3.184 -10.305 1 98.75 50 LEU B N 1
ATOM 2771 C CA . LEU B 1 50 ? -13.391 2.76 -8.914 1 98.75 50 LEU B CA 1
ATOM 2772 C C . LEU B 1 50 ? -13.812 1.297 -8.836 1 98.75 50 LEU B C 1
ATOM 2774 O O . LEU B 1 50 ? -13.391 0.573 -7.93 1 98.75 50 LEU B O 1
ATOM 2778 N N . GLU B 1 51 ? -14.648 0.835 -9.734 1 98.75 51 GLU B N 1
ATOM 2779 C CA . GLU B 1 51 ? -15.016 -0.576 -9.781 1 98.75 51 GLU B CA 1
ATOM 2780 C C . GLU B 1 51 ? -13.789 -1.462 -9.977 1 98.75 51 GLU B C 1
ATOM 2782 O O . GLU B 1 51 ? -13.703 -2.547 -9.398 1 98.75 51 GLU B O 1
ATOM 2787 N N . GLY B 1 52 ? -12.883 -0.998 -10.844 1 98.69 52 GLY B N 1
ATOM 2788 C CA . GLY B 1 52 ? -11.633 -1.719 -11.008 1 98.69 52 GLY B CA 1
ATOM 2789 C C . GLY B 1 52 ? -10.828 -1.819 -9.719 1 98.69 52 GLY B C 1
ATOM 2790 O O . GLY B 1 52 ? -10.25 -2.869 -9.422 1 98.69 52 GLY B O 1
ATOM 2791 N N . VAL B 1 53 ? -10.805 -0.699 -8.969 1 98.81 53 VAL B N 1
ATOM 2792 C CA . VAL B 1 53 ? -10.125 -0.697 -7.684 1 98.81 53 VAL B CA 1
ATOM 2793 C C . VAL B 1 53 ? -10.781 -1.71 -6.746 1 98.81 53 VAL B C 1
ATOM 2795 O O . VAL B 1 53 ? -10.086 -2.451 -6.043 1 98.81 53 VAL B O 1
ATOM 2798 N N . VAL B 1 54 ? -12.117 -1.806 -6.75 1 98.81 54 VAL B N 1
ATOM 2799 C CA . VAL B 1 54 ? -12.859 -2.727 -5.898 1 98.81 54 VAL B CA 1
ATOM 2800 C C . VAL B 1 54 ? -12.547 -4.168 -6.297 1 98.81 54 VAL B C 1
ATOM 2802 O O . VAL B 1 54 ? -12.406 -5.039 -5.434 1 98.81 54 VAL B O 1
ATOM 2805 N N . MET B 1 55 ? -12.438 -4.414 -7.641 1 98.75 55 MET B N 1
ATOM 2806 C CA . MET B 1 55 ? -12.031 -5.746 -8.086 1 98.75 55 MET B CA 1
ATOM 2807 C C . MET B 1 55 ? -10.703 -6.152 -7.441 1 98.75 55 MET B C 1
ATOM 2809 O O . MET B 1 55 ? -10.555 -7.285 -6.98 1 98.75 55 MET B O 1
ATOM 2813 N N . GLU B 1 56 ? -9.797 -5.238 -7.391 1 98.88 56 GLU B N 1
ATOM 2814 C CA . GLU B 1 56 ? -8.5 -5.559 -6.797 1 98.88 56 GLU B CA 1
ATOM 2815 C C . GLU B 1 56 ? -8.617 -5.773 -5.293 1 98.88 56 GLU B C 1
ATOM 2817 O O . GLU B 1 56 ? -7.93 -6.625 -4.727 1 98.88 56 GLU B O 1
ATOM 2822 N N . LEU B 1 57 ? -9.438 -4.957 -4.656 1 98.88 57 LEU B N 1
ATOM 2823 C CA . LEU B 1 57 ? -9.664 -5.18 -3.23 1 98.88 57 LEU B CA 1
ATOM 2824 C C . LEU B 1 57 ? -10.188 -6.586 -2.979 1 98.88 57 LEU B C 1
ATOM 2826 O O . LEU B 1 57 ? -9.719 -7.277 -2.07 1 98.88 57 LEU B O 1
ATOM 2830 N N . ASP B 1 58 ? -11.125 -7.004 -3.801 1 98.31 58 ASP B N 1
ATOM 2831 C CA . ASP B 1 58 ? -11.656 -8.367 -3.711 1 98.31 58 ASP B CA 1
ATOM 2832 C C . ASP B 1 58 ? -10.555 -9.398 -3.938 1 98.31 58 ASP B C 1
ATOM 2834 O O . ASP B 1 58 ? -10.5 -10.414 -3.246 1 98.31 58 ASP B O 1
ATOM 2838 N N . ASP B 1 59 ? -9.695 -9.062 -4.867 1 98.69 59 ASP B N 1
ATOM 2839 C CA . ASP B 1 59 ? -8.648 -9.992 -5.293 1 98.69 59 ASP B CA 1
ATOM 2840 C C . ASP B 1 59 ? -7.559 -10.117 -4.234 1 98.69 59 ASP B C 1
ATOM 2842 O O . ASP B 1 59 ? -6.719 -11.016 -4.301 1 98.69 59 ASP B O 1
ATOM 2846 N N . CYS B 1 60 ? -7.535 -9.227 -3.275 1 98.69 60 CYS B N 1
ATOM 2847 C CA . CYS B 1 60 ? -6.551 -9.305 -2.203 1 98.69 60 CYS B CA 1
ATOM 2848 C C . CYS B 1 60 ? -7.012 -10.258 -1.106 1 98.69 60 CYS B C 1
ATOM 2850 O O . CYS B 1 60 ? -6.207 -10.695 -0.283 1 98.69 60 CYS B O 1
ATOM 2852 N N . ALA B 1 61 ? -8.336 -10.531 -1.048 1 98.12 61 ALA B N 1
ATOM 2853 C CA . ALA B 1 61 ? -8.914 -11.461 -0.077 1 98.12 61 ALA B CA 1
ATOM 2854 C C . ALA B 1 61 ? -8.453 -11.125 1.34 1 98.12 61 ALA B C 1
ATOM 2856 O O . ALA B 1 61 ? -8.047 -12.008 2.094 1 98.12 61 ALA B O 1
ATOM 2857 N N . PHE B 1 62 ? -8.438 -9.852 1.722 1 97.69 62 PHE B N 1
ATOM 2858 C CA . PHE B 1 62 ? -8.078 -9.453 3.076 1 97.69 62 PHE B CA 1
ATOM 2859 C C . PHE B 1 62 ? -9.117 -9.938 4.078 1 97.69 62 PHE B C 1
ATOM 2861 O O . PHE B 1 62 ? -10.305 -9.625 3.953 1 97.69 62 PHE B O 1
ATOM 2868 N N . PRO B 1 63 ? -8.719 -10.602 5.117 1 95.5 63 PRO B N 1
ATOM 2869 C CA . PRO B 1 63 ? -9.695 -11.07 6.105 1 95.5 63 PRO B CA 1
ATOM 2870 C C . PRO B 1 63 ? -10.391 -9.922 6.84 1 95.5 63 PRO B C 1
ATOM 2872 O O . PRO B 1 63 ? -11.539 -10.055 7.258 1 95.5 63 PRO B O 1
ATOM 2875 N N . ALA B 1 64 ? -9.719 -8.781 6.934 1 95.62 64 ALA B N 1
ATOM 2876 C CA . ALA B 1 64 ? -10.242 -7.668 7.719 1 95.62 64 ALA B CA 1
ATOM 2877 C C . ALA B 1 64 ? -11.203 -6.82 6.895 1 95.62 64 ALA B C 1
ATOM 2879 O O . ALA B 1 64 ? -11.914 -5.969 7.438 1 95.62 64 ALA B O 1
ATOM 2880 N N . LEU B 1 65 ? -11.297 -7.031 5.582 1 97.88 65 LEU B N 1
ATOM 2881 C CA . LEU B 1 65 ? -12.219 -6.266 4.746 1 97.88 65 LEU B CA 1
ATOM 2882 C C . LEU B 1 65 ? -13.609 -6.879 4.77 1 97.88 65 LEU B C 1
ATOM 2884 O O . LEU B 1 65 ? -13.836 -7.938 4.176 1 97.88 65 LEU B O 1
ATOM 2888 N N . ASP B 1 66 ? -14.5 -6.23 5.441 1 97.31 66 ASP B N 1
ATOM 2889 C CA . ASP B 1 66 ? -15.852 -6.734 5.629 1 97.31 66 ASP B CA 1
ATOM 2890 C C . ASP B 1 66 ? -16.703 -6.5 4.383 1 97.31 66 ASP B C 1
ATOM 2892 O O . ASP B 1 66 ? -17.438 -7.395 3.941 1 97.31 66 ASP B O 1
ATOM 2896 N N . SER B 1 67 ? -16.641 -5.301 3.854 1 97.62 67 SER B N 1
ATOM 2897 C CA . SER B 1 67 ? -17.422 -4.957 2.672 1 97.62 67 SER B CA 1
ATOM 2898 C C . SER B 1 67 ? -16.938 -3.656 2.045 1 97.62 67 SER B C 1
ATOM 2900 O 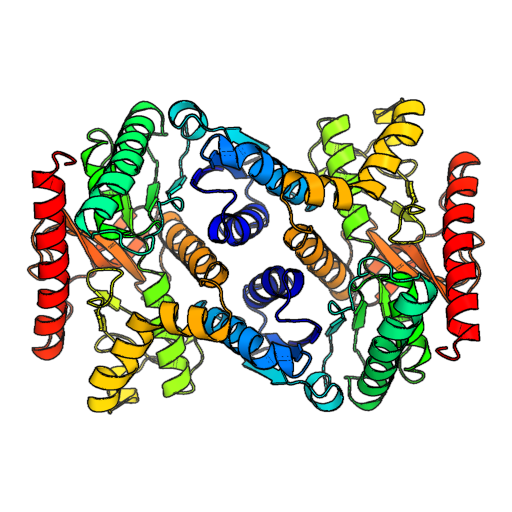O . SER B 1 67 ? -16.188 -2.895 2.674 1 97.62 67 SER B O 1
ATOM 2902 N N . VAL B 1 68 ? -17.266 -3.453 0.829 1 98.69 68 VAL B N 1
ATOM 2903 C CA . VAL B 1 68 ? -16.984 -2.232 0.081 1 98.69 68 VAL B CA 1
ATOM 2904 C C . VAL B 1 68 ? -18.266 -1.724 -0.573 1 98.69 68 VAL B C 1
ATOM 2906 O O . VAL B 1 68 ? -19 -2.494 -1.198 1 98.69 68 VAL B O 1
ATOM 2909 N N . GLU B 1 69 ? -18.578 -0.517 -0.353 1 98.75 69 GLU B N 1
ATOM 2910 C CA . GLU B 1 69 ? -19.656 0.172 -1.054 1 98.75 69 GLU B CA 1
ATOM 2911 C C . GLU B 1 69 ? -19.141 1.404 -1.79 1 98.75 69 GLU B C 1
ATOM 2913 O O . GLU B 1 69 ? -18.312 2.152 -1.257 1 98.75 69 GLU B O 1
ATOM 2918 N N . ILE B 1 70 ? -19.547 1.539 -3.035 1 98.88 70 ILE B N 1
ATOM 2919 C CA . ILE B 1 70 ? -19.078 2.67 -3.826 1 98.88 70 ILE B CA 1
ATOM 2920 C C . ILE B 1 70 ? -20.266 3.504 -4.297 1 98.88 70 ILE B C 1
ATOM 2922 O O . ILE B 1 70 ? -21.391 3.008 -4.359 1 98.88 70 ILE B O 1
ATOM 2926 N N . GLY B 1 71 ? -20.047 4.789 -4.625 1 98.81 71 GLY B N 1
ATOM 2927 C CA . GLY B 1 71 ? -21.094 5.637 -5.176 1 98.81 71 GLY B CA 1
ATOM 2928 C C . GLY B 1 71 ? -20.656 7.074 -5.379 1 98.81 71 GLY B C 1
ATOM 2929 O O . GLY B 1 71 ? -19.547 7.449 -4.996 1 98.81 71 GLY B O 1
ATOM 2930 N N . ASP B 1 72 ? -21.547 7.848 -6.012 1 98.75 72 ASP B N 1
ATOM 2931 C CA . ASP B 1 72 ? -21.266 9.258 -6.258 1 98.75 72 ASP B CA 1
ATOM 2932 C C . ASP B 1 72 ? -22.188 10.156 -5.445 1 98.75 72 ASP B C 1
ATOM 2934 O O . ASP B 1 72 ? -22.234 11.367 -5.66 1 98.75 72 ASP B O 1
ATOM 2938 N N . ASP B 1 73 ? -22.922 9.586 -4.504 1 98.69 73 ASP B N 1
ATOM 2939 C CA . ASP B 1 73 ? -23.797 10.312 -3.602 1 98.69 73 ASP B CA 1
ATOM 2940 C C . ASP B 1 73 ? -23.219 10.375 -2.191 1 98.69 73 ASP B C 1
ATOM 2942 O O . ASP B 1 73 ? -23.156 9.352 -1.499 1 98.69 73 ASP B O 1
ATOM 2946 N N . ALA B 1 74 ? -22.906 11.547 -1.727 1 98.81 74 ALA B N 1
ATOM 2947 C CA . ALA B 1 74 ? -22.219 11.742 -0.459 1 98.81 74 ALA B CA 1
ATOM 2948 C C . ALA B 1 74 ? -23.078 11.281 0.716 1 98.81 74 ALA B C 1
ATOM 2950 O O . ALA B 1 74 ? -22.562 10.664 1.659 1 98.81 74 ALA B O 1
ATOM 2951 N N . ASP B 1 75 ? -24.391 11.555 0.689 1 98.88 75 ASP B N 1
ATOM 2952 C CA . ASP B 1 75 ? -25.266 11.133 1.782 1 98.88 75 ASP B CA 1
ATOM 2953 C C . ASP B 1 75 ? -25.25 9.617 1.945 1 98.88 75 ASP B C 1
ATOM 2955 O O . ASP B 1 75 ? -25.172 9.109 3.064 1 98.88 75 ASP B O 1
ATOM 2959 N N . HIS B 1 76 ? -25.281 8.977 0.84 1 98.81 76 HIS B N 1
ATOM 2960 C CA . HIS B 1 76 ? -25.266 7.52 0.85 1 98.81 76 HIS B CA 1
ATOM 2961 C C . HIS B 1 76 ? -23.938 6.984 1.359 1 98.81 76 HIS B C 1
ATOM 2963 O O . HIS B 1 76 ? -23.906 6.105 2.225 1 98.81 76 HIS B O 1
ATOM 2969 N N . ILE B 1 77 ? -22.844 7.496 0.934 1 98.88 77 ILE B N 1
ATOM 2970 C CA . ILE B 1 77 ? -21.516 6.98 1.223 1 98.88 77 ILE B CA 1
ATOM 2971 C C . ILE B 1 77 ? -21.125 7.324 2.66 1 98.88 77 ILE B C 1
ATOM 2973 O O . ILE B 1 77 ? -20.484 6.527 3.342 1 98.88 77 ILE B O 1
ATOM 2977 N N . PHE B 1 78 ? -21.562 8.477 3.176 1 98.94 78 PHE B N 1
ATOM 2978 C CA . PHE B 1 78 ? -21.141 8.945 4.488 1 98.94 78 PHE B CA 1
ATOM 2979 C C . PHE B 1 78 ? -22.062 8.406 5.582 1 98.94 78 PHE B C 1
ATOM 2981 O O . PHE B 1 78 ? -21.797 8.602 6.77 1 98.94 78 PHE B O 1
ATOM 2988 N N . ASP B 1 79 ? -23.156 7.699 5.172 1 98.88 79 ASP B N 1
ATOM 2989 C CA . ASP B 1 79 ? -24.156 7.258 6.129 1 98.88 79 ASP B CA 1
ATOM 2990 C C . ASP B 1 79 ? -23.547 6.375 7.211 1 98.88 79 ASP B C 1
ATOM 2992 O O . ASP B 1 79 ? -23.156 5.238 6.945 1 98.88 79 ASP B O 1
ATOM 2996 N N . GLY B 1 80 ? -23.422 6.93 8.398 1 98.81 80 GLY B N 1
ATOM 2997 C CA . GLY B 1 80 ? -23.047 6.152 9.57 1 98.81 80 GLY B CA 1
ATOM 2998 C C . GLY B 1 80 ? -21.547 5.957 9.688 1 98.81 80 GLY B C 1
ATOM 2999 O O . GLY B 1 80 ? -21.078 5.18 10.523 1 98.81 80 GLY B O 1
ATOM 3000 N N . VAL B 1 81 ? -20.781 6.648 8.914 1 98.81 81 VAL B N 1
ATOM 3001 C CA . VAL B 1 81 ? -19.328 6.453 8.984 1 98.81 81 VAL B CA 1
ATOM 3002 C C . VAL B 1 81 ? -18.797 7.055 10.281 1 98.81 81 VAL B C 1
ATOM 3004 O O . VAL B 1 81 ? -19.297 8.078 10.75 1 98.81 81 VAL B O 1
ATOM 3007 N N . THR B 1 82 ? -17.797 6.398 10.836 1 98.62 82 THR B N 1
ATOM 3008 C CA . THR B 1 82 ? -17.156 6.898 12.047 1 98.62 82 THR B CA 1
ATOM 3009 C C . THR B 1 82 ? -15.805 7.535 11.719 1 98.62 82 THR B C 1
ATOM 3011 O O . THR B 1 82 ? -15.227 8.242 12.547 1 98.62 82 THR B O 1
ATOM 3014 N N . LEU B 1 83 ? -15.266 7.297 10.57 1 98.88 83 LEU B N 1
ATOM 3015 C CA . LEU B 1 83 ? -14.055 7.914 10.039 1 98.88 83 LEU B CA 1
ATOM 3016 C C . LEU B 1 83 ? -14.242 8.32 8.586 1 98.88 83 LEU B C 1
ATOM 3018 O O . LEU B 1 83 ? -14.688 7.512 7.762 1 98.88 83 LEU B O 1
ATOM 3022 N N . ALA B 1 84 ? -14.031 9.531 8.266 1 98.94 84 ALA B N 1
ATOM 3023 C CA . ALA B 1 84 ? -14.102 10.047 6.898 1 98.94 84 ALA B CA 1
ATOM 3024 C C . ALA B 1 84 ? -12.766 10.664 6.48 1 98.94 84 ALA B C 1
ATOM 3026 O O . ALA B 1 84 ? -12.297 11.625 7.09 1 98.94 84 ALA B O 1
ATOM 3027 N N . LEU B 1 85 ? -12.156 10.062 5.523 1 98.94 85 LEU B N 1
ATOM 3028 C CA . LEU B 1 85 ? -10.922 10.562 4.934 1 98.94 85 LEU B CA 1
ATOM 3029 C C . LEU B 1 85 ? -11.195 11.25 3.6 1 98.94 85 LEU B C 1
ATOM 3031 O O . LEU B 1 85 ? -11.438 10.578 2.594 1 98.94 85 LEU B O 1
ATOM 3035 N N . LEU B 1 86 ? -11.203 12.555 3.621 1 98.94 86 LEU B N 1
ATOM 3036 C CA . LEU B 1 86 ? -11.547 13.359 2.453 1 98.94 86 LEU B CA 1
ATOM 3037 C C . LEU B 1 86 ? -10.297 13.68 1.633 1 98.94 86 LEU B C 1
ATOM 3039 O O . LEU B 1 86 ? -9.688 14.742 1.816 1 98.94 86 LEU B O 1
ATOM 3043 N N . VAL B 1 87 ? -10 12.758 0.712 1 98.62 87 VAL B N 1
ATOM 3044 C CA . VAL B 1 87 ? -8.766 12.797 -0.063 1 98.62 87 VAL B CA 1
ATOM 3045 C C . VAL B 1 87 ? -9.016 13.508 -1.393 1 98.62 87 VAL B C 1
ATOM 3047 O O . VAL B 1 87 ? -8.141 14.211 -1.902 1 98.62 87 VAL B O 1
ATOM 3050 N N . GLY B 1 88 ? -10.211 13.383 -1.922 1 97.12 88 GLY B N 1
ATOM 3051 C CA . GLY B 1 88 ? -10.523 13.906 -3.244 1 97.12 88 GLY B CA 1
ATOM 3052 C C . GLY B 1 88 ? -10.672 15.414 -3.271 1 97.12 88 GLY B C 1
ATOM 3053 O O . GLY B 1 88 ? -11.469 15.977 -2.52 1 97.12 88 GLY B O 1
ATOM 3054 N N . ALA B 1 89 ? -9.906 16.062 -4.094 1 96.69 89 ALA B N 1
ATOM 3055 C CA . ALA B 1 89 ? -10 17.484 -4.383 1 96.69 89 ALA B CA 1
ATOM 3056 C C . ALA B 1 89 ? -9.664 17.781 -5.844 1 96.69 89 ALA B C 1
ATOM 3058 O O . ALA B 1 89 ? -9.055 16.953 -6.523 1 96.69 89 ALA B O 1
ATOM 3059 N N . ARG B 1 90 ? -10.133 18.844 -6.324 1 93.06 90 ARG B N 1
ATOM 3060 C CA . ARG B 1 90 ? -9.766 19.266 -7.676 1 93.06 90 ARG B CA 1
ATOM 3061 C C . ARG B 1 90 ? -8.328 19.766 -7.719 1 93.06 90 ARG B C 1
ATOM 3063 O O . ARG B 1 90 ? -7.941 20.641 -6.945 1 93.06 90 ARG B O 1
ATOM 3070 N N . PRO B 1 91 ? -7.582 19.141 -8.609 1 87.75 91 PRO B N 1
ATOM 3071 C CA . PRO B 1 91 ? -6.215 19.641 -8.742 1 87.75 91 PRO B CA 1
ATOM 3072 C C . PRO B 1 91 ? -6.16 21 -9.453 1 87.75 91 PRO B C 1
ATOM 3074 O O . PRO B 1 91 ? -7.07 21.344 -10.219 1 87.75 91 PRO B O 1
ATOM 3077 N N . ARG B 1 92 ? -5.105 21.734 -9.07 1 82.06 92 ARG B N 1
ATOM 3078 C CA . ARG B 1 92 ? -4.906 22.984 -9.797 1 82.06 92 ARG B CA 1
ATOM 3079 C C . ARG B 1 92 ? -4.531 22.719 -11.25 1 82.06 92 ARG B C 1
ATOM 3081 O O . ARG B 1 92 ? -3.654 21.891 -11.531 1 82.06 92 ARG B O 1
ATOM 3088 N N . SER B 1 93 ? -5.227 23.219 -12.203 1 84.62 93 SER B N 1
ATOM 3089 C CA . SER B 1 93 ? -4.918 23.094 -13.625 1 84.62 93 SER B CA 1
ATOM 3090 C C . SER B 1 93 ? -4.168 24.312 -14.148 1 84.62 93 SER B C 1
ATOM 3092 O O . SER B 1 93 ? -4.141 25.359 -13.5 1 84.62 93 SER B O 1
ATOM 3094 N N . LYS B 1 94 ? -3.424 24.078 -15.289 1 82.69 94 LYS B N 1
ATOM 3095 C CA . LYS B 1 94 ? -2.688 25.172 -15.922 1 82.69 94 LYS B CA 1
ATOM 3096 C C . LYS B 1 94 ? -3.594 26.375 -16.188 1 82.69 94 LYS B C 1
ATOM 3098 O O . LYS B 1 94 ? -4.684 26.219 -16.75 1 82.69 94 LYS B O 1
ATOM 3103 N N . GLY B 1 95 ? -3.139 27.5 -15.641 1 85.62 95 GLY B N 1
ATOM 3104 C CA . GLY B 1 95 ? -3.873 28.719 -15.906 1 85.62 95 GLY B CA 1
ATOM 3105 C C . GLY B 1 95 ? -4.934 29.016 -14.859 1 85.62 95 GLY B C 1
ATOM 3106 O O . GLY B 1 95 ? -5.547 30.094 -14.875 1 85.62 95 GLY B O 1
ATOM 3107 N N . MET B 1 96 ? -5.145 28.125 -13.977 1 86 96 MET B N 1
ATOM 3108 C CA . MET B 1 96 ? -6.184 28.297 -12.969 1 86 96 MET B CA 1
ATOM 3109 C C . MET B 1 96 ? -5.742 29.297 -11.898 1 86 96 MET B C 1
ATOM 3111 O O . MET B 1 96 ? -4.668 29.141 -11.312 1 86 96 MET B O 1
ATOM 3115 N N . GLU B 1 97 ? -6.625 30.266 -11.75 1 86.94 97 GLU B N 1
ATOM 3116 C CA . GLU B 1 97 ? -6.363 31.234 -10.695 1 86.94 97 GLU B CA 1
ATOM 3117 C C . GLU B 1 97 ? -6.66 30.641 -9.32 1 86.94 97 GLU B C 1
ATOM 3119 O O . GLU B 1 97 ? -7.461 29.719 -9.195 1 86.94 97 GLU B O 1
ATOM 3124 N N . ARG B 1 98 ? -5.992 31.219 -8.352 1 83.75 98 ARG B N 1
ATOM 3125 C CA . ARG B 1 98 ? -6.164 30.734 -6.98 1 83.75 98 ARG B CA 1
ATOM 3126 C C . ARG B 1 98 ? -7.625 30.812 -6.555 1 83.75 98 ARG B C 1
ATOM 3128 O O . ARG B 1 98 ? -8.141 29.875 -5.926 1 83.75 98 ARG B O 1
ATOM 3135 N N . GLY B 1 99 ? -8.188 31.828 -6.848 1 86.75 99 GLY B N 1
ATOM 3136 C CA . GLY B 1 99 ? -9.594 32 -6.508 1 86.75 99 GLY B CA 1
ATOM 3137 C C . GLY B 1 99 ? -10.492 30.953 -7.137 1 86.75 99 GLY B C 1
ATOM 3138 O O . GLY B 1 99 ? -11.445 30.484 -6.512 1 86.75 99 GLY B O 1
ATOM 3139 N N . ASP B 1 100 ? -10.258 30.547 -8.344 1 90.56 100 ASP B N 1
ATOM 3140 C CA . ASP B 1 100 ? -11.016 29.5 -9.031 1 90.56 100 ASP B CA 1
ATOM 3141 C C . ASP B 1 100 ? -10.844 28.156 -8.344 1 90.56 100 ASP B C 1
ATOM 3143 O O . ASP B 1 100 ? -11.812 27.406 -8.188 1 90.56 100 ASP B O 1
ATOM 3147 N N . LEU B 1 101 ? -9.656 27.906 -7.953 1 91.5 101 LEU B N 1
ATOM 3148 C CA . LEU B 1 101 ? -9.383 26.656 -7.25 1 91.5 101 LEU B CA 1
ATOM 3149 C C . LEU B 1 101 ? -10.133 26.594 -5.926 1 91.5 101 LEU B C 1
ATOM 3151 O O . LEU B 1 101 ? -10.742 25.578 -5.598 1 91.5 101 LEU B O 1
ATOM 3155 N N . LEU B 1 102 ? -10.117 27.703 -5.246 1 93.12 102 LEU B N 1
ATOM 3156 C CA . LEU B 1 102 ? -10.805 27.781 -3.963 1 93.12 102 LEU B CA 1
ATOM 3157 C C . LEU B 1 102 ? -12.312 27.609 -4.148 1 93.12 102 LEU B C 1
ATOM 3159 O O . LEU B 1 102 ? -12.969 26.938 -3.35 1 93.12 102 LEU B O 1
ATOM 3163 N N . SER B 1 103 ? -12.812 28.172 -5.184 1 93.25 103 SER B N 1
ATOM 3164 C CA . SER B 1 103 ? -14.242 28.062 -5.457 1 93.25 103 SER B CA 1
ATOM 3165 C C . SER B 1 103 ? -14.625 26.625 -5.812 1 93.25 103 SER B C 1
ATOM 3167 O O . SER B 1 103 ? -15.625 26.109 -5.316 1 93.25 103 SER B O 1
ATOM 3169 N N . ALA B 1 104 ? -13.867 26.047 -6.645 1 93.81 104 ALA B N 1
ATOM 3170 C CA . ALA B 1 104 ? -14.156 24.688 -7.078 1 93.81 104 ALA B CA 1
ATOM 3171 C C . ALA B 1 104 ? -14.094 23.719 -5.902 1 93.81 104 ALA B C 1
ATOM 3173 O O . ALA B 1 104 ? -15.016 22.922 -5.699 1 93.81 104 ALA B O 1
ATOM 3174 N N . ASN B 1 105 ? -13.047 23.766 -5.164 1 95.69 105 ASN B N 1
ATOM 3175 C CA . ASN B 1 105 ? -12.914 22.891 -4.008 1 95.69 105 ASN B CA 1
ATOM 3176 C C . ASN B 1 105 ? -13.875 23.281 -2.893 1 95.69 105 ASN B C 1
ATOM 3178 O O . ASN B 1 105 ? -14.367 22.422 -2.16 1 95.69 105 ASN B O 1
ATOM 3182 N N . GLY B 1 106 ? -14.141 24.594 -2.82 1 96.88 106 GLY B N 1
ATOM 3183 C CA . GLY B 1 106 ? -15.133 25.047 -1.864 1 96.88 106 GLY B CA 1
ATOM 3184 C C . GLY B 1 106 ? -16.484 24.359 -2.041 1 96.88 106 GLY B C 1
ATOM 3185 O O . GLY B 1 106 ? -17.125 23.984 -1.062 1 96.88 106 GLY B O 1
ATOM 3186 N N . ALA B 1 107 ? -16.922 24.219 -3.293 1 96.5 107 ALA B N 1
ATOM 3187 C CA . ALA B 1 107 ? -18.188 23.547 -3.576 1 96.5 107 ALA B CA 1
ATOM 3188 C C . ALA B 1 107 ? -18.156 22.094 -3.129 1 96.5 107 ALA B C 1
ATOM 3190 O O . ALA B 1 107 ? -19.109 21.594 -2.547 1 96.5 107 ALA B O 1
ATOM 3191 N N . ILE B 1 108 ? -17.078 21.438 -3.375 1 97.88 108 ILE B N 1
ATOM 3192 C CA . ILE B 1 108 ? -16.922 20.031 -3.043 1 97.88 108 ILE B CA 1
ATOM 3193 C C . ILE B 1 108 ? -16.984 19.844 -1.528 1 97.88 108 ILE B C 1
ATOM 3195 O O . ILE B 1 108 ? -17.781 19.047 -1.031 1 97.88 108 ILE B O 1
ATOM 3199 N N . PHE B 1 109 ? -16.281 20.609 -0.774 1 98.75 109 PHE B N 1
ATOM 3200 C CA . PHE B 1 109 ? -16.141 20.391 0.661 1 98.75 109 PHE B CA 1
ATOM 3201 C C . PHE B 1 109 ? -17.312 21 1.413 1 98.75 109 PHE B C 1
ATOM 3203 O O . PHE B 1 109 ? -17.625 20.594 2.531 1 98.75 109 PHE B O 1
ATOM 3210 N N . THR B 1 110 ? -18.016 22.016 0.814 1 98.69 110 THR B N 1
ATOM 3211 C CA . THR B 1 110 ? -19.297 22.453 1.347 1 98.69 110 THR B CA 1
ATOM 3212 C C . THR B 1 110 ? -20.312 21.312 1.312 1 98.69 110 THR B C 1
ATOM 3214 O O . THR B 1 110 ? -20.938 20.984 2.328 1 98.69 110 THR B O 1
ATOM 3217 N N . ALA B 1 111 ? -20.422 20.688 0.144 1 98.62 111 ALA B N 1
ATOM 3218 C CA . ALA B 1 111 ? -21.375 19.594 -0.029 1 98.62 111 ALA B CA 1
ATOM 3219 C C . ALA B 1 111 ? -21.031 18.422 0.887 1 98.62 111 ALA B C 1
ATOM 3221 O O . ALA B 1 111 ? -21.922 17.797 1.474 1 98.62 111 ALA B O 1
ATOM 3222 N N . GLN B 1 112 ? -19.781 18.109 1.018 1 98.88 112 GLN B N 1
ATOM 3223 C CA . GLN B 1 112 ? -19.375 16.984 1.854 1 98.88 112 GLN B CA 1
ATOM 3224 C C . GLN B 1 112 ? -19.578 17.281 3.332 1 98.88 112 GLN B C 1
ATOM 3226 O O . GLN B 1 112 ? -20.016 16.422 4.094 1 98.88 112 GLN B O 1
ATOM 3231 N N . GLY B 1 113 ? -19.234 18.531 3.754 1 98.94 113 GLY B N 1
ATOM 3232 C CA . GLY B 1 113 ? -19.547 18.922 5.121 1 98.94 113 GLY B CA 1
ATOM 3233 C C . GLY B 1 113 ? -21.016 18.766 5.465 1 98.94 113 GLY B C 1
ATOM 3234 O O . GLY B 1 113 ? -21.359 18.172 6.492 1 98.94 113 GLY B O 1
ATOM 3235 N N . LYS B 1 114 ? -21.875 19.266 4.566 1 98.94 114 LYS B N 1
ATOM 3236 C CA . LYS B 1 114 ? -23.312 19.188 4.785 1 98.94 114 LYS B CA 1
ATOM 3237 C C . LYS B 1 114 ? -23.781 17.734 4.852 1 98.94 114 LYS B C 1
ATOM 3239 O O . LYS B 1 114 ? -24.609 17.375 5.691 1 98.94 114 LYS B O 1
ATOM 3244 N N . ALA B 1 115 ? -23.281 16.906 3.953 1 98.94 115 ALA B N 1
ATOM 3245 C CA . ALA B 1 115 ? -23.672 15.508 3.941 1 98.94 115 ALA B CA 1
ATOM 3246 C C . ALA B 1 115 ? -23.234 14.805 5.23 1 98.94 115 ALA B C 1
ATOM 3248 O O . ALA B 1 115 ? -24.031 14.094 5.848 1 98.94 115 ALA B O 1
ATOM 3249 N N . LEU B 1 116 ? -21.984 15.016 5.668 1 98.94 116 LEU B N 1
ATOM 3250 C CA . LEU B 1 116 ? -21.5 14.445 6.922 1 98.94 116 LEU B CA 1
ATOM 3251 C C . LEU B 1 116 ? -22.375 14.891 8.094 1 98.94 116 LEU B C 1
ATOM 3253 O O . LEU B 1 116 ? -22.734 14.078 8.945 1 98.94 116 LEU B O 1
ATOM 3257 N N . ASN B 1 117 ? -22.688 16.156 8.047 1 98.88 117 ASN B N 1
ATOM 3258 C CA . ASN B 1 117 ? -23.531 16.719 9.094 1 98.88 117 ASN B CA 1
ATOM 3259 C C . ASN B 1 117 ? -24.859 15.984 9.211 1 98.88 117 ASN B C 1
ATOM 3261 O O . ASN B 1 117 ? -25.375 15.797 10.312 1 98.88 117 ASN B O 1
ATOM 3265 N N . ARG B 1 118 ? -25.344 15.547 8.078 1 98.88 118 ARG B N 1
ATOM 3266 C CA . ARG B 1 118 ? -26.672 14.945 8.031 1 98.88 118 ARG B CA 1
ATOM 3267 C C . ARG B 1 118 ? -26.625 13.477 8.43 1 98.88 118 ARG B C 1
ATOM 3269 O O . ARG B 1 118 ? -27.531 12.969 9.086 1 98.88 118 ARG B O 1
ATOM 3276 N N . VAL B 1 119 ? -25.5 12.758 8.078 1 98.94 119 VAL B N 1
ATOM 3277 C CA . VAL B 1 119 ? -25.75 11.32 8.055 1 98.94 119 VAL B CA 1
ATOM 3278 C C . VAL B 1 119 ? -24.625 10.586 8.773 1 98.94 119 VAL B C 1
ATOM 3280 O O . VAL B 1 119 ? -24.75 9.391 9.07 1 98.94 119 VAL B O 1
ATOM 3283 N N . ALA B 1 120 ? -23.469 11.211 9.07 1 98.88 120 ALA B N 1
ATOM 3284 C CA . ALA B 1 120 ? -22.359 10.508 9.695 1 98.88 120 ALA B CA 1
ATOM 3285 C C . ALA B 1 120 ? -22.703 10.102 11.125 1 98.88 120 ALA B C 1
ATOM 3287 O O . ALA B 1 120 ? -23.656 10.602 11.711 1 98.88 120 ALA B O 1
ATOM 3288 N N . ALA B 1 121 ? -22.016 9.148 11.664 1 98.75 121 ALA B N 1
ATOM 3289 C CA . ALA B 1 121 ? -22.172 8.766 13.062 1 98.75 121 ALA B CA 1
ATOM 3290 C C . ALA B 1 121 ? -21.797 9.914 13.992 1 98.75 121 ALA B C 1
ATOM 3292 O O . ALA B 1 121 ? -21.031 10.805 13.617 1 98.75 121 ALA B O 1
ATOM 3293 N N . ASP B 1 122 ? -22.25 9.875 15.211 1 98 122 ASP B N 1
ATOM 3294 C CA . ASP B 1 122 ? -22.047 10.945 16.188 1 98 122 ASP B CA 1
ATOM 3295 C C . ASP B 1 122 ? -20.578 11.07 16.547 1 98 122 ASP B C 1
ATOM 3297 O O . ASP B 1 122 ? -20.109 12.156 16.906 1 98 122 ASP B O 1
ATOM 3301 N N . ASP B 1 123 ? -19.844 10.016 16.422 1 97.69 123 ASP B N 1
ATOM 3302 C CA . ASP B 1 123 ? -18.453 10.023 16.859 1 97.69 123 ASP B CA 1
ATOM 3303 C C . ASP B 1 123 ? -17.516 10.102 15.656 1 97.69 123 ASP B C 1
ATOM 3305 O O . ASP B 1 123 ? -16.344 9.695 15.75 1 97.69 123 ASP B O 1
ATOM 3309 N N . VAL B 1 124 ? -17.984 10.617 14.547 1 98.69 124 VAL B N 1
ATOM 3310 C CA . VAL B 1 124 ? -17.203 10.672 13.312 1 98.69 124 VAL B CA 1
ATOM 3311 C C . VAL B 1 124 ? -15.938 11.508 13.539 1 98.69 124 VAL B C 1
ATOM 3313 O O . VAL B 1 124 ? -15.961 12.484 14.289 1 98.69 124 VAL B O 1
ATOM 3316 N N . ARG B 1 125 ? -14.844 11.078 13.008 1 98.88 125 ARG B N 1
ATOM 3317 C CA . ARG B 1 125 ? -13.633 11.867 12.82 1 98.88 125 ARG B CA 1
ATOM 3318 C C . ARG B 1 125 ? -13.359 12.117 11.344 1 98.88 125 ARG B C 1
ATOM 3320 O O . ARG B 1 125 ? -13.477 11.203 10.523 1 98.88 125 ARG B O 1
ATOM 3327 N N . ILE B 1 126 ? -13.016 13.359 11 1 98.94 126 ILE B N 1
ATOM 3328 C CA . ILE B 1 126 ? -12.914 13.766 9.609 1 98.94 126 ILE B CA 1
ATOM 3329 C C . ILE B 1 126 ? -11.516 14.305 9.328 1 98.94 126 ILE B C 1
ATOM 3331 O O . ILE B 1 126 ? -11.086 15.289 9.938 1 98.94 126 ILE B O 1
ATOM 3335 N N . GLY B 1 127 ? -10.781 13.602 8.492 1 98.88 127 GLY B N 1
ATOM 3336 C CA . GLY B 1 127 ? -9.469 14.031 8.039 1 98.88 127 GLY B CA 1
ATOM 3337 C C . GLY B 1 127 ? -9.453 14.484 6.59 1 98.88 127 GLY B C 1
ATOM 3338 O O . GLY B 1 127 ? -9.812 13.719 5.691 1 98.88 127 GLY B O 1
ATOM 3339 N N . VAL B 1 128 ? -8.992 15.703 6.328 1 98.94 128 VAL B N 1
ATOM 3340 C CA . VAL B 1 128 ? -8.969 16.266 4.98 1 98.94 128 VAL B CA 1
ATOM 3341 C C . VAL B 1 128 ? -7.539 16.219 4.434 1 98.94 128 VAL B C 1
ATOM 3343 O O . VAL B 1 128 ? -6.621 16.766 5.047 1 98.94 128 VAL B O 1
ATOM 3346 N N . THR B 1 129 ? -7.324 15.531 3.33 1 98.31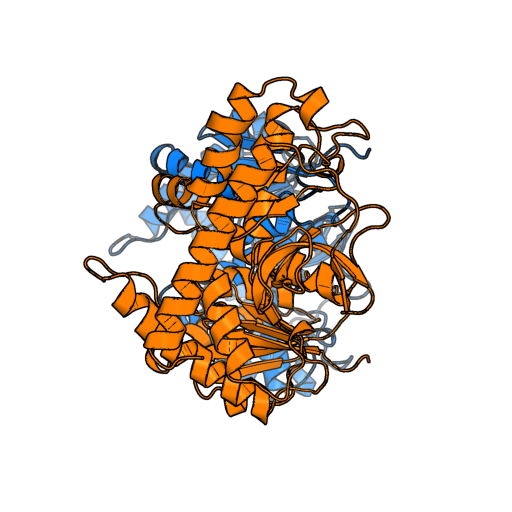 129 THR B N 1
ATOM 3347 C CA . THR B 1 129 ? -6.035 15.453 2.65 1 98.31 129 THR B CA 1
ATOM 3348 C C . THR B 1 129 ? -6.043 16.281 1.374 1 98.31 129 THR B C 1
ATOM 3350 O O . THR B 1 129 ? -5.008 16.828 0.972 1 98.31 129 THR B O 1
ATOM 3353 N N . GLY B 1 130 ? -7.188 16.469 0.747 1 97 130 GLY B N 1
ATOM 3354 C CA . GLY B 1 130 ? -7.289 17.188 -0.511 1 97 130 GLY B CA 1
ATOM 3355 C C . GLY B 1 130 ? -6.836 18.625 -0.407 1 97 130 GLY B C 1
ATOM 3356 O O . GLY B 1 130 ? -7.285 19.359 0.474 1 97 130 GLY B O 1
ATOM 3357 N N . ASN B 1 131 ? -6.031 19.109 -1.269 1 94.25 131 ASN B N 1
ATOM 3358 C CA . ASN B 1 131 ? -5.488 20.469 -1.234 1 94.25 131 ASN B CA 1
ATOM 3359 C C . ASN B 1 131 ? -6.488 21.484 -1.771 1 94.25 131 ASN B C 1
ATOM 3361 O O . ASN B 1 131 ? -7.258 21.188 -2.684 1 94.25 131 ASN B O 1
ATOM 3365 N N . PRO B 1 132 ? -6.379 22.703 -1.221 1 96.38 132 PRO B N 1
ATOM 3366 C CA . PRO B 1 132 ? -5.621 23.125 -0.039 1 96.38 132 PRO B CA 1
ATOM 3367 C C . PRO B 1 132 ? -6.207 22.578 1.262 1 96.38 132 PRO B C 1
ATOM 3369 O O . PRO B 1 132 ? -7.281 23.016 1.688 1 96.38 132 PRO B O 1
ATOM 3372 N N . ALA B 1 133 ? -5.539 21.703 1.932 1 97.94 133 ALA B N 1
ATOM 3373 C CA . ALA B 1 133 ? -6.074 20.812 2.955 1 97.94 133 ALA B CA 1
ATOM 3374 C C . ALA B 1 133 ? -6.656 21.609 4.125 1 97.94 133 ALA B C 1
ATOM 3376 O O . ALA B 1 133 ? -7.797 21.375 4.527 1 97.94 133 ALA B O 1
ATOM 3377 N N . ASN B 1 134 ? -5.883 22.578 4.68 1 98.44 134 ASN B N 1
ATOM 3378 C CA . ASN B 1 134 ? -6.344 23.344 5.832 1 98.44 134 ASN B CA 1
ATOM 3379 C C . ASN B 1 134 ? -7.621 24.125 5.516 1 98.44 134 ASN B C 1
ATOM 3381 O O . ASN B 1 134 ? -8.578 24.078 6.285 1 98.44 134 ASN B O 1
ATOM 3385 N N . THR B 1 135 ? -7.602 24.75 4.375 1 98 135 THR B N 1
ATOM 3386 C CA . THR B 1 135 ? -8.742 25.578 3.982 1 98 135 THR B CA 1
ATOM 3387 C C . THR B 1 135 ? -9.953 24.703 3.674 1 98 135 THR B C 1
ATOM 3389 O O . THR B 1 135 ? -11.078 25.031 4.059 1 98 135 THR B O 1
ATOM 3392 N N . ASN B 1 136 ? -9.766 23.594 2.99 1 98.56 136 ASN B N 1
ATOM 3393 C CA . ASN B 1 136 ? -10.852 22.672 2.709 1 98.56 136 ASN B CA 1
ATOM 3394 C C . ASN B 1 136 ? -11.461 22.109 3.994 1 98.56 136 ASN B C 1
ATOM 3396 O O . ASN B 1 136 ? -12.672 21.922 4.082 1 98.56 136 ASN B O 1
ATOM 3400 N N . ALA B 1 137 ? -10.602 21.844 4.961 1 98.88 137 ALA B N 1
ATOM 3401 C CA . ALA B 1 137 ? -11.094 21.375 6.25 1 98.88 137 ALA B CA 1
ATOM 3402 C C . ALA B 1 137 ? -11.961 22.438 6.93 1 98.88 137 ALA B C 1
ATOM 3404 O O . ALA B 1 137 ? -13 22.125 7.516 1 98.88 137 ALA B O 1
ATOM 3405 N N . LEU B 1 138 ? -11.492 23.688 6.867 1 98.75 138 LEU B N 1
ATOM 3406 C CA . LEU B 1 138 ? -12.266 24.797 7.422 1 98.75 138 LEU B CA 1
ATOM 3407 C C . LEU B 1 138 ? -13.641 24.891 6.762 1 98.75 138 LEU B C 1
ATOM 3409 O O . LEU B 1 138 ? -14.648 25.062 7.441 1 98.75 138 LEU B O 1
ATOM 3413 N N . ILE B 1 139 ? -13.672 24.75 5.438 1 98.75 139 ILE B N 1
ATOM 3414 C CA . ILE B 1 139 ? -14.922 24.828 4.688 1 98.75 139 ILE B CA 1
ATOM 3415 C C . ILE B 1 139 ? -15.844 23.688 5.113 1 98.75 139 ILE B C 1
ATOM 3417 O O . ILE B 1 139 ? -17.016 23.906 5.414 1 98.75 139 ILE B O 1
ATOM 3421 N N . ALA B 1 140 ? -15.328 22.453 5.137 1 98.94 140 ALA B N 1
ATOM 3422 C CA . ALA B 1 140 ? -16.141 21.297 5.539 1 98.94 140 ALA B CA 1
ATOM 3423 C C . ALA B 1 140 ? -16.688 21.484 6.953 1 98.94 140 ALA B C 1
ATOM 3425 O O . ALA B 1 140 ? -17.875 21.281 7.195 1 98.94 140 ALA B O 1
ATOM 3426 N N . MET B 1 141 ? -15.82 21.875 7.891 1 98.88 141 MET B N 1
ATOM 3427 C CA . MET B 1 141 ? -16.172 22.094 9.289 1 98.88 141 MET B CA 1
ATOM 3428 C C . MET B 1 141 ? -17.266 23.141 9.422 1 98.88 141 MET B C 1
ATOM 3430 O O . MET B 1 141 ? -18.234 22.938 10.156 1 98.88 141 MET B O 1
ATOM 3434 N N . SER B 1 142 ? -17.172 24.219 8.68 1 98.69 142 SER B N 1
ATOM 3435 C CA . SER B 1 142 ? -18.109 25.328 8.758 1 98.69 142 SER B CA 1
ATOM 3436 C C . SER B 1 142 ? -19.484 24.938 8.195 1 98.69 142 SER B C 1
ATOM 3438 O O . SER B 1 142 ? -20.484 25.578 8.484 1 98.69 142 SER B O 1
ATOM 3440 N N . ASN B 1 143 ? -19.531 23.922 7.402 1 98.81 143 ASN B N 1
ATOM 3441 C CA . ASN B 1 143 ? -20.766 23.484 6.785 1 98.81 143 ASN B CA 1
ATOM 3442 C C . ASN B 1 143 ? -21.328 22.234 7.465 1 98.81 143 ASN B C 1
ATOM 3444 O O . ASN B 1 143 ? -22.219 21.578 6.934 1 98.81 143 ASN B O 1
ATOM 3448 N N . ALA B 1 144 ? -20.781 21.906 8.547 1 98.81 144 ALA B N 1
ATOM 3449 C CA . ALA B 1 144 ? -21.25 20.812 9.406 1 98.81 144 ALA B CA 1
ATOM 3450 C C . ALA B 1 144 ? -21.438 21.297 10.836 1 98.81 144 ALA B C 1
ATOM 3452 O O . ALA B 1 144 ? -20.797 20.797 11.766 1 98.81 144 ALA B O 1
ATOM 3453 N N . PRO B 1 145 ? -22.359 22.172 11.07 1 98.25 145 PRO B N 1
ATOM 3454 C CA . PRO B 1 145 ? -22.484 22.859 12.359 1 98.25 145 PRO B CA 1
ATOM 3455 C C . PRO B 1 145 ? -22.844 21.906 13.5 1 98.25 145 PRO B C 1
ATOM 3457 O O . PRO B 1 145 ? -22.625 22.234 14.672 1 98.25 145 PRO B O 1
ATOM 3460 N N . ASP B 1 146 ? -23.375 20.719 13.242 1 98.62 146 ASP B N 1
ATOM 3461 C CA . ASP B 1 146 ? -23.781 19.797 14.297 1 98.62 146 ASP B CA 1
ATOM 3462 C C . ASP B 1 146 ? -22.641 18.875 14.695 1 98.62 146 ASP B C 1
ATOM 3464 O O . ASP B 1 146 ? -22.75 18.094 15.633 1 98.62 146 ASP B O 1
ATOM 3468 N N . ILE B 1 147 ? -21.562 18.891 14.008 1 98.81 147 ILE B N 1
ATOM 3469 C CA . ILE B 1 147 ? -20.375 18.125 14.344 1 98.81 147 ILE B CA 1
ATOM 3470 C C . ILE B 1 147 ? -19.375 19.016 15.07 1 98.81 147 ILE B C 1
ATOM 3472 O O . ILE B 1 147 ? -19 20.078 14.57 1 98.81 147 ILE B O 1
ATOM 3476 N N . PRO B 1 148 ? -18.984 18.578 16.234 1 98.62 148 PRO B N 1
ATOM 3477 C CA . PRO B 1 148 ? -18 19.406 16.969 1 98.62 148 PRO B CA 1
ATOM 3478 C C . PRO B 1 148 ? -16.75 19.688 16.141 1 98.62 148 PRO B C 1
ATOM 3480 O O . PRO B 1 148 ? -16.266 18.812 15.414 1 98.62 148 PRO B O 1
ATOM 3483 N N . ALA B 1 149 ? -16.203 20.906 16.234 1 98.31 149 ALA B N 1
ATOM 3484 C CA . ALA B 1 149 ? -15.023 21.344 15.508 1 98.31 149 ALA B CA 1
ATOM 3485 C C . ALA B 1 149 ? -13.836 20.422 15.789 1 98.31 149 ALA B C 1
ATOM 3487 O O . ALA B 1 149 ? -12.984 20.219 14.914 1 98.31 149 ALA B O 1
ATOM 3488 N N . SER B 1 150 ? -13.836 19.797 16.984 1 98.31 150 SER B N 1
ATOM 3489 C CA . SER B 1 150 ? -12.727 18.953 17.391 1 98.31 150 SER B CA 1
ATOM 3490 C C . SER B 1 150 ? -12.68 17.656 16.578 1 98.31 150 SER B C 1
ATOM 3492 O O . SER B 1 150 ? -11.727 16.891 16.688 1 98.31 150 SER B O 1
ATOM 3494 N N . ARG B 1 151 ? -13.719 17.453 15.734 1 98.69 151 ARG B N 1
ATOM 3495 C CA . ARG B 1 151 ? -13.797 16.219 14.945 1 98.69 151 ARG B CA 1
ATOM 3496 C C . ARG B 1 151 ? -13.195 16.422 13.562 1 98.69 151 ARG B C 1
ATOM 3498 O O . ARG B 1 151 ? -13.164 15.492 12.758 1 98.69 151 ARG B O 1
ATOM 3505 N N . PHE B 1 152 ? -12.68 17.641 13.258 1 98.88 152 PHE B N 1
ATOM 3506 C CA . PHE B 1 152 ? -12.109 17.938 11.945 1 98.88 152 PHE B CA 1
ATOM 3507 C C . PHE B 1 152 ? -10.602 18.156 12.055 1 98.88 152 PHE B C 1
ATOM 3509 O O . PHE B 1 152 ? -10.125 18.781 13 1 98.88 152 PHE B O 1
ATOM 3516 N N . SER B 1 153 ? -9.852 17.656 11.117 1 98.88 153 SER B N 1
ATOM 3517 C CA . SER B 1 153 ? -8.422 17.891 10.984 1 98.88 153 SER B CA 1
ATOM 3518 C C . SER B 1 153 ? -7.996 17.922 9.523 1 98.88 153 SER B C 1
ATOM 3520 O O . SER B 1 153 ? -8.695 17.391 8.656 1 98.88 153 SER B O 1
ATOM 3522 N N . ALA B 1 154 ? -6.988 18.625 9.195 1 98.81 154 ALA B N 1
ATOM 3523 C CA . ALA B 1 154 ? -6.328 18.594 7.895 1 98.81 154 ALA B CA 1
ATOM 3524 C C . ALA B 1 154 ? -4.965 17.906 7.988 1 98.81 154 ALA B C 1
ATOM 3526 O O . ALA B 1 154 ? -4.324 17.938 9.039 1 98.81 154 ALA B O 1
ATOM 3527 N N . LEU B 1 155 ? -4.516 17.359 6.895 1 98.75 155 LEU B N 1
ATOM 3528 C CA . LEU B 1 155 ? -3.309 16.531 6.914 1 98.75 155 LEU B CA 1
ATOM 3529 C C . LEU B 1 155 ? -2.059 17.406 6.934 1 98.75 155 LEU B C 1
ATOM 3531 O O . LEU B 1 155 ? -1.715 18.031 5.93 1 98.75 155 LEU B O 1
ATOM 3535 N N . THR B 1 156 ? -1.356 17.422 7.988 1 98.88 156 THR B N 1
ATOM 3536 C CA . THR B 1 156 ? -0.018 17.984 8.102 1 98.88 156 THR B CA 1
ATOM 3537 C C . THR B 1 156 ? 0.98 16.938 8.57 1 98.88 156 THR B C 1
ATOM 3539 O O . THR B 1 156 ? 2.178 17.203 8.68 1 98.88 156 THR B O 1
ATOM 3542 N N . ARG B 1 157 ? 0.482 15.734 8.828 1 98.81 157 ARG B N 1
ATOM 3543 C CA . ARG B 1 157 ? 1.315 14.594 9.195 1 98.81 157 ARG B CA 1
ATOM 3544 C C . ARG B 1 157 ? 2.314 14.273 8.094 1 98.81 157 ARG B C 1
ATOM 3546 O O . ARG B 1 157 ? 3.422 13.805 8.367 1 98.81 157 ARG B O 1
ATOM 3553 N N . LEU B 1 158 ? 1.934 14.508 6.797 1 98.81 158 LEU B N 1
ATOM 3554 C CA . LEU B 1 158 ? 2.873 14.289 5.699 1 98.81 158 LEU B CA 1
ATOM 3555 C C . LEU B 1 158 ? 4.129 15.133 5.887 1 98.81 158 LEU B C 1
ATOM 3557 O O . LEU B 1 158 ? 5.246 14.625 5.773 1 98.81 158 LEU B O 1
ATOM 3561 N N . ASP B 1 159 ? 3.963 16.391 6.203 1 98.88 159 ASP B N 1
ATOM 3562 C CA . ASP B 1 159 ? 5.078 17.297 6.461 1 98.88 159 ASP B CA 1
ATOM 3563 C C . ASP B 1 159 ? 5.863 16.859 7.699 1 98.88 159 ASP B C 1
ATOM 3565 O O . ASP B 1 159 ? 7.09 16.953 7.723 1 98.88 159 ASP B O 1
ATOM 3569 N N . HIS B 1 160 ? 5.086 16.469 8.695 1 98.88 160 HIS B N 1
ATOM 3570 C CA . HIS B 1 160 ? 5.668 15.938 9.922 1 98.88 160 HIS B CA 1
ATOM 3571 C C . HIS B 1 160 ? 6.594 14.766 9.633 1 98.88 160 HIS B C 1
ATOM 3573 O O . HIS B 1 160 ? 7.73 14.734 10.109 1 98.88 160 HIS B O 1
ATOM 3579 N N . ASN B 1 161 ? 6.133 13.789 8.836 1 98.88 161 ASN B N 1
ATOM 3580 C CA . ASN B 1 161 ? 6.934 12.625 8.484 1 98.88 161 ASN B CA 1
ATOM 3581 C C . ASN B 1 161 ? 8.125 13.008 7.609 1 98.88 161 ASN B C 1
ATOM 3583 O O . ASN B 1 161 ? 9.227 12.484 7.789 1 98.88 161 ASN B O 1
ATOM 3587 N N . ARG B 1 162 ? 7.902 13.93 6.637 1 98.94 162 ARG B N 1
ATOM 3588 C CA . ARG B 1 162 ? 9 14.438 5.82 1 98.94 162 ARG B CA 1
ATOM 3589 C C . ARG B 1 162 ? 10.102 15.039 6.691 1 98.94 162 ARG B C 1
ATOM 3591 O O . ARG B 1 162 ? 11.289 14.82 6.445 1 98.94 162 ARG B O 1
ATOM 3598 N N . ALA B 1 163 ? 9.688 15.812 7.695 1 98.94 163 ALA B N 1
ATOM 3599 C CA . ALA B 1 163 ? 10.641 16.453 8.602 1 98.94 163 ALA B CA 1
ATOM 3600 C C . ALA B 1 163 ? 11.453 15.406 9.367 1 98.94 163 ALA B C 1
ATOM 3602 O O . ALA B 1 163 ? 12.672 15.539 9.5 1 98.94 163 ALA B O 1
ATOM 3603 N N . ILE B 1 164 ? 10.766 14.398 9.812 1 98.88 164 ILE B N 1
ATOM 3604 C CA . ILE B 1 164 ? 11.445 13.32 10.523 1 98.88 164 ILE B CA 1
ATOM 3605 C C . ILE B 1 164 ? 12.477 12.672 9.602 1 98.88 164 ILE B C 1
ATOM 3607 O O . ILE B 1 164 ? 13.625 12.445 10 1 98.88 164 ILE B O 1
ATOM 3611 N N . GLY B 1 165 ? 12.078 12.375 8.383 1 98.5 165 GLY B N 1
ATOM 3612 C CA . GLY B 1 165 ? 12.992 11.781 7.43 1 98.5 165 GLY B CA 1
ATOM 3613 C C . GLY B 1 165 ? 14.227 12.633 7.18 1 98.5 165 GLY B C 1
ATOM 3614 O O . GLY B 1 165 ? 15.352 12.117 7.184 1 98.5 165 GLY B O 1
ATOM 3615 N N . GLN B 1 166 ? 14.047 13.93 6.953 1 98.69 166 GLN B N 1
ATOM 3616 C CA . GLN B 1 166 ? 15.156 14.844 6.684 1 98.69 166 GLN B CA 1
ATOM 3617 C C . GLN B 1 166 ? 16.094 14.945 7.887 1 98.69 166 GLN B C 1
ATOM 3619 O O . GLN B 1 166 ? 17.312 14.969 7.727 1 98.69 166 GLN B O 1
ATOM 3624 N N . LEU B 1 167 ? 15.461 15.062 9.07 1 98.81 167 LEU B N 1
ATOM 3625 C CA . LEU B 1 167 ? 16.266 15.172 10.281 1 98.81 167 LEU B CA 1
ATOM 3626 C C . LEU B 1 167 ? 17.062 13.891 10.523 1 98.81 167 LEU B C 1
ATOM 3628 O O . LEU B 1 167 ? 18.219 13.945 10.922 1 98.81 167 LEU B O 1
ATOM 3632 N N . ALA B 1 168 ? 16.453 12.719 10.312 1 98.56 168 ALA B N 1
ATOM 3633 C CA . ALA B 1 168 ? 17.141 11.438 10.438 1 98.56 168 ALA B CA 1
ATOM 3634 C C . ALA B 1 168 ? 18.344 11.367 9.516 1 98.56 168 ALA B C 1
ATOM 3636 O O . ALA B 1 168 ? 19.438 10.961 9.93 1 98.56 168 ALA B O 1
ATOM 3637 N N . ALA B 1 169 ? 18.188 11.797 8.297 1 97.81 169 ALA B N 1
ATOM 3638 C CA . ALA B 1 169 ? 19.266 11.789 7.324 1 97.81 169 ALA B CA 1
ATOM 3639 C C . ALA B 1 169 ? 20.406 12.711 7.75 1 97.81 169 ALA B C 1
ATOM 3641 O O . ALA B 1 169 ? 21.578 12.344 7.672 1 97.81 169 ALA B O 1
ATOM 3642 N N . LYS B 1 170 ? 20.062 13.922 8.195 1 98.44 170 LYS B N 1
ATOM 3643 C CA . LYS B 1 170 ? 21.047 14.93 8.609 1 98.44 170 LYS B CA 1
ATOM 3644 C C . LYS B 1 170 ? 21.859 14.445 9.797 1 98.44 170 LYS B C 1
ATOM 3646 O O . LYS B 1 170 ? 23.078 14.703 9.875 1 98.44 170 LYS B O 1
ATOM 3651 N N . THR B 1 171 ? 21.266 13.766 10.727 1 98.38 171 THR B N 1
ATOM 3652 C CA . THR B 1 171 ? 21.906 13.43 11.992 1 98.38 171 THR B CA 1
ATOM 3653 C C . THR B 1 171 ? 22.391 11.977 11.992 1 98.38 171 THR B C 1
ATOM 3655 O O . THR B 1 171 ? 23 11.523 12.953 1 98.38 171 THR B O 1
ATOM 3658 N N . HIS B 1 172 ? 22.047 11.195 10.906 1 96.69 172 HIS B N 1
ATOM 3659 C CA . HIS B 1 172 ? 22.359 9.773 10.797 1 96.69 172 HIS B CA 1
ATOM 3660 C C . HIS B 1 172 ? 21.734 8.984 11.938 1 96.69 172 HIS B C 1
ATOM 3662 O O . HIS B 1 172 ? 22.328 8.023 12.438 1 96.69 172 HIS B O 1
ATOM 3668 N N . ALA B 1 173 ? 20.594 9.492 12.422 1 97.25 173 ALA B N 1
ATOM 3669 C CA . ALA B 1 173 ? 19.828 8.789 13.453 1 97.25 173 ALA B CA 1
ATOM 3670 C C . ALA B 1 173 ? 18.766 7.895 12.82 1 97.25 173 ALA B C 1
ATOM 3672 O O . ALA B 1 173 ? 18.422 8.055 11.648 1 97.25 173 ALA B O 1
ATOM 3673 N N . ARG B 1 174 ? 18.328 6.922 13.641 1 95.69 174 ARG B N 1
ATOM 3674 C CA . ARG B 1 174 ? 17.156 6.16 13.227 1 95.69 174 ARG B CA 1
ATOM 3675 C C . ARG B 1 174 ? 15.883 7.004 13.344 1 95.69 174 ARG B C 1
ATOM 3677 O O . ARG B 1 174 ? 15.75 7.812 14.266 1 95.69 174 ARG B O 1
ATOM 3684 N N . VAL B 1 175 ? 14.922 6.781 12.422 1 96.69 175 VAL B N 1
ATOM 3685 C CA . VAL B 1 175 ? 13.656 7.496 12.414 1 96.69 175 VAL B CA 1
ATOM 3686 C C . VAL B 1 175 ? 12.953 7.328 13.758 1 96.69 175 VAL B C 1
ATOM 3688 O O . VAL B 1 175 ? 12.359 8.273 14.281 1 96.69 175 VAL B O 1
ATOM 3691 N N . GLY B 1 176 ? 13.062 6.105 14.336 1 94.19 176 GLY B N 1
ATOM 3692 C CA . GLY B 1 176 ? 12.391 5.797 15.586 1 94.19 176 GLY B CA 1
ATOM 3693 C C . GLY B 1 176 ? 12.961 6.547 16.781 1 94.19 176 GLY B C 1
ATOM 3694 O O . GLY B 1 176 ? 12.336 6.613 17.828 1 94.19 176 GLY B O 1
ATOM 3695 N N . ASP B 1 177 ? 14.141 7.156 16.578 1 96.19 177 ASP B N 1
ATOM 3696 C CA . ASP B 1 177 ? 14.797 7.883 17.672 1 96.19 177 ASP B CA 1
ATOM 3697 C C . ASP B 1 177 ? 14.422 9.367 17.641 1 96.19 177 ASP B C 1
ATOM 3699 O O . ASP B 1 177 ? 14.844 10.133 18.516 1 96.19 177 ASP B O 1
ATOM 3703 N N . ILE B 1 178 ? 13.688 9.797 16.672 1 98.25 178 ILE B N 1
ATOM 3704 C CA . ILE B 1 178 ? 13.266 11.188 16.547 1 98.25 178 ILE B CA 1
ATOM 3705 C C . ILE B 1 178 ? 11.875 11.359 17.156 1 98.25 178 ILE B C 1
ATOM 3707 O O . ILE B 1 178 ? 10.93 10.664 16.766 1 98.25 178 ILE B O 1
ATOM 3711 N N . ARG B 1 179 ? 11.734 12.227 18.125 1 98.31 179 ARG B N 1
ATOM 3712 C CA . ARG B 1 179 ? 10.492 12.469 18.844 1 98.31 179 ARG B CA 1
ATOM 3713 C C . ARG B 1 179 ? 10.188 13.961 18.922 1 98.31 179 ARG B C 1
ATOM 3715 O O . ARG B 1 179 ? 11.07 14.797 18.703 1 98.31 179 ARG B O 1
ATOM 3722 N N . LYS B 1 180 ? 8.922 14.25 19.172 1 98.75 180 LYS B N 1
ATOM 3723 C CA . LYS B 1 180 ? 8.453 15.602 19.453 1 98.75 180 LYS B CA 1
ATOM 3724 C C . LYS B 1 180 ? 8.688 16.531 18.281 1 98.75 180 LYS B C 1
ATOM 3726 O O . LYS B 1 180 ? 9.094 17.688 18.453 1 98.75 180 LYS B O 1
ATOM 3731 N N . MET B 1 181 ? 8.57 15.953 17.062 1 98.88 181 MET B N 1
ATOM 3732 C CA . MET B 1 181 ? 8.586 16.766 15.852 1 98.88 181 MET B CA 1
ATOM 3733 C C . MET B 1 181 ? 7.32 17.609 15.75 1 98.88 181 MET B C 1
ATOM 3735 O O . MET B 1 181 ? 6.227 17.156 16.078 1 98.88 181 MET B O 1
ATOM 3739 N N . THR B 1 182 ? 7.484 18.906 15.281 1 98.88 182 THR B N 1
ATOM 3740 C CA . THR B 1 182 ? 6.34 19.797 15.156 1 98.88 182 THR B CA 1
ATOM 3741 C C . THR B 1 182 ? 6.332 20.469 13.781 1 98.88 182 THR B C 1
ATOM 3743 O O . THR B 1 182 ? 7.363 20.953 13.32 1 98.88 182 THR B O 1
ATOM 3746 N N . VAL B 1 183 ? 5.246 20.406 13.156 1 98.94 183 VAL B N 1
ATOM 3747 C CA . VAL B 1 183 ? 4.957 21.25 12.008 1 98.94 183 VAL B CA 1
ATOM 3748 C C . VAL B 1 183 ? 3.869 22.266 12.375 1 98.94 183 VAL B C 1
ATOM 3750 O O . VAL B 1 183 ? 2.76 21.875 12.75 1 98.94 183 VAL B O 1
ATOM 3753 N N . TRP B 1 184 ? 4.176 23.531 12.328 1 98.88 184 TRP B N 1
ATOM 3754 C CA . TRP B 1 184 ? 3.213 24.594 12.617 1 98.88 184 TRP B CA 1
ATOM 3755 C C . TRP B 1 184 ? 2.531 25.078 11.344 1 98.88 184 TRP B C 1
ATOM 3757 O O . TRP B 1 184 ? 3.18 25.219 10.305 1 98.88 184 TRP B O 1
ATOM 3767 N N . GLY B 1 185 ? 1.279 25.328 11.422 1 98.75 185 GLY B N 1
ATOM 3768 C CA . GLY B 1 185 ? 0.618 26.188 10.445 1 98.75 185 GLY B CA 1
ATOM 3769 C C . GLY B 1 185 ? -0.027 25.406 9.312 1 98.75 185 GLY B C 1
ATOM 3770 O O . GLY B 1 185 ? -0.787 24.469 9.547 1 98.75 185 GLY B O 1
ATOM 3771 N N . ASN B 1 186 ? 0.246 25.797 8.102 1 98.5 186 ASN B N 1
ATOM 3772 C CA . ASN B 1 186 ? -0.45 25.375 6.887 1 98.5 186 ASN B CA 1
ATOM 3773 C C . ASN B 1 186 ? 0.297 24.266 6.164 1 98.5 186 ASN B C 1
ATOM 3775 O O . ASN B 1 186 ? 1.527 24.203 6.203 1 98.5 186 ASN B O 1
ATOM 3779 N N . HIS B 1 187 ? -0.409 23.281 5.578 1 98.06 187 HIS B N 1
ATOM 3780 C CA . HIS B 1 187 ? 0.199 22.438 4.551 1 98.06 187 HIS B CA 1
ATOM 3781 C C . HIS B 1 187 ? 0.381 23.219 3.248 1 98.06 187 HIS B C 1
ATOM 3783 O O . HIS B 1 187 ? -0.414 23.062 2.318 1 98.06 187 HIS B O 1
ATOM 3789 N N . SER B 1 188 ? 1.35 23.984 3.123 1 96.44 188 SER B N 1
ATOM 3790 C CA . SER B 1 188 ? 1.72 24.844 2.002 1 96.44 188 SER B CA 1
ATOM 3791 C C . SER B 1 188 ? 3.199 25.219 2.053 1 96.44 188 SER B C 1
ATOM 3793 O O . SER B 1 188 ? 3.967 24.625 2.809 1 96.44 188 SER B O 1
ATOM 3795 N N . ALA B 1 189 ? 3.58 26.141 1.237 1 95.31 189 ALA B N 1
ATOM 3796 C CA . ALA B 1 189 ? 4.977 26.562 1.205 1 95.31 189 ALA B CA 1
ATOM 3797 C C . ALA B 1 189 ? 5.348 27.312 2.486 1 95.31 189 ALA B C 1
ATOM 3799 O O . ALA B 1 189 ? 6.527 27.406 2.83 1 95.31 189 ALA B O 1
ATOM 3800 N N . THR B 1 190 ? 4.348 27.781 3.256 1 97.69 190 THR B N 1
ATOM 3801 C CA . THR B 1 190 ? 4.652 28.562 4.441 1 97.69 190 THR B CA 1
ATOM 3802 C C . THR B 1 190 ? 4.742 27.672 5.68 1 97.69 190 THR B C 1
ATOM 3804 O O . THR B 1 190 ? 4.977 28.156 6.785 1 97.69 190 THR B O 1
ATOM 3807 N N . GLN B 1 191 ? 4.48 26.328 5.461 1 98.62 191 GLN B N 1
ATOM 3808 C CA . GLN B 1 191 ? 4.57 25.406 6.59 1 98.62 191 GLN B CA 1
ATOM 3809 C C . GLN B 1 191 ? 5.887 25.594 7.34 1 98.62 191 GLN B C 1
ATOM 3811 O O . GLN B 1 191 ? 6.902 25.969 6.746 1 98.62 191 GLN B O 1
ATOM 3816 N N . TYR B 1 192 ? 5.82 25.281 8.672 1 98.88 192 TYR B N 1
ATOM 3817 C CA . TYR B 1 192 ? 7.023 25.5 9.469 1 98.88 192 TYR B CA 1
ATOM 3818 C C . TYR B 1 192 ? 7.371 24.25 10.273 1 98.88 192 TYR B C 1
ATOM 3820 O O . TYR B 1 192 ? 6.879 24.078 11.391 1 98.88 192 TYR B O 1
ATOM 3828 N N . PRO B 1 193 ? 8.211 23.312 9.688 1 98.94 193 PRO B N 1
ATOM 3829 C CA . PRO B 1 193 ? 8.797 22.25 10.523 1 98.94 193 PRO B CA 1
ATOM 3830 C C . PRO B 1 193 ? 9.789 22.797 11.547 1 98.94 193 PRO B C 1
ATOM 3832 O O . PRO B 1 193 ? 10.766 23.453 11.18 1 98.94 193 PRO B O 1
ATOM 3835 N N . ASP B 1 194 ? 9.516 22.594 12.781 1 98.88 194 ASP B N 1
ATOM 3836 C CA . ASP B 1 194 ? 10.25 23.156 13.906 1 98.88 194 ASP B CA 1
ATOM 3837 C C . ASP B 1 194 ? 10.961 22.078 14.703 1 98.88 194 ASP B C 1
ATOM 3839 O O . ASP B 1 194 ? 10.312 21.188 15.281 1 98.88 194 ASP B O 1
ATOM 3843 N N . ILE B 1 195 ? 12.336 22.141 14.828 1 98.81 195 ILE B N 1
ATOM 3844 C CA . ILE B 1 195 ? 13.062 21.062 15.484 1 98.81 195 ILE B CA 1
ATOM 3845 C C . ILE B 1 195 ? 13.594 21.547 16.828 1 98.81 195 ILE B C 1
ATOM 3847 O O . ILE B 1 195 ? 14.391 20.859 17.469 1 98.81 195 ILE B O 1
ATOM 3851 N N . PHE B 1 196 ? 13.125 22.75 17.297 1 98.75 196 PHE B N 1
ATOM 3852 C CA . PHE B 1 196 ? 13.695 23.344 18.5 1 98.75 196 PHE B CA 1
ATOM 3853 C C . PHE B 1 196 ? 13.219 22.609 19.734 1 98.75 196 PHE B C 1
ATOM 3855 O O . PHE B 1 196 ? 13.82 22.734 20.812 1 98.75 196 PHE B O 1
ATOM 3862 N N . HIS B 1 197 ? 12.141 21.891 19.703 1 98.75 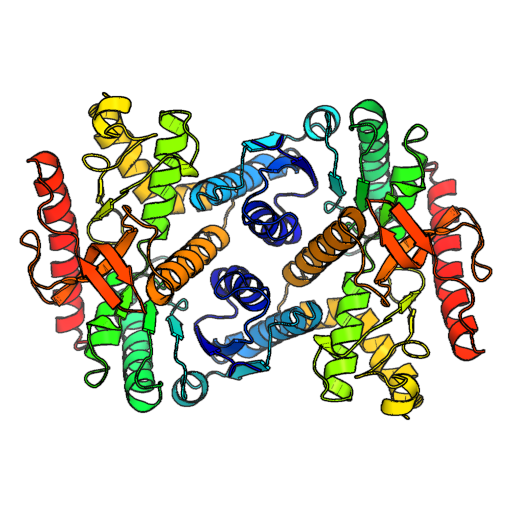197 HIS B N 1
ATOM 3863 C CA . HIS B 1 197 ? 11.703 21.062 20.828 1 98.75 197 HIS B CA 1
ATOM 3864 C C . HIS B 1 197 ? 11.781 19.578 20.484 1 98.75 197 HIS B C 1
ATOM 3866 O O . HIS B 1 197 ? 11.453 18.734 21.312 1 98.75 197 HIS B O 1
ATOM 3872 N N . ALA B 1 198 ? 12.109 19.25 19.203 1 98.81 198 ALA B N 1
ATOM 3873 C CA . ALA B 1 198 ? 12.273 17.859 18.812 1 98.81 198 ALA B CA 1
ATOM 3874 C C . ALA B 1 198 ? 13.484 17.234 19.5 1 98.81 198 ALA B C 1
ATOM 3876 O O . ALA B 1 198 ? 14.336 17.938 20.047 1 98.81 198 ALA B O 1
ATOM 3877 N N . GLU B 1 199 ? 13.484 15.93 19.516 1 98.81 199 GLU B N 1
ATOM 3878 C CA . GLU B 1 199 ? 14.586 15.188 20.141 1 98.81 199 GLU B CA 1
ATOM 3879 C C . GLU B 1 199 ? 15.164 14.156 19.172 1 98.81 199 GLU B C 1
ATOM 3881 O O . GLU B 1 199 ? 14.43 13.539 18.406 1 98.81 199 GLU B O 1
ATOM 3886 N N . VAL B 1 200 ? 16.453 14.031 19.125 1 98.62 200 VAL B N 1
ATOM 3887 C CA . VAL B 1 200 ? 17.188 12.938 18.5 1 98.62 200 VAL B CA 1
ATOM 3888 C C . VAL B 1 200 ? 17.844 12.078 19.578 1 98.62 200 VAL B C 1
ATOM 3890 O O . VAL B 1 200 ? 18.812 12.508 20.203 1 98.62 200 VAL B O 1
ATOM 3893 N N . ALA B 1 201 ? 17.312 10.914 19.766 1 97.44 201 ALA B N 1
ATOM 3894 C CA . ALA B 1 201 ? 17.828 9.992 20.781 1 97.44 201 ALA B CA 1
ATOM 3895 C C . ALA B 1 201 ? 17.891 10.664 22.141 1 97.44 201 ALA B C 1
ATOM 3897 O O . ALA B 1 201 ? 18.906 10.57 22.844 1 97.44 201 ALA B O 1
ATOM 3898 N N . GLY B 1 202 ? 16.906 11.438 22.453 1 97.81 202 GLY B N 1
ATOM 3899 C CA . GLY B 1 202 ? 16.766 12.016 23.781 1 97.81 202 GLY B CA 1
ATOM 3900 C C . GLY B 1 202 ? 17.438 13.367 23.922 1 97.81 202 GLY B C 1
ATOM 3901 O O . GLY B 1 202 ? 17.297 14.031 24.953 1 97.81 202 GLY B O 1
ATOM 3902 N N . ARG B 1 203 ? 18.125 13.781 22.906 1 98.69 203 ARG B N 1
ATOM 3903 C CA . ARG B 1 203 ? 18.797 15.078 22.922 1 98.69 203 ARG B CA 1
ATOM 3904 C C . ARG B 1 203 ? 18.062 16.078 22.047 1 98.69 203 ARG B C 1
ATOM 3906 O O . ARG B 1 203 ? 17.484 15.711 21.016 1 98.69 203 ARG B O 1
ATOM 3913 N N . ASN B 1 204 ? 18.156 17.328 22.469 1 98.69 204 ASN B N 1
ATOM 3914 C CA . ASN B 1 204 ? 17.5 18.359 21.672 1 98.69 204 ASN B CA 1
ATOM 3915 C C . ASN B 1 204 ? 18.016 18.344 20.234 1 98.69 204 ASN B C 1
ATOM 3917 O O . ASN B 1 204 ? 19.219 18.391 19.984 1 98.69 204 ASN B O 1
ATOM 3921 N N . ALA B 1 205 ? 17.094 18.297 19.281 1 98.88 205 ALA B N 1
ATOM 3922 C CA . ALA B 1 205 ? 17.438 18.125 17.859 1 98.88 205 ALA B CA 1
ATOM 3923 C C . ALA B 1 205 ? 18.203 19.328 17.328 1 98.88 205 ALA B C 1
ATOM 3925 O O . ALA B 1 205 ? 19.156 19.172 16.578 1 98.88 205 ALA B O 1
ATOM 3926 N N . ALA B 1 206 ? 17.719 20.562 17.672 1 98.69 206 ALA B N 1
ATOM 3927 C CA . ALA B 1 206 ? 18.406 21.766 17.188 1 98.69 206 ALA B CA 1
ATOM 3928 C C . ALA B 1 206 ? 19.844 21.812 17.688 1 98.69 206 ALA B C 1
ATOM 3930 O O . ALA B 1 206 ? 20.734 22.266 16.969 1 98.69 206 ALA B O 1
ATOM 3931 N N . GLU B 1 207 ? 20.062 21.344 18.906 1 98.44 207 GLU B N 1
ATOM 3932 C CA . GLU B 1 207 ? 21.422 21.281 19.469 1 98.44 207 GLU B CA 1
ATOM 3933 C C . GLU B 1 207 ? 22.25 20.219 18.766 1 98.44 207 GLU B C 1
ATOM 3935 O O . GLU B 1 207 ? 23.438 20.438 18.484 1 98.44 207 GLU B O 1
ATOM 3940 N N . VAL B 1 208 ? 21.672 19.062 18.469 1 98.62 208 VAL B N 1
ATOM 3941 C CA . VAL B 1 208 ? 22.375 17.984 17.781 1 98.62 208 VAL B CA 1
ATOM 3942 C C . VAL B 1 208 ? 22.781 18.453 16.391 1 98.62 208 VAL B C 1
ATOM 3944 O O . VAL B 1 208 ? 23.922 18.219 15.961 1 98.62 208 VAL B O 1
ATOM 3947 N N . VAL B 1 209 ? 21.859 19.109 15.68 1 98.56 209 VAL B N 1
ATOM 3948 C CA . VAL B 1 209 ? 22.156 19.609 14.344 1 98.56 209 VAL B CA 1
ATOM 3949 C C . VAL B 1 209 ? 23.188 20.734 14.43 1 98.56 209 VAL B C 1
ATOM 3951 O O . VAL B 1 209 ? 24.156 20.766 13.664 1 98.56 209 VAL B O 1
ATOM 3954 N N . ASN B 1 210 ? 23.016 21.672 15.375 1 98.38 210 ASN B N 1
ATOM 3955 C CA . ASN B 1 210 ? 23.906 22.797 15.656 1 98.38 210 ASN B CA 1
ATOM 3956 C C . ASN B 1 210 ? 24.281 23.547 14.375 1 98.38 210 ASN B C 1
ATOM 3958 O O . ASN B 1 210 ? 25.453 23.797 14.117 1 98.38 210 ASN B O 1
ATOM 3962 N N . ASP B 1 211 ? 23.375 23.844 13.5 1 98.38 211 ASP B N 1
ATOM 3963 C CA . ASP B 1 211 ? 23.547 24.484 12.203 1 98.38 211 ASP B CA 1
ATOM 3964 C C . ASP B 1 211 ? 22.297 25.266 11.797 1 98.38 211 ASP B C 1
ATOM 3966 O O . ASP B 1 211 ? 21.469 24.75 11.039 1 98.38 211 ASP B O 1
ATOM 3970 N N . GLN B 1 212 ? 22.172 26.562 12.289 1 98 212 GLN B N 1
ATOM 3971 C CA . GLN B 1 212 ? 21 27.391 12.031 1 98 212 GLN B CA 1
ATOM 3972 C C . GLN B 1 212 ? 20.797 27.609 10.531 1 98 212 GLN B C 1
ATOM 3974 O O . GLN B 1 212 ? 19.672 27.719 10.062 1 98 212 GLN B O 1
ATOM 3979 N N . ASP B 1 213 ? 21.859 27.719 9.836 1 98.56 213 ASP B N 1
ATOM 3980 C CA . ASP B 1 213 ? 21.781 27.906 8.391 1 98.56 213 ASP B CA 1
ATOM 3981 C C . ASP B 1 213 ? 21.109 26.703 7.723 1 98.56 213 ASP B C 1
ATOM 3983 O O . ASP B 1 213 ? 20.281 26.859 6.832 1 98.56 213 ASP B O 1
ATOM 3987 N N . TRP B 1 214 ? 21.469 25.469 8.102 1 98.81 214 TRP B N 1
ATOM 3988 C CA . TRP B 1 214 ? 20.828 24.266 7.57 1 98.81 214 TRP B CA 1
ATOM 3989 C C . TRP B 1 214 ? 19.344 24.25 7.898 1 98.81 214 TRP B C 1
ATOM 3991 O O . TRP B 1 214 ? 18.516 23.906 7.047 1 98.81 214 TRP B O 1
ATOM 4001 N N . ILE B 1 215 ? 18.984 24.609 9.125 1 98.75 215 ILE B N 1
ATOM 4002 C CA . ILE B 1 215 ? 17.594 24.609 9.562 1 98.75 215 ILE B CA 1
ATOM 4003 C C . ILE B 1 215 ? 16.781 25.547 8.68 1 98.75 215 ILE B C 1
ATOM 4005 O O . ILE B 1 215 ? 15.758 25.141 8.102 1 98.75 215 ILE B O 1
ATOM 4009 N N . GLU B 1 216 ? 17.281 26.766 8.523 1 98.31 216 GLU B N 1
ATOM 4010 C CA . GLU B 1 216 ? 16.516 27.844 7.918 1 98.31 216 GLU B CA 1
ATOM 4011 C C . GLU B 1 216 ? 16.531 27.75 6.398 1 98.31 216 GLU B C 1
ATOM 4013 O O . GLU B 1 216 ? 15.516 28.016 5.742 1 98.31 216 GLU B O 1
ATOM 4018 N N . ASN B 1 217 ? 17.594 27.281 5.812 1 98.5 217 ASN B N 1
ATOM 4019 C CA . ASN B 1 217 ? 17.766 27.453 4.371 1 98.5 217 ASN B CA 1
ATOM 4020 C C . ASN B 1 217 ? 17.844 26.109 3.65 1 98.5 217 ASN B C 1
ATOM 4022 O O . ASN B 1 217 ? 17.906 26.062 2.42 1 98.5 217 ASN B O 1
ATOM 4026 N N . GLU B 1 218 ? 17.812 25.016 4.336 1 98.75 218 GLU B N 1
ATOM 4027 C CA . GLU B 1 218 ? 17.812 23.703 3.713 1 98.75 218 GLU B CA 1
ATOM 4028 C C . GLU B 1 218 ? 16.672 22.828 4.238 1 98.75 218 GLU B C 1
ATOM 4030 O O . GLU B 1 218 ? 15.82 22.375 3.467 1 98.75 218 GLU B O 1
ATOM 4035 N N . PHE B 1 219 ? 16.609 22.656 5.57 1 98.81 219 PHE B N 1
ATOM 4036 C CA . PHE B 1 219 ? 15.641 21.781 6.203 1 98.81 219 PHE B CA 1
ATOM 4037 C C . PHE B 1 219 ? 14.219 22.234 5.91 1 98.81 219 PHE B C 1
ATOM 4039 O O . PHE B 1 219 ? 13.422 21.5 5.332 1 98.81 219 PHE B O 1
ATOM 4046 N N . ILE B 1 220 ? 13.859 23.484 6.258 1 98.88 220 ILE B N 1
ATOM 4047 C CA . ILE B 1 220 ? 12.508 24.016 6.133 1 98.88 220 ILE B CA 1
ATOM 4048 C C . ILE B 1 220 ? 12.094 24.031 4.664 1 98.88 220 ILE B C 1
ATOM 4050 O O . ILE B 1 220 ? 11.062 23.484 4.289 1 98.88 220 ILE B O 1
ATOM 4054 N N . PRO B 1 221 ? 12.984 24.547 3.713 1 98.69 221 PRO B N 1
ATOM 4055 C CA . PRO B 1 221 ? 12.586 24.547 2.303 1 98.69 221 PRO B CA 1
ATOM 4056 C C . PRO B 1 221 ? 12.477 23.141 1.713 1 98.69 221 PRO B C 1
ATOM 4058 O O . PRO B 1 221 ? 11.633 22.906 0.848 1 98.69 221 PRO B O 1
ATOM 4061 N N . THR B 1 222 ? 13.312 22.172 2.16 1 98.75 222 THR B N 1
ATOM 4062 C CA . THR B 1 222 ? 13.273 20.812 1.642 1 98.75 222 THR B CA 1
ATOM 4063 C C . THR B 1 222 ? 11.953 20.141 2.006 1 98.75 222 THR B C 1
ATOM 4065 O O . THR B 1 222 ? 11.312 19.516 1.155 1 98.75 222 THR B O 1
ATOM 4068 N N . VAL B 1 223 ? 11.516 20.297 3.25 1 98.81 223 VAL B N 1
ATOM 4069 C CA . VAL B 1 223 ? 10.258 19.703 3.691 1 98.81 223 VAL B CA 1
ATOM 4070 C C . VAL B 1 223 ? 9.102 20.328 2.914 1 98.81 223 VAL B C 1
ATOM 4072 O O . VAL B 1 223 ? 8.25 19.609 2.383 1 98.81 223 VAL B O 1
ATOM 4075 N N . ALA B 1 224 ? 9.094 21.656 2.785 1 98.38 224 ALA B N 1
ATOM 4076 C CA . ALA B 1 224 ? 8 22.375 2.129 1 98.38 224 ALA B CA 1
ATOM 4077 C C . ALA B 1 224 ? 7.953 22.047 0.638 1 98.38 224 ALA B C 1
ATOM 4079 O O . ALA B 1 224 ? 6.875 21.969 0.049 1 98.38 224 ALA B O 1
ATOM 4080 N N . GLY B 1 225 ? 9.117 21.859 -0.024 1 98 225 GLY B N 1
ATOM 4081 C CA . GLY B 1 225 ? 9.219 21.672 -1.464 1 98 225 GLY B CA 1
ATOM 4082 C C . GLY B 1 225 ? 9.281 20.219 -1.882 1 98 225 GLY B C 1
ATOM 4083 O O . GLY B 1 225 ? 9.5 19.922 -3.055 1 98 225 GLY B O 1
ATOM 4084 N N . ARG B 1 226 ? 9.109 19.312 -0.942 1 98.44 226 ARG B N 1
ATOM 4085 C CA . ARG B 1 226 ? 9.352 17.891 -1.194 1 98.44 226 ARG B CA 1
ATOM 4086 C C . ARG B 1 226 ? 8.406 17.359 -2.268 1 98.44 226 ARG B C 1
ATOM 4088 O O . ARG B 1 226 ? 8.805 16.531 -3.098 1 98.44 226 ARG B O 1
ATOM 4095 N N . GLY B 1 227 ? 7.102 17.766 -2.254 1 97.06 227 GLY B N 1
ATOM 4096 C CA . GLY B 1 227 ? 6.172 17.344 -3.287 1 97.06 227 GLY B CA 1
ATOM 4097 C C . GLY B 1 227 ? 6.652 17.656 -4.691 1 97.06 227 GLY B C 1
ATOM 4098 O O . GLY B 1 227 ? 6.562 16.828 -5.586 1 97.06 227 GLY B O 1
ATOM 4099 N N . ALA B 1 228 ? 7.156 18.859 -4.859 1 96.75 228 ALA B N 1
ATOM 4100 C CA . ALA B 1 228 ? 7.672 19.281 -6.16 1 96.75 228 ALA B CA 1
ATOM 4101 C C . ALA B 1 228 ? 8.883 18.438 -6.562 1 96.75 228 ALA B C 1
ATOM 4103 O O . ALA B 1 228 ? 9.039 18.078 -7.734 1 96.75 228 ALA B O 1
ATOM 4104 N N . ALA B 1 229 ? 9.758 18.141 -5.57 1 98.25 229 ALA B N 1
ATOM 4105 C CA . ALA B 1 229 ? 10.945 17.328 -5.848 1 98.25 229 ALA B CA 1
ATOM 4106 C C . ALA B 1 229 ? 10.547 15.938 -6.324 1 98.25 229 ALA B C 1
ATOM 4108 O O . ALA B 1 229 ? 11.164 15.391 -7.242 1 98.25 229 ALA B O 1
ATOM 4109 N N . ILE B 1 230 ? 9.555 15.391 -5.758 1 98.38 230 ILE B N 1
ATOM 4110 C CA . ILE B 1 230 ? 9.078 14.062 -6.117 1 98.38 230 ILE B CA 1
ATOM 4111 C C . ILE B 1 230 ? 8.469 14.086 -7.516 1 98.38 230 ILE B C 1
ATOM 4113 O O . ILE B 1 230 ? 8.734 13.203 -8.336 1 98.38 230 ILE B O 1
ATOM 4117 N N . ILE B 1 231 ? 7.641 15.086 -7.766 1 97 231 ILE B N 1
ATOM 4118 C CA . ILE B 1 231 ? 7.039 15.203 -9.094 1 97 231 ILE B CA 1
ATOM 4119 C C . ILE B 1 231 ? 8.133 15.297 -10.148 1 97 231 ILE B C 1
ATOM 4121 O O . ILE B 1 231 ? 8.047 14.656 -11.203 1 97 231 ILE B O 1
ATOM 4125 N N . GLU B 1 232 ? 9.141 16.094 -9.852 1 97.94 232 GLU B N 1
ATOM 4126 C CA . GLU B 1 232 ? 10.242 16.25 -10.789 1 97.94 232 GLU B CA 1
ATOM 4127 C C . GLU B 1 232 ? 10.961 14.922 -11.031 1 97.94 232 GLU B C 1
ATOM 4129 O O . GLU B 1 232 ? 11.336 14.609 -12.164 1 97.94 232 GLU B O 1
ATOM 4134 N N . ALA B 1 233 ? 11.156 14.141 -10.016 1 98.12 233 ALA B N 1
ATOM 4135 C CA . ALA B 1 233 ? 11.914 12.891 -10.102 1 98.12 233 ALA B CA 1
ATOM 4136 C C . ALA B 1 233 ? 11.062 11.773 -10.695 1 98.12 233 ALA B C 1
ATOM 4138 O O . ALA B 1 233 ? 11.5 11.07 -11.617 1 98.12 233 ALA B O 1
ATOM 4139 N N . ARG B 1 234 ? 9.867 11.609 -10.242 1 96.5 234 ARG B N 1
ATOM 4140 C CA . ARG B 1 234 ? 9.047 10.438 -10.539 1 96.5 234 ARG B CA 1
ATOM 4141 C C . ARG B 1 234 ? 8.109 10.719 -11.711 1 96.5 234 ARG B C 1
ATOM 4143 O O . ARG B 1 234 ? 7.59 9.789 -12.328 1 96.5 234 ARG B O 1
ATOM 4150 N N . GLY B 1 235 ? 7.816 12.031 -11.969 1 95.56 235 GLY B N 1
ATOM 4151 C CA . GLY B 1 235 ? 6.82 12.391 -12.961 1 95.56 235 GLY B CA 1
ATOM 4152 C C . GLY B 1 235 ? 5.398 12.273 -12.453 1 95.56 235 GLY B C 1
ATOM 4153 O O . GLY B 1 235 ? 4.445 12.359 -13.227 1 95.56 235 GLY B O 1
ATOM 4154 N N . ALA B 1 236 ? 5.223 11.977 -11.148 1 94.88 236 ALA B N 1
ATOM 4155 C CA . ALA B 1 236 ? 3.912 11.844 -10.516 1 94.88 236 ALA B CA 1
ATOM 4156 C C . ALA B 1 236 ? 3.943 12.344 -9.07 1 94.88 236 ALA B C 1
ATOM 4158 O O . ALA B 1 236 ? 5 12.367 -8.438 1 94.88 236 ALA B O 1
ATOM 4159 N N . SER B 1 237 ? 2.787 12.688 -8.57 1 94.44 237 SER B N 1
ATOM 4160 C CA . SER B 1 237 ? 2.68 13.219 -7.215 1 94.44 237 SER B CA 1
ATOM 4161 C C . SER B 1 237 ? 2.955 12.141 -6.172 1 94.44 237 SER B C 1
ATOM 4163 O O . SER B 1 237 ? 2.953 10.953 -6.488 1 94.44 237 SER B O 1
ATOM 4165 N N . SER B 1 238 ? 3.146 12.555 -4.934 1 96.5 238 SER B N 1
ATOM 4166 C CA . SER B 1 238 ? 3.535 11.695 -3.82 1 96.5 238 SER B CA 1
ATOM 4167 C C . SER B 1 238 ? 2.326 10.977 -3.227 1 96.5 238 SER B C 1
ATOM 4169 O O . SER B 1 238 ? 1.987 11.188 -2.059 1 96.5 238 SER B O 1
ATOM 4171 N N . ALA B 1 239 ? 1.809 10.055 -3.926 1 97.69 239 ALA B N 1
ATOM 4172 C CA . ALA B 1 239 ? 0.572 9.391 -3.521 1 97.69 239 ALA B CA 1
ATOM 4173 C C . ALA B 1 239 ? 0.818 8.438 -2.355 1 97.69 239 ALA B C 1
ATOM 4175 O O . ALA B 1 239 ? 0.069 8.438 -1.376 1 97.69 239 ALA B O 1
ATOM 4176 N N . ALA B 1 240 ? 1.906 7.695 -2.385 1 98.44 240 ALA B N 1
ATOM 4177 C CA . ALA B 1 240 ? 2.152 6.664 -1.38 1 98.44 240 ALA B CA 1
ATOM 4178 C C . ALA B 1 240 ? 2.484 7.285 -0.027 1 98.44 240 ALA B C 1
ATOM 4180 O O . ALA B 1 240 ? 2.004 6.824 1.011 1 98.44 240 ALA B O 1
ATOM 4181 N N . SER B 1 241 ? 3.336 8.32 -0.036 1 98.75 241 SER B N 1
ATOM 4182 C CA . SER B 1 241 ? 3.693 8.945 1.231 1 98.75 241 SER B CA 1
ATOM 4183 C C . SER B 1 241 ? 2.518 9.727 1.812 1 98.75 241 SER B C 1
ATOM 4185 O O . SER B 1 241 ? 2.344 9.781 3.031 1 98.75 241 SER B O 1
ATOM 4187 N N . ALA B 1 242 ? 1.692 10.359 0.933 1 98.69 242 ALA B N 1
ATOM 4188 C CA . ALA B 1 242 ? 0.476 11.008 1.413 1 98.69 242 ALA B CA 1
ATOM 4189 C C . ALA B 1 242 ? -0.483 9.992 2.029 1 98.69 242 ALA B C 1
ATOM 4191 O O . ALA B 1 242 ? -1.084 10.25 3.074 1 98.69 242 ALA B O 1
ATOM 4192 N N . ALA B 1 243 ? -0.645 8.844 1.4 1 98.81 243 ALA B N 1
ATOM 4193 C CA . ALA B 1 243 ? -1.483 7.777 1.938 1 98.81 243 ALA B CA 1
ATOM 4194 C C . ALA B 1 243 ? -0.965 7.301 3.293 1 98.81 243 ALA B C 1
ATOM 4196 O O . ALA B 1 243 ? -1.742 7.125 4.234 1 98.81 243 ALA B O 1
ATOM 4197 N N . SER B 1 244 ? 0.365 7.109 3.396 1 98.75 244 SER B N 1
ATOM 4198 C CA . SER B 1 244 ? 0.968 6.68 4.652 1 98.75 244 SER B CA 1
ATOM 4199 C C . SER B 1 244 ? 0.716 7.691 5.766 1 98.75 244 SER B C 1
ATOM 4201 O O . SER B 1 244 ? 0.382 7.316 6.891 1 98.75 244 SER B O 1
ATOM 4203 N N . ALA B 1 245 ? 0.895 8.945 5.422 1 98.88 245 ALA B N 1
ATOM 4204 C CA . ALA B 1 245 ? 0.672 10.008 6.402 1 98.88 245 ALA B CA 1
ATOM 4205 C C . ALA B 1 245 ? -0.789 10.047 6.844 1 98.88 245 ALA B C 1
ATOM 4207 O O . ALA B 1 245 ? -1.086 10.312 8.008 1 98.88 245 ALA B O 1
ATOM 4208 N N . THR B 1 246 ? -1.717 9.844 5.895 1 98.88 246 THR B N 1
ATOM 4209 C CA . THR B 1 246 ? -3.143 9.812 6.203 1 98.88 246 THR B CA 1
ATOM 4210 C C . THR B 1 246 ? -3.453 8.695 7.191 1 98.88 246 THR B C 1
ATOM 4212 O O . THR B 1 246 ? -4.199 8.898 8.148 1 98.88 246 THR B O 1
ATOM 4215 N N . ILE B 1 247 ? -2.836 7.543 7.008 1 98.69 247 ILE B N 1
ATOM 4216 C CA . ILE B 1 247 ? -3.023 6.402 7.898 1 98.69 247 ILE B CA 1
ATOM 4217 C C . ILE B 1 247 ? -2.432 6.715 9.273 1 98.69 247 ILE B C 1
ATOM 4219 O O . ILE B 1 247 ? -3.086 6.512 10.297 1 98.69 247 ILE B O 1
ATOM 4223 N N . ASP B 1 248 ? -1.199 7.242 9.297 1 98.38 248 ASP B N 1
ATOM 4224 C CA . ASP B 1 248 ? -0.533 7.574 10.555 1 98.38 248 ASP B CA 1
ATOM 4225 C C . ASP B 1 248 ? -1.354 8.578 11.359 1 98.38 248 ASP B C 1
ATOM 4227 O O . ASP B 1 248 ? -1.517 8.422 12.57 1 98.38 248 ASP B O 1
ATOM 4231 N N . ALA B 1 249 ? -1.829 9.602 10.633 1 98.69 249 ALA B N 1
ATOM 4232 C CA . ALA B 1 249 ? -2.605 10.648 11.297 1 98.69 249 ALA B CA 1
ATOM 4233 C C . ALA B 1 249 ? -3.879 10.078 11.914 1 98.69 249 ALA B C 1
ATOM 4235 O O . ALA B 1 249 ? -4.184 10.344 13.078 1 98.69 249 ALA B O 1
ATOM 4236 N N . ALA B 1 250 ? -4.629 9.297 11.148 1 98.69 250 ALA B N 1
ATOM 4237 C CA . ALA B 1 250 ? -5.867 8.703 11.641 1 98.69 250 ALA B CA 1
ATOM 4238 C C . ALA B 1 250 ? -5.598 7.746 12.797 1 98.69 250 ALA B C 1
ATOM 4240 O O . ALA B 1 250 ? -6.309 7.762 13.805 1 98.69 250 ALA B O 1
ATOM 4241 N N . ARG B 1 251 ? -4.582 6.906 12.656 1 97.88 251 ARG B N 1
ATOM 4242 C CA . ARG B 1 251 ? -4.246 5.93 13.688 1 97.88 251 ARG B CA 1
ATOM 4243 C C . ARG B 1 251 ? -3.912 6.617 15.008 1 97.88 251 ARG B C 1
ATOM 4245 O O . ARG B 1 251 ? -4.469 6.277 16.047 1 97.88 251 ARG B O 1
ATOM 4252 N N . ASP B 1 252 ? -2.971 7.566 14.961 1 97.69 252 ASP B N 1
ATOM 4253 C CA . ASP B 1 252 ? -2.574 8.258 16.188 1 97.69 252 ASP B CA 1
ATOM 4254 C C . ASP B 1 252 ? -3.752 9.023 16.781 1 97.69 252 ASP B C 1
ATOM 4256 O O . ASP B 1 252 ? -3.902 9.078 18 1 97.69 252 ASP B O 1
ATOM 4260 N N . TRP B 1 253 ? -4.562 9.648 15.891 1 98.31 253 TRP B N 1
ATOM 4261 C CA . TRP B 1 253 ? -5.73 10.367 16.375 1 98.31 253 TRP B CA 1
ATOM 4262 C C . TRP B 1 253 ? -6.668 9.438 17.141 1 98.31 253 TRP B C 1
ATOM 4264 O O . TRP B 1 253 ? -7.094 9.75 18.25 1 98.31 253 TRP B O 1
ATOM 4274 N N . LEU B 1 254 ? -6.977 8.273 16.594 1 97.38 254 LEU B N 1
ATOM 4275 C CA . LEU B 1 254 ? -8.016 7.383 17.109 1 97.38 254 LEU B CA 1
ATOM 4276 C C . LEU B 1 254 ? -7.469 6.504 18.234 1 97.38 254 LEU B C 1
ATOM 4278 O O . LEU B 1 254 ? -8.188 6.176 19.172 1 97.38 254 LEU B O 1
ATOM 4282 N N . LEU B 1 255 ? -6.148 6.156 18.125 1 95.75 255 LEU B N 1
ATOM 4283 C CA . LEU B 1 255 ? -5.641 5.152 19.047 1 95.75 255 LEU B CA 1
ATOM 4284 C C . LEU B 1 255 ? -4.68 5.781 20.062 1 95.75 255 LEU B C 1
ATOM 4286 O O . LEU B 1 255 ? -4.336 5.16 21.062 1 95.75 255 LEU B O 1
ATOM 4290 N N . GLY B 1 256 ? -4.223 6.969 19.766 1 97.69 256 GLY B N 1
ATOM 4291 C CA . GLY B 1 256 ? -3.387 7.68 20.734 1 97.69 256 GLY B CA 1
ATOM 4292 C C . GLY B 1 256 ? -1.971 7.902 20.234 1 97.69 256 GLY B C 1
ATOM 4293 O O . GLY B 1 256 ? -1.441 7.098 19.469 1 97.69 256 GLY B O 1
ATOM 4294 N N . THR B 1 257 ? -1.38 8.992 20.594 1 97.56 257 THR B N 1
ATOM 4295 C CA . THR B 1 257 ? 0.031 9.258 20.328 1 97.56 257 THR B CA 1
ATOM 4296 C C . THR B 1 257 ? 0.916 8.422 21.266 1 97.56 257 THR B C 1
ATOM 4298 O O . THR B 1 257 ? 0.494 8.047 22.359 1 97.56 257 THR B O 1
ATOM 4301 N N . PRO B 1 258 ? 2.127 8.094 20.844 1 94.56 258 PRO B N 1
ATOM 4302 C CA . PRO B 1 258 ? 3.029 7.387 21.75 1 94.56 258 PRO B CA 1
ATOM 4303 C C . PRO B 1 258 ? 3.289 8.156 23.047 1 94.56 258 PRO B C 1
ATOM 4305 O O . PRO B 1 258 ? 3.342 9.391 23.031 1 94.56 258 PRO B O 1
ATOM 4308 N N . GLU B 1 259 ? 3.461 7.426 24.125 1 94.5 259 GLU B N 1
ATOM 4309 C CA . GLU B 1 259 ? 3.715 8.047 25.422 1 94.5 259 GLU B CA 1
ATOM 4310 C C . GLU B 1 259 ? 4.93 8.969 25.359 1 94.5 259 GLU B C 1
ATOM 4312 O O . GLU B 1 259 ? 5.977 8.594 24.828 1 94.5 259 GLU B O 1
ATOM 4317 N N . GLY B 1 260 ? 4.777 10.102 25.891 1 95.56 260 GLY B N 1
ATOM 4318 C CA . GLY B 1 260 ? 5.875 11.055 26 1 95.56 260 GLY B CA 1
ATOM 4319 C C . GLY B 1 260 ? 6.207 11.734 24.688 1 95.56 260 GLY B C 1
ATOM 4320 O O . GLY B 1 260 ? 7.23 12.414 24.578 1 95.56 260 GLY B O 1
ATOM 4321 N N . ASP B 1 261 ? 5.422 11.516 23.703 1 98.12 261 ASP B N 1
ATOM 4322 C CA . ASP B 1 261 ? 5.621 12.125 22.391 1 98.12 261 ASP B CA 1
ATOM 4323 C C . ASP B 1 261 ? 4.387 12.906 21.953 1 98.12 261 ASP B C 1
ATOM 4325 O O . ASP B 1 261 ? 3.369 12.914 22.656 1 98.12 261 ASP B O 1
ATOM 4329 N N . TRP B 1 262 ? 4.504 13.797 20.984 1 98.81 262 TRP B N 1
ATOM 4330 C CA . TRP B 1 262 ? 3.371 14.445 20.328 1 98.81 262 TRP B CA 1
ATOM 4331 C C . TRP B 1 262 ? 3.494 14.367 18.812 1 98.81 262 TRP B C 1
ATOM 4333 O O . TRP B 1 262 ? 4.523 13.938 18.297 1 98.81 262 TRP B O 1
ATOM 4343 N N . VAL B 1 263 ? 2.428 14.602 18.094 1 98.62 263 VAL B N 1
ATOM 4344 C CA . VAL B 1 263 ? 2.406 14.625 16.625 1 98.62 263 VAL B CA 1
ATOM 4345 C C . VAL B 1 263 ? 1.811 15.938 16.141 1 98.62 263 VAL B C 1
ATOM 4347 O O . VAL B 1 263 ? 1.209 16.688 16.922 1 98.62 263 VAL B O 1
ATOM 4350 N N . SER B 1 264 ? 2.031 16.25 14.906 1 98.88 264 SER B N 1
ATOM 4351 C CA . SER B 1 264 ? 1.461 17.453 14.305 1 98.88 264 SER B CA 1
ATOM 4352 C C . SER B 1 264 ? 0.071 17.172 13.742 1 98.88 264 SER B C 1
ATOM 4354 O O . SER B 1 264 ? -0.133 16.188 13.023 1 98.88 264 SER B O 1
ATOM 4356 N N . MET B 1 265 ? -0.876 17.969 14.062 1 98.81 265 MET B N 1
ATOM 4357 C CA . MET B 1 265 ? -2.236 17.922 13.531 1 98.81 265 MET B CA 1
ATOM 4358 C C . MET B 1 265 ? -2.768 19.328 13.289 1 98.81 265 MET B C 1
ATOM 4360 O O . MET B 1 265 ? -2.584 20.219 14.117 1 98.81 265 MET B O 1
ATOM 4364 N N . ALA B 1 266 ? -3.346 19.516 12.102 1 98.94 266 ALA B N 1
ATOM 4365 C CA . ALA B 1 266 ? -4.082 20.75 11.883 1 98.94 266 ALA B CA 1
ATOM 4366 C C . ALA B 1 266 ? -5.477 20.688 12.492 1 98.94 266 ALA B C 1
ATOM 4368 O O . ALA B 1 266 ? -6.285 19.828 12.117 1 98.94 266 ALA B O 1
ATOM 4369 N N . VAL B 1 267 ? -5.758 21.531 13.422 1 98.81 267 VAL B N 1
ATOM 4370 C CA . VAL B 1 267 ? -7.023 21.531 14.148 1 98.81 267 VAL B CA 1
ATOM 4371 C C . VAL B 1 267 ? -7.547 22.969 14.281 1 98.81 267 VAL B C 1
ATOM 4373 O O . VAL B 1 267 ? -6.844 23.922 13.945 1 98.81 267 VAL B O 1
ATOM 4376 N N . ALA B 1 268 ? -8.805 23.062 14.664 1 98.44 268 ALA B N 1
ATOM 4377 C CA . ALA B 1 268 ? -9.359 24.406 14.898 1 98.44 268 ALA B CA 1
ATOM 4378 C C . ALA B 1 268 ? -8.633 25.109 16.031 1 98.44 268 ALA B C 1
ATOM 4380 O O . ALA B 1 268 ? -8.648 24.641 17.172 1 98.44 268 ALA B O 1
ATOM 4381 N N . SER B 1 269 ? -8 26.219 15.727 1 98.56 269 SER B N 1
ATOM 4382 C CA . SER B 1 269 ? -7.215 26.953 16.703 1 98.56 269 SER B CA 1
ATOM 4383 C C . SER B 1 269 ? -8.094 27.469 17.844 1 98.56 269 SER B C 1
ATOM 4385 O O . SER B 1 269 ? -9.195 27.984 17.609 1 98.56 269 SER B O 1
ATOM 4387 N N . ASP B 1 270 ? -7.641 27.328 19.047 1 98.19 270 ASP B N 1
ATOM 4388 C CA . ASP B 1 270 ? -8.336 27.859 20.219 1 98.19 270 ASP B CA 1
ATOM 4389 C C . ASP B 1 270 ? -7.645 29.109 20.75 1 98.19 270 ASP B C 1
ATOM 4391 O O . ASP B 1 270 ? -7.84 29.484 21.906 1 98.19 270 ASP B O 1
ATOM 4395 N N . GLY B 1 271 ? -6.773 29.656 19.953 1 98.19 271 GLY B N 1
ATOM 4396 C CA . GLY B 1 271 ? -6.027 30.828 20.391 1 98.19 271 GLY B CA 1
ATOM 4397 C C . GLY B 1 271 ? -4.648 30.5 20.922 1 98.19 271 GLY B C 1
ATOM 4398 O O . GLY B 1 271 ? -3.85 31.391 21.203 1 98.19 271 GLY B O 1
ATOM 4399 N N . SER B 1 272 ? -4.371 29.203 21.094 1 98.44 272 SER B N 1
ATOM 4400 C CA . SER B 1 272 ? -3.08 28.75 21.594 1 98.44 272 SER B CA 1
ATOM 4401 C C . SER B 1 272 ? -1.931 29.344 20.781 1 98.44 272 SER B C 1
ATOM 4403 O O . SER B 1 272 ? -2.016 29.453 19.562 1 98.44 272 SER B O 1
ATOM 4405 N N . TYR B 1 273 ? -0.879 29.828 21.5 1 98.44 273 TYR B N 1
ATOM 4406 C CA . TYR B 1 273 ? 0.359 30.359 20.953 1 98.44 273 TYR B CA 1
ATOM 4407 C C . TYR B 1 273 ? 0.087 31.625 20.141 1 98.44 273 TYR B C 1
ATOM 4409 O O . TYR B 1 273 ? 0.818 31.938 19.203 1 98.44 273 TYR B O 1
ATOM 4417 N N . GLY B 1 274 ? -1.059 32.25 20.328 1 97.88 274 GLY B N 1
ATOM 4418 C CA . GLY B 1 274 ? -1.363 33.531 19.703 1 97.88 274 GLY B CA 1
ATOM 4419 C C . GLY B 1 274 ? -1.949 33.375 18.312 1 97.88 274 GLY B C 1
ATOM 4420 O O . GLY B 1 274 ? -2.062 34.375 17.562 1 97.88 274 GLY B O 1
ATOM 4421 N N . VAL B 1 275 ? -2.248 32.219 17.906 1 98.38 275 VAL B N 1
ATOM 4422 C CA . VAL B 1 275 ? -2.867 31.953 16.594 1 98.38 275 VAL B CA 1
ATOM 4423 C C . VAL B 1 275 ? -4.359 32.281 16.672 1 98.38 275 VAL B C 1
ATOM 4425 O O . VAL B 1 275 ? -5.055 31.828 17.578 1 98.38 275 VAL B O 1
ATOM 4428 N N . PRO B 1 276 ? -4.836 33.062 15.727 1 96.62 276 PRO B N 1
ATOM 4429 C CA . PRO B 1 276 ? -6.25 33.438 15.773 1 96.62 276 PRO B CA 1
ATOM 4430 C C . PRO B 1 276 ? -7.176 32.219 15.891 1 96.62 276 PRO B C 1
ATOM 4432 O O . PRO B 1 276 ? -6.938 31.188 15.258 1 96.62 276 PRO B O 1
ATOM 4435 N N . GLU B 1 277 ? -8.234 32.344 16.672 1 97.25 277 GLU B N 1
ATOM 4436 C CA . GLU B 1 277 ? -9.195 31.266 16.875 1 97.25 277 GLU B CA 1
ATOM 4437 C C . GLU B 1 277 ? -9.922 30.922 15.586 1 97.25 277 GLU B C 1
ATOM 4439 O O . GLU B 1 277 ? -10.172 31.797 14.75 1 97.25 277 GLU B O 1
ATOM 4444 N N . GLY B 1 278 ? -10.117 29.656 15.422 1 94.69 278 GLY B N 1
ATOM 4445 C CA . GLY B 1 278 ? -10.969 29.203 14.336 1 94.69 278 GLY B CA 1
ATOM 4446 C C . GLY B 1 278 ? -10.195 28.844 13.086 1 94.69 278 GLY B C 1
ATOM 4447 O O . GLY B 1 278 ? -10.734 28.188 12.18 1 94.69 278 GLY B O 1
ATOM 4448 N N . LEU B 1 279 ? -8.977 29.266 12.984 1 97.94 279 LEU B N 1
ATOM 4449 C CA . LEU B 1 279 ? -8.133 28.812 11.883 1 97.94 279 LEU B CA 1
ATOM 4450 C C . LEU B 1 279 ? -7.84 27.328 11.992 1 97.94 279 LEU B C 1
ATOM 4452 O O . LEU B 1 279 ? -7.621 26.812 13.094 1 97.94 279 LEU B O 1
ATOM 4456 N N . MET B 1 280 ? -7.965 26.594 10.906 1 98.81 280 MET B N 1
ATOM 4457 C CA . MET B 1 280 ? -7.426 25.234 10.891 1 98.81 280 MET B CA 1
ATOM 4458 C C . MET B 1 280 ? -5.902 25.266 10.852 1 98.81 280 MET B C 1
ATOM 4460 O O . MET B 1 280 ? -5.305 25.344 9.773 1 98.81 280 MET B O 1
ATOM 4464 N N . TYR B 1 281 ? -5.27 25.25 11.938 1 98.94 281 TYR B N 1
ATOM 4465 C CA . TYR B 1 281 ? -3.838 25.469 12.117 1 98.94 281 TYR B CA 1
ATOM 4466 C C . TYR B 1 281 ? -3.166 24.234 12.719 1 98.94 281 TYR B C 1
ATOM 4468 O O . TYR B 1 281 ? -3.715 23.594 13.617 1 98.94 281 TYR B O 1
ATOM 4476 N N . SER B 1 282 ? -2.014 23.812 12.172 1 98.94 282 SER B N 1
ATOM 4477 C CA . SER B 1 282 ? -1.268 22.672 12.664 1 98.94 282 SER B CA 1
ATOM 4478 C C . SER B 1 282 ? -0.55 22.984 13.969 1 98.94 282 SER B C 1
ATOM 4480 O O . SER B 1 282 ? 0.101 24.031 14.086 1 98.94 282 SER B O 1
ATOM 4482 N N . TYR B 1 283 ? -0.687 22.203 14.953 1 98.94 283 TYR B N 1
ATOM 4483 C CA . TYR B 1 283 ? -0.085 22.281 16.281 1 98.94 283 TYR B CA 1
ATOM 4484 C C . TYR B 1 283 ? 0.572 20.953 16.656 1 98.94 283 TYR B C 1
ATOM 4486 O O . TYR B 1 283 ? 0.248 19.906 16.094 1 98.94 283 TYR B O 1
ATOM 4494 N N . PRO B 1 284 ? 1.589 20.984 17.578 1 98.88 284 PRO B N 1
ATOM 4495 C CA . PRO B 1 284 ? 1.838 19.734 18.297 1 98.88 284 PRO B CA 1
ATOM 4496 C C . PRO B 1 284 ? 0.669 19.328 19.203 1 98.88 284 PRO B C 1
ATOM 4498 O O . PRO B 1 284 ? 0.163 20.156 19.969 1 98.88 284 PRO B O 1
ATOM 4501 N N . VAL B 1 285 ? 0.232 18.141 19.109 1 98.88 285 VAL B N 1
ATOM 4502 C CA . VAL B 1 285 ? -0.888 17.688 19.922 1 98.88 285 VAL B CA 1
ATOM 4503 C C . VAL B 1 285 ? -0.566 16.312 20.5 1 98.88 285 VAL B C 1
ATOM 4505 O O . VAL B 1 285 ? 0.241 15.562 19.953 1 98.88 285 VAL B O 1
ATOM 4508 N N . THR B 1 286 ? -1.113 15.984 21.625 1 98.81 286 THR B N 1
ATOM 4509 C CA . THR B 1 286 ? -1.245 14.617 22.125 1 98.81 286 THR B CA 1
ATOM 4510 C C . THR B 1 286 ? -2.678 14.117 21.953 1 98.81 286 THR B C 1
ATOM 4512 O O . THR B 1 286 ? -3.623 14.906 21.984 1 98.81 286 THR B O 1
ATOM 4515 N N . THR B 1 287 ? -2.82 12.867 21.625 1 98.5 287 THR B N 1
ATOM 4516 C CA . THR B 1 287 ? -4.145 12.312 21.391 1 98.5 287 THR B CA 1
ATOM 4517 C C . THR B 1 287 ? -4.395 11.102 22.281 1 98.5 287 THR B C 1
ATOM 4519 O O . THR B 1 287 ? -3.453 10.422 22.703 1 98.5 287 THR B O 1
ATOM 4522 N N . SER B 1 288 ? -5.621 10.859 22.641 1 96.88 288 SER B N 1
ATOM 4523 C CA . SER B 1 288 ? -6.086 9.695 23.391 1 96.88 288 SER B CA 1
ATOM 4524 C C . SER B 1 288 ? -7.574 9.453 23.172 1 96.88 288 SER B C 1
ATOM 4526 O O . SER B 1 288 ? -8.383 10.383 23.281 1 96.88 288 SER B O 1
ATOM 4528 N N . GLY B 1 289 ? -7.949 8.211 22.812 1 92.75 289 GLY B N 1
ATOM 4529 C CA . GLY B 1 289 ? -9.352 7.84 22.672 1 92.75 289 GLY B CA 1
ATOM 4530 C C . GLY B 1 289 ? -10.086 8.664 21.641 1 92.75 289 GLY B C 1
ATOM 4531 O O . GLY B 1 289 ? -11.266 9 21.812 1 92.75 289 GLY B O 1
ATOM 4532 N N . GLY B 1 290 ? -9.43 9.133 20.703 1 95.44 290 GLY B N 1
ATOM 4533 C CA . GLY B 1 290 ? -10.055 9.906 19.641 1 95.44 290 GLY B CA 1
ATOM 4534 C C . GLY B 1 290 ? -10.117 11.391 19.938 1 95.44 290 GLY B C 1
ATOM 4535 O O . GLY B 1 290 ? -10.703 12.156 19.172 1 95.44 290 GLY B O 1
ATOM 4536 N N . ASN B 1 291 ? -9.578 11.734 21.031 1 97.81 291 ASN B N 1
ATOM 4537 C CA . ASN B 1 291 ? -9.492 13.148 21.406 1 97.81 291 ASN B CA 1
ATOM 4538 C C . ASN B 1 291 ? -8.07 13.68 21.25 1 97.81 291 ASN B C 1
ATOM 4540 O O . ASN B 1 291 ? -7.129 12.906 21.109 1 97.81 291 ASN B O 1
ATOM 4544 N N . TRP B 1 292 ? -7.949 15 21.203 1 98.56 292 TRP B N 1
ATOM 4545 C CA . TRP B 1 292 ? -6.625 15.609 21.109 1 98.56 292 TRP B CA 1
ATOM 4546 C C . TRP B 1 292 ? -6.523 16.828 22.016 1 98.56 292 TRP B C 1
ATOM 4548 O O . TRP B 1 292 ? -7.535 17.422 22.375 1 98.56 292 TRP B O 1
ATOM 4558 N N . GLU B 1 293 ? -5.34 17.141 22.422 1 98.62 293 GLU B N 1
ATOM 4559 C CA . GLU B 1 293 ? -4.992 18.344 23.172 1 98.62 293 GLU B CA 1
ATOM 4560 C C . GLU B 1 293 ? -3.748 19.016 22.594 1 98.62 293 GLU B C 1
ATOM 4562 O O . GLU B 1 293 ? -2.754 18.344 22.297 1 98.62 293 GLU B O 1
ATOM 4567 N N . ILE B 1 294 ? -3.848 20.312 22.375 1 98.75 294 ILE B N 1
ATOM 4568 C CA . ILE B 1 294 ? -2.674 21.062 21.938 1 98.75 294 ILE B CA 1
ATOM 4569 C C . ILE B 1 294 ? -1.628 21.078 23.062 1 98.75 294 ILE B C 1
ATOM 4571 O O . ILE B 1 294 ? -1.952 21.328 24.219 1 98.75 294 ILE B O 1
ATOM 4575 N N . VAL B 1 295 ? -0.385 20.703 22.703 1 98.81 295 VAL B N 1
ATOM 4576 C CA . VAL B 1 295 ? 0.703 20.75 23.672 1 98.81 295 VAL B CA 1
ATOM 4577 C C . VAL B 1 295 ? 0.948 22.188 24.109 1 98.81 295 VAL B C 1
ATOM 4579 O O . VAL B 1 295 ? 1.14 23.078 23.281 1 98.81 295 VAL B O 1
ATOM 4582 N N . GLU B 1 296 ? 0.966 22.484 25.375 1 98 296 GLU B N 1
ATOM 4583 C CA . GLU B 1 296 ? 1.123 23.828 25.906 1 98 296 GLU B CA 1
ATOM 4584 C C . GLU B 1 296 ? 2.518 24.031 26.5 1 98 296 GLU B C 1
ATOM 4586 O O . GLU B 1 296 ? 3.227 23.062 26.781 1 98 296 GLU B O 1
ATOM 4591 N N . GLY B 1 297 ? 2.854 25.266 26.547 1 97.69 297 GLY B N 1
ATOM 4592 C CA . GLY B 1 297 ? 4.004 25.641 27.359 1 97.69 297 GLY B CA 1
ATOM 4593 C C . GLY B 1 297 ? 5.32 25.5 26.625 1 97.69 297 GLY B C 1
ATOM 4594 O O . GLY B 1 297 ? 6.391 25.531 27.234 1 97.69 297 GLY B O 1
ATOM 4595 N N . LEU B 1 298 ? 5.297 25.297 25.359 1 98.38 298 LEU B N 1
ATOM 4596 C CA . LEU B 1 298 ? 6.547 25.266 24.594 1 98.38 298 LEU B CA 1
ATOM 4597 C C . LEU B 1 298 ? 7.109 26.672 24.422 1 98.38 298 LEU B C 1
ATOM 4599 O O . LEU B 1 298 ? 6.379 27.594 24.062 1 98.38 298 LEU B O 1
ATOM 4603 N N . GLU B 1 299 ? 8.367 26.828 24.703 1 98.19 299 GLU B N 1
ATOM 4604 C CA . GLU B 1 299 ? 9.023 28.109 24.422 1 98.19 299 GLU B CA 1
ATOM 4605 C C . GLU B 1 299 ? 9.141 28.344 22.922 1 98.19 299 GLU B C 1
ATOM 4607 O O . GLU B 1 299 ? 9.492 27.453 22.172 1 98.19 299 GLU B O 1
ATOM 4612 N N . VAL B 1 300 ? 8.781 29.547 22.516 1 98.25 300 VAL B N 1
ATOM 4613 C CA . VAL B 1 300 ? 8.859 29.938 21.109 1 98.25 300 VAL B CA 1
ATOM 4614 C C . VAL B 1 300 ? 9.883 31.062 20.938 1 98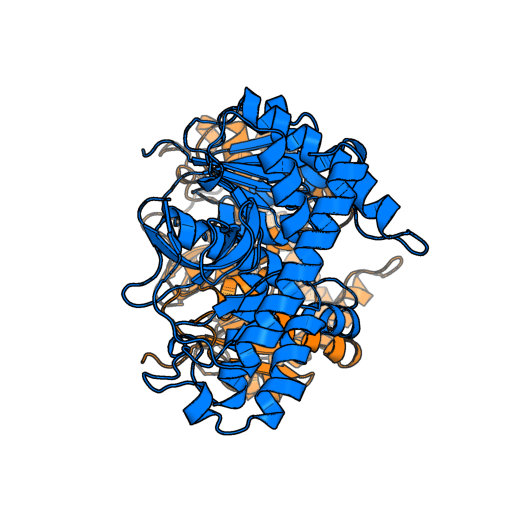.25 300 VAL B C 1
ATOM 4616 O O . VAL B 1 300 ? 9.68 32.188 21.422 1 98.25 300 VAL B O 1
ATOM 4619 N N . ASN B 1 301 ? 10.984 30.812 20.281 1 97.75 301 ASN B N 1
ATOM 4620 C CA . ASN B 1 301 ? 11.992 31.844 20.047 1 97.75 301 ASN B CA 1
ATOM 4621 C C . ASN B 1 301 ? 11.562 32.781 18.922 1 97.75 301 ASN B C 1
ATOM 4623 O O . ASN B 1 301 ? 10.531 32.562 18.281 1 97.75 301 ASN B O 1
ATOM 4627 N N . ASP B 1 302 ? 12.336 33.812 18.688 1 98.25 302 ASP B N 1
ATOM 4628 C CA . ASP B 1 302 ? 11.977 34.875 17.734 1 98.25 302 ASP B CA 1
ATOM 4629 C C . ASP B 1 302 ? 11.859 34.312 16.312 1 98.25 302 ASP B C 1
ATOM 4631 O O . ASP B 1 302 ? 10.977 34.719 15.555 1 98.25 302 ASP B O 1
ATOM 4635 N N . PHE B 1 303 ? 12.773 33.469 15.969 1 98.31 303 PHE B N 1
ATOM 4636 C CA . PHE B 1 303 ? 12.766 32.875 14.641 1 98.31 303 PHE B CA 1
ATOM 4637 C C . PHE B 1 303 ? 11.484 32.062 14.414 1 98.31 303 PHE B C 1
ATOM 4639 O O . PHE B 1 303 ? 10.789 32.281 13.414 1 98.31 303 PHE B O 1
ATOM 4646 N N . SER B 1 304 ? 11.156 31.172 15.336 1 98.69 304 SER B N 1
ATOM 4647 C CA . SER B 1 304 ? 9.953 30.344 15.25 1 98.69 304 SER B CA 1
ATOM 4648 C C . SER B 1 304 ? 8.695 31.203 15.234 1 98.69 304 SER B C 1
ATOM 4650 O O . SER B 1 304 ? 7.754 30.922 14.492 1 98.69 304 SER B O 1
ATOM 4652 N N . ARG B 1 305 ? 8.711 32.281 16.062 1 98.62 305 ARG B N 1
ATOM 4653 C CA . ARG B 1 305 ? 7.555 33.188 16.094 1 98.62 305 ARG B CA 1
ATOM 4654 C C . ARG B 1 305 ? 7.277 33.781 14.719 1 98.62 305 ARG B C 1
ATOM 4656 O O . ARG B 1 305 ? 6.129 33.781 14.266 1 98.62 305 ARG B O 1
ATOM 4663 N N . ARG B 1 306 ? 8.305 34.25 14.094 1 98.62 306 ARG B N 1
ATOM 4664 C CA . ARG B 1 306 ? 8.156 34.844 12.766 1 98.62 306 ARG B CA 1
ATOM 4665 C C . ARG B 1 306 ? 7.594 33.812 11.781 1 98.62 306 ARG B C 1
ATOM 4667 O O . ARG B 1 306 ? 6.707 34.156 10.984 1 98.62 306 ARG B O 1
ATOM 4674 N N . LYS B 1 307 ? 8.102 32.594 11.805 1 98.81 307 LYS B N 1
ATOM 4675 C CA . LYS B 1 307 ? 7.621 31.547 10.914 1 98.81 307 LYS B CA 1
ATOM 4676 C C . LYS B 1 307 ? 6.172 31.188 11.227 1 98.81 307 LYS B C 1
ATOM 4678 O O . LYS B 1 307 ? 5.359 31.031 10.312 1 98.81 307 LYS B O 1
ATOM 4683 N N . MET B 1 308 ? 5.875 31.047 12.516 1 98.88 308 MET B N 1
ATOM 4684 C CA . MET B 1 308 ? 4.523 30.719 12.961 1 98.88 308 MET B CA 1
ATOM 4685 C C . MET B 1 308 ? 3.531 31.781 12.508 1 98.88 308 MET B C 1
ATOM 4687 O O . MET B 1 308 ? 2.438 31.469 12.039 1 98.88 308 MET B O 1
ATOM 4691 N N . ASP B 1 309 ? 3.904 33.031 12.617 1 98.62 309 ASP B N 1
ATOM 4692 C CA . ASP B 1 309 ? 3.033 34.125 12.25 1 98.62 309 ASP B CA 1
ATOM 4693 C C . ASP B 1 309 ? 2.809 34.188 10.734 1 98.62 309 ASP B C 1
ATOM 4695 O O . ASP B 1 309 ? 1.709 34.5 10.273 1 98.62 309 ASP B O 1
ATOM 4699 N N . ALA B 1 310 ? 3.84 33.938 9.977 1 98.62 310 ALA B N 1
ATOM 4700 C CA . ALA B 1 310 ? 3.74 33.969 8.523 1 98.62 310 ALA B CA 1
ATOM 4701 C C . ALA B 1 310 ? 2.738 32.906 8.016 1 98.62 310 ALA B C 1
ATOM 4703 O O . ALA B 1 310 ? 1.926 33.219 7.137 1 98.62 310 ALA B O 1
ATOM 4704 N N . THR B 1 311 ? 2.82 31.703 8.531 1 98.69 311 THR B N 1
ATOM 4705 C CA . THR B 1 311 ? 1.912 30.656 8.086 1 98.69 311 THR B CA 1
ATOM 4706 C C . THR B 1 311 ? 0.5 30.906 8.609 1 98.69 311 THR B C 1
ATOM 4708 O O . THR B 1 311 ? -0.482 30.594 7.941 1 98.69 311 THR B O 1
ATOM 4711 N N . ALA B 1 312 ? 0.344 31.469 9.812 1 98.75 312 ALA B N 1
ATOM 4712 C CA . ALA B 1 312 ? -0.967 31.875 10.32 1 98.75 312 ALA B CA 1
ATOM 4713 C C . ALA B 1 312 ? -1.597 32.938 9.438 1 98.75 312 ALA B C 1
ATOM 4715 O O . ALA B 1 312 ? -2.801 32.906 9.172 1 98.75 312 ALA B O 1
ATOM 4716 N N . ALA B 1 313 ? -0.795 33.906 9.016 1 98.5 313 ALA B N 1
ATOM 4717 C CA . ALA B 1 313 ? -1.277 34.969 8.156 1 98.5 313 ALA B CA 1
ATOM 4718 C C . ALA B 1 313 ? -1.816 34.438 6.84 1 98.5 313 ALA B C 1
ATOM 4720 O O . ALA B 1 313 ? -2.834 34.906 6.332 1 98.5 313 ALA B O 1
ATOM 4721 N N . GLU B 1 314 ? -1.125 33.469 6.242 1 97.88 314 GLU B N 1
ATOM 4722 C CA . GLU B 1 314 ? -1.599 32.844 5.012 1 97.88 314 GLU B CA 1
ATOM 4723 C C . GLU B 1 314 ? -2.969 32.219 5.215 1 97.88 314 GLU B C 1
ATOM 4725 O O . GLU B 1 314 ? -3.871 32.375 4.395 1 97.88 314 GLU B O 1
ATOM 4730 N N . LEU B 1 315 ? -3.107 31.469 6.312 1 98.19 315 LEU B N 1
ATOM 4731 C CA . LEU B 1 315 ? -4.375 30.812 6.609 1 98.19 315 LEU B CA 1
ATOM 4732 C C . LEU B 1 315 ? -5.473 31.844 6.875 1 98.19 315 LEU B C 1
ATOM 4734 O O . LEU B 1 315 ? -6.633 31.625 6.516 1 98.19 315 LEU B O 1
ATOM 4738 N N . PHE B 1 316 ? -5.086 32.875 7.539 1 98 316 PHE B N 1
ATOM 4739 C CA . PHE B 1 316 ? -6.039 33.969 7.789 1 98 316 PHE B CA 1
ATOM 4740 C C . PHE B 1 316 ? -6.543 34.562 6.48 1 98 316 PHE B C 1
ATOM 4742 O O . PHE B 1 316 ? -7.746 34.781 6.316 1 98 316 PHE B O 1
ATOM 4749 N N . ASP B 1 317 ? -5.656 34.844 5.535 1 96.94 317 ASP B N 1
ATOM 4750 C CA . ASP B 1 317 ? -6.012 35.344 4.219 1 96.94 317 ASP B CA 1
ATOM 4751 C C . ASP B 1 317 ? -6.891 34.375 3.455 1 96.94 317 ASP B C 1
ATOM 4753 O O . ASP B 1 317 ? -7.84 34.781 2.779 1 96.94 317 ASP B O 1
ATOM 4757 N N . GLU B 1 318 ? -6.551 33.094 3.52 1 96.25 318 GLU B N 1
ATOM 4758 C CA . GLU B 1 318 ? -7.367 32.062 2.861 1 96.25 318 GLU B CA 1
ATOM 4759 C C . GLU B 1 318 ? -8.773 32.031 3.449 1 96.25 318 GLU B C 1
ATOM 4761 O O . GLU B 1 318 ? -9.75 31.875 2.717 1 96.25 318 GLU B O 1
ATOM 4766 N N . ARG B 1 319 ? -8.859 32.094 4.777 1 97.25 319 ARG B N 1
ATOM 4767 C CA . ARG B 1 319 ? -10.164 32.125 5.43 1 97.25 319 ARG B CA 1
ATOM 4768 C C . ARG B 1 319 ? -10.992 33.312 4.938 1 97.25 319 ARG B C 1
ATOM 4770 O O . ARG B 1 319 ? -12.18 33.188 4.664 1 97.25 319 ARG B O 1
ATOM 4777 N N . ALA B 1 320 ? -10.359 34.469 4.852 1 96.81 320 ALA B N 1
ATOM 4778 C CA . ALA B 1 320 ? -11.047 35.656 4.352 1 96.81 320 ALA B CA 1
ATOM 4779 C C . ALA B 1 320 ? -11.547 35.438 2.928 1 96.81 320 ALA B C 1
ATOM 4781 O O . ALA B 1 320 ? -12.656 35.844 2.586 1 96.81 320 ALA B O 1
ATOM 4782 N N . ALA B 1 321 ? -10.719 34.844 2.119 1 96.12 321 ALA B N 1
ATOM 4783 C CA . ALA B 1 321 ? -11.07 34.594 0.725 1 96.12 321 ALA B CA 1
ATOM 4784 C C . ALA B 1 321 ? -12.289 33.688 0.625 1 96.12 321 ALA B C 1
ATOM 4786 O O . ALA B 1 321 ? -13.203 33.969 -0.162 1 96.12 321 ALA B O 1
ATOM 4787 N N . VAL B 1 322 ? -12.297 32.594 1.436 1 96.94 322 VAL B N 1
ATOM 4788 C CA . VAL B 1 322 ? -13.406 31.656 1.314 1 96.94 322 VAL B CA 1
ATOM 4789 C C . VAL B 1 322 ? -14.656 32.25 1.97 1 96.94 322 VAL B C 1
ATOM 4791 O O . VAL B 1 322 ? -15.781 31.922 1.567 1 96.94 322 VAL B O 1
ATOM 4794 N N . ALA B 1 323 ? -14.516 33.094 2.992 1 97.12 323 ALA B N 1
ATOM 4795 C CA . ALA B 1 323 ? -15.648 33.812 3.545 1 97.12 323 ALA B CA 1
ATOM 4796 C C . ALA B 1 323 ? -16.266 34.75 2.496 1 97.12 323 ALA B C 1
ATOM 4798 O O . ALA B 1 323 ? -17.5 34.812 2.369 1 97.12 323 ALA B O 1
ATOM 4799 N N . ASN B 1 324 ? -15.453 35.406 1.765 1 96.5 324 ASN B N 1
ATOM 4800 C CA . ASN B 1 324 ? -15.906 36.312 0.721 1 96.5 324 ASN B CA 1
ATOM 4801 C C . ASN B 1 324 ? -16.641 35.562 -0.389 1 96.5 324 ASN B C 1
ATOM 4803 O O . ASN B 1 324 ? -17.531 36.125 -1.031 1 96.5 324 ASN B O 1
ATOM 4807 N N . LEU B 1 325 ? -16.25 34.312 -0.607 1 95.94 325 LEU B N 1
ATOM 4808 C CA . LEU B 1 325 ? -16.891 33.5 -1.63 1 95.94 325 LEU B CA 1
ATOM 4809 C C . LEU B 1 325 ? -18.172 32.875 -1.1 1 95.94 325 LEU B C 1
ATOM 4811 O O . LEU B 1 325 ? -18.859 32.156 -1.834 1 95.94 325 LEU B O 1
ATOM 4815 N N . GLY B 1 326 ? -18.484 33.031 0.21 1 96.25 326 GLY B N 1
ATOM 4816 C CA . GLY B 1 326 ? -19.703 32.531 0.818 1 96.25 326 GLY B CA 1
ATOM 4817 C C . GLY B 1 326 ? -19.625 31.062 1.153 1 96.25 326 GLY B C 1
ATOM 4818 O O . GLY B 1 326 ? -20.656 30.375 1.208 1 96.25 326 GLY B O 1
ATOM 4819 N N . LEU B 1 327 ? -18.406 30.594 1.324 1 96.38 327 LEU B N 1
ATOM 4820 C CA . LEU B 1 327 ? -18.203 29.156 1.528 1 96.38 327 LEU B CA 1
ATOM 4821 C C . LEU B 1 327 ? -18.219 28.812 3.014 1 96.38 327 LEU B C 1
ATOM 4823 O O . LEU B 1 327 ? -18.312 27.641 3.385 1 96.38 327 LEU B O 1
ATOM 4827 N N . ILE B 1 328 ? -18.047 29.812 3.852 1 96.56 328 ILE B N 1
ATOM 4828 C CA . ILE B 1 328 ? -18.094 29.609 5.297 1 96.56 328 ILE B CA 1
ATOM 4829 C C . ILE B 1 328 ? -18.891 30.719 5.953 1 96.56 328 ILE B C 1
ATOM 4831 O O . ILE B 1 328 ? -19.109 31.781 5.352 1 96.56 328 ILE B O 1
#

Organism: Paenarthrobacter aurescens (strain TC1) (NCBI:txid290340)

Radius of gyration: 25.71 Å; Cα contacts (8 Å, |Δi|>4): 1457; chains: 2; bounding box: 54×74×60 Å